Protein 1QH5 (pdb70)

CATH classification: 3.60.15.10

Secondary structure (DSSP, 8-state):
-EEEEEEETTTEEEEEEEETTTTEEEEES-SSHHHHHHHHHHHT-EEEEEE---SSHHHHTTHHHHHHHSTT-EEEES-TTSTT-SEE--TT-EEEETTEEEEEEE--SSSTT-EEEEEE-SSSSS--EEEEETTEETTEE---TT--HHHHHIIIIIIITTS-TTPEEEESB--HHHHHHHHHHH-TT-HHHHHHHHHHHHHHHHT-----EEHHHHHHH-TTTTTTSHHHHHHHT-SSHHHHHHHHHHHHHH------/-EEEEEEETTTEEEEEEE-TTT-EEEEES-SSHHHHHHHHHHTT-EEEEEE---SSHHHHTTHHHHHHHSTT-EEEES-TTSTT--EE--TT-EEEETTEEEEEEE--SSSTT-EEEEEE-TT--SPPEEEEETTEETTEE---TT--HHHHHIIIIIIITTS-TTPEEEESB--HHHHHHHHHHH-TT-HHHHHHHHHHHHHHHHT-----EEHHHHHHH-TTTTTTSHHHHHHHT-SSHHHHHHHHHHHHHHPPPP--

InterPro domains:
  IPR001279 Metallo-beta-lactamase [PF00753] (62-221)
  IPR001279 Metallo-beta-lactamase [SM00849] (59-221)
  IPR017782 Hydroxyacylglutathione hydrolase [MF_01374] (49-303)
  IPR017782 Hydroxyacylglutathione hydrolase [PIRSF005457] (48-303)
  IPR017782 Hydroxyacylglutathione hydrolase [TIGR03413] (52-303)
  IPR032282 Hydroxyacylglutathione hydrolase, C-terminal domain [PF16123] (222-303)
  IPR035680 Hydroxyacylglutathione hydrolase, MBL domain [cd07723] (52-221)
  IPR036866 Ribonuclease Z/Hydroxyacylglutathione hydrolase-like [G3DSA:3.60.15.10] (49-308)
  IPR036866 Ribonuclease Z/Hydroxyacylglutathione hydrolase-like [SSF56281] (49-305)

Sequence (520 aa):
MKVEVLPALTDNYMYLVIDDETKEAAIVDPVQPQKVVDAARKHGVKLTTVLTTHHHWDHAGGNEKLVKLESGLKVYGGDDRIGALTHKITHLSTLQVGSLNVKCLATPCHTSGHICYFVSKPGGSEPPAVFTGDTLFVAGCGKFYEGTADEMCKALLEVLGRLPPDTRVYCGHEYTINNLKFARHVEPGNAAIREKLAWAKEKYSIGEPTVPSTLAEEFTYNPFMRVREKTVQQHAGETDPVTTMRAVRREKDQFKMPRDMKVEVLPALTDNYMYLVIDDETKEAAIVDPVQPQKVVDAARKHGVKLTTVLTTHHHWDHAGGNEKLVKLESGLKVYGGDDRIGALTHKITHLSTLQVGSLNVKCLATPCHTSGHICYFVSKPGGSEPPAVFTGDTLFVAGCGKFYEGTADEMCKALLEVLGRLPPDTRVYCGHEYTINNLKFARHVEPGNAAIREKLAWAKEKYSIGEPTVPSTLAEEFTYNPFMRVREKTVQQHAGETDPVTTMRAVRREKDQFKMPRD

Nearest PDB structures (foldseek):
  1qh5-assembly1_B  TM=1.001E+00  e=7.770E-56  Homo sapiens
  8ewo-assembly2_B  TM=9.361E-01  e=5.505E-29  Pseudomonas aeruginosa PAO1
  1xm8-assembly2_B  TM=9.284E-01  e=2.403E-28  Arabidopsis thaliana
  2gcu-assembly2_D  TM=8.395E-01  e=3.444E-15  Arabidopsis thaliana
  4chl-assembly1_A  TM=8.627E-01  e=8.772E-13  Homo sapiens

Organism: Homo sapiens (NCBI:txid9606)

Radius of gyration: 30.97 Å; Cα contacts (8 Å, |Δi|>4): 1159; chains: 2; bounding box: 60×89×63 Å

GO terms:
  GO:0005759 mitochondrial matrix (C, IDA)
  GO:0005829 cytosol (C, IDA)
  GO:0005515 protein binding (F, IPI)
  GO:0005737 cytoplasm (C, EXP)
  GO:0005759 mitochondrial matrix (C, EXP)
  GO:0005739 mitochondrion (C, HTP)
  GO:0005829 cytosol (C, TAS)
  GO:0004416 hydroxyacylglutathione hydrolase activity (F, IDA)
  GO:0006750 glutathione biosynthetic process (P, IDA)

Solvent-accessible surface area: 22493 Å² total; per-residue (Å²): 28,93,28,43,36,26,76,3,77,133,48,8,15,0,3,0,2,7,0,55,115,69,115,60,0,0,0,2,4,0,15,62,10,92,101,0,6,80,10,7,170,169,52,58,19,128,6,36,4,1,0,0,0,0,40,42,168,23,0,8,51,2,0,109,114,0,53,180,79,38,104,77,17,104,0,16,0,15,12,114,120,7,21,33,48,79,67,118,20,89,81,102,26,98,19,112,2,22,30,0,62,3,89,0,10,28,0,47,1,9,0,73,10,1,4,0,0,28,0,32,35,85,88,68,102,67,51,17,3,0,0,0,2,7,0,0,9,0,1,0,5,1,102,44,138,72,23,76,4,57,60,0,9,96,3,0,19,73,36,0,18,190,28,57,93,69,0,79,0,22,0,2,11,43,83,2,31,67,4,0,18,1,0,74,90,4,10,102,68,24,42,32,1,122,117,23,8,64,100,0,72,99,40,163,89,99,67,83,42,4,11,56,1,23,2,48,62,0,63,62,5,0,0,0,2,36,0,131,78,163,74,0,18,148,63,24,33,44,123,51,44,41,41,0,0,128,31,0,10,121,37,44,82,70,49,136,66,52,232,111,33,73,30,45,38,24,80,3,74,134,48,9,14,0,3,0,2,4,1,74,112,68,114,51,0,0,0,3,4,0,11,51,11,88,98,0,5,84,8,7,170,165,52,52,19,132,13,25,4,0,1,0,1,0,39,43,168,34,0,7,32,2,0,105,104,0,50,173,71,42,116,74,16,95,0,17,0,15,12,115,119,7,24,28,47,81,69,109,17,89,87,103,29,82,16,102,3,22,35,0,34,1,80,0,10,30,0,47,0,9,0,70,10,1,5,0,0,29,1,29,58,90,92,38,116,71,57,18,3,0,0,0,2,6,0,0,8,0,1,0,5,1,100,42,138,67,23,74,4,61,46,0,8,86,2,0,17,81,35,0,18,181,30,57,90,62,0,86,0,21,0,1,11,45,84,1,29,64,4,0,17,0,0,53,80,4,11,81,84,22,70,41,1,116,122,23,7,58,93,0,77,102,44,162,89,97,69,79,44,3,13,55,1,24,2,49,61,0,57,62,5,0,1,0,1,34,0,134,79,162,79,0,24,142,67,24,62,29,130,54,42,42,29,0,0,90,30,0,10,95,56,36,62,67,45,122,66,54,224,119

B-factor: mean 22.44, std 8.56, range [9.57, 76.3]

Structure (mmCIF, N/CA/C/O backbone):
data_1QH5
#
_entry.id   1QH5
#
_cell.length_a   39.550
_cell.length_b   73.800
_cell.length_c   164.700
_cell.angle_alpha   90.00
_cell.angle_beta   90.00
_cell.angle_gamma   90.00
#
_symmetry.space_group_name_H-M   'P 21 21 21'
#
loop_
_entity.id
_entity.type
_entity.pdbx_description
1 polymer 'PROTEIN (HYDROXYACYLGLUTATHIONE HYDROLASE)'
2 non-polymer 'ZINC ION'
3 non-polymer GLUTATHIONE
4 non-polymer S-(N-HYDROXY-N-BROMOPHENYLCARBAMOYL)GLUTATHIONE
5 water water
#
loop_
_atom_site.group_PDB
_atom_site.id
_atom_site.type_symbol
_atom_site.label_atom_id
_atom_site.label_alt_id
_atom_site.label_comp_id
_atom_site.label_asym_id
_atom_site.label_entity_id
_atom_site.label_seq_id
_atom_site.pdbx_PDB_ins_code
_atom_site.Cartn_x
_atom_site.Cartn_y
_atom_site.Cartn_z
_atom_site.occupancy
_atom_site.B_iso_or_equiv
_atom_site.auth_seq_id
_atom_site.auth_comp_id
_atom_site.auth_asym_id
_atom_site.auth_atom_id
_atom_site.pdbx_PDB_model_num
ATOM 1 N N . MET A 1 1 ? -2.475 92.188 45.538 1.00 30.38 1 MET A N 1
ATOM 2 C CA . MET A 1 1 ? -2.705 90.726 45.402 1.00 27.76 1 MET A CA 1
ATOM 3 C C . MET A 1 1 ? -3.698 90.189 46.420 1.00 27.25 1 MET A C 1
ATOM 4 O O . MET A 1 1 ? -3.757 90.593 47.590 1.00 27.64 1 MET A O 1
ATOM 9 N N . LYS A 1 2 ? -4.479 89.211 45.950 1.00 24.71 2 LYS A N 1
ATOM 10 C CA . LYS A 1 2 ? -5.427 88.508 46.791 1.00 24.35 2 LYS A CA 1
ATOM 11 C C . LYS A 1 2 ? -5.256 86.998 46.573 1.00 22.11 2 LYS A C 1
ATOM 12 O O . LYS A 1 2 ? -5.138 86.563 45.418 1.00 22.02 2 LYS A O 1
ATOM 18 N N . VAL A 1 3 ? -5.118 86.245 47.651 1.00 21.10 3 VAL A N 1
ATOM 19 C CA . VAL A 1 3 ? -4.933 84.786 47.532 1.00 19.96 3 VAL A CA 1
ATOM 20 C C . VAL A 1 3 ? -6.174 84.091 48.074 1.00 20.09 3 VAL A C 1
ATOM 21 O O . VAL A 1 3 ? -6.535 84.257 49.255 1.00 23.21 3 VAL A O 1
ATOM 25 N N . GLU A 1 4 ? -6.843 83.309 47.220 1.00 19.32 4 GLU A N 1
ATOM 26 C CA . GLU A 1 4 ? -8.030 82.574 47.681 1.00 20.30 4 GLU A CA 1
ATOM 27 C C . GLU A 1 4 ? -7.661 81.104 47.903 1.00 19.50 4 GLU A C 1
ATOM 28 O O . GLU A 1 4 ? -7.166 80.466 46.984 1.00 21.23 4 GLU A O 1
ATOM 34 N N . VAL A 1 5 ? -7.800 80.680 49.156 1.00 20.19 5 VAL A N 1
ATOM 35 C CA . VAL A 1 5 ? -7.458 79.300 49.524 1.00 19.60 5 VAL A CA 1
ATOM 36 C C . VAL A 1 5 ? -8.610 78.381 49.104 1.00 21.82 5 VAL A C 1
ATOM 37 O O . VAL A 1 5 ? -9.745 78.600 49.545 1.00 22.46 5 VAL A O 1
ATOM 41 N N . LEU A 1 6 ? -8.324 77.378 48.293 1.00 20.57 6 LEU A N 1
ATOM 42 C CA . LEU A 1 6 ? -9.358 76.460 47.810 1.00 20.99 6 LEU A CA 1
ATOM 43 C C . LEU A 1 6 ? -9.079 75.014 48.202 1.00 21.17 6 LEU A C 1
ATOM 44 O O . LEU A 1 6 ? -8.222 74.378 47.587 1.00 20.92 6 LEU A O 1
ATOM 49 N N . PRO A 1 7 ? -9.735 74.489 49.224 1.00 22.04 7 PRO A N 1
ATOM 50 C CA . PRO A 1 7 ? -9.562 73.105 49.615 1.00 22.62 7 PRO A CA 1
ATOM 51 C C . PRO A 1 7 ? -9.922 72.146 48.497 1.00 22.56 7 PRO A C 1
ATOM 52 O O . PRO A 1 7 ? -10.854 72.394 47.698 1.00 24.08 7 PRO A O 1
ATOM 56 N N . ALA A 1 8 ? -9.194 71.036 48.392 1.00 21.59 8 ALA A N 1
ATOM 57 C CA . ALA A 1 8 ? -9.413 70.010 47.387 1.00 21.18 8 ALA A CA 1
ATOM 58 C C . ALA A 1 8 ? -9.150 68.626 47.971 1.00 20.77 8 ALA A C 1
ATOM 59 O O . ALA A 1 8 ? -8.378 68.465 48.930 1.00 20.46 8 ALA A O 1
ATOM 61 N N . LEU A 1 9 ? -9.770 67.594 47.399 1.00 20.73 9 LEU A N 1
ATOM 62 C CA . LEU A 1 9 ? -9.597 66.211 47.863 1.00 21.01 9 LEU A CA 1
ATOM 63 C C . LEU A 1 9 ? -9.890 66.116 49.351 1.00 22.30 9 LEU A C 1
ATOM 64 O O . LEU A 1 9 ? -10.840 66.737 49.856 1.00 24.53 9 LEU A O 1
ATOM 69 N N . THR A 1 10 ? -9.066 65.419 50.122 1.00 23.93 10 THR A N 1
ATOM 70 C CA . THR A 1 10 ? -9.219 65.259 51.560 1.00 25.15 10 THR A CA 1
ATOM 71 C C . THR A 1 10 ? -8.505 66.314 52.392 1.00 23.46 10 THR A C 1
ATOM 72 O O . THR A 1 10 ? -9.040 66.811 53.39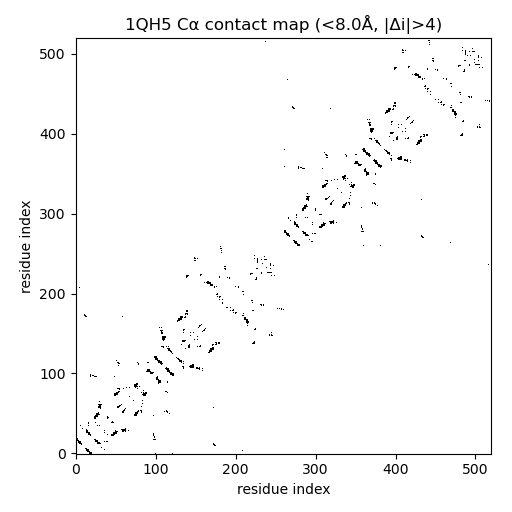6 1.00 24.83 10 THR A O 1
ATOM 76 N N . ASP A 1 11 ? -7.291 66.678 51.948 1.00 21.84 11 ASP A N 1
ATOM 77 C CA . ASP A 1 11 ? -6.502 67.629 52.760 1.00 21.19 11 ASP A CA 1
ATOM 78 C C . ASP A 1 11 ? -5.554 68.442 51.907 1.00 19.43 11 ASP A C 1
ATOM 79 O O . ASP A 1 11 ? -4.559 68.969 52.422 1.00 19.74 11 ASP A O 1
ATOM 84 N N . ASN A 1 12 ? -5.767 68.560 50.612 1.00 17.77 12 ASN A N 1
ATOM 85 C CA . ASN A 1 12 ? -4.940 69.413 49.747 1.00 17.16 12 ASN A CA 1
ATOM 86 C C . ASN A 1 12 ? -5.480 70.833 49.676 1.00 17.45 12 ASN A C 1
ATOM 87 O O . ASN A 1 12 ? -6.666 71.134 49.879 1.00 17.95 12 ASN A O 1
ATOM 92 N N . TYR A 1 13 ? -4.582 71.767 49.345 1.00 16.30 13 TYR A N 1
ATOM 93 C CA . TYR A 1 13 ? -4.923 73.145 49.064 1.00 16.75 13 TYR A CA 1
ATOM 94 C C . TYR A 1 13 ? -4.485 73.535 47.651 1.00 16.12 13 TYR A C 1
ATOM 95 O O . TYR A 1 13 ? -3.317 73.348 47.250 1.00 15.88 13 TYR A O 1
ATOM 104 N N . MET A 1 14 ? -5.428 74.148 46.905 1.00 15.93 14 MET A N 1
ATOM 105 C CA . MET A 1 14 ? -5.130 74.820 45.648 1.00 15.51 14 MET A CA 1
ATOM 106 C C . MET A 1 14 ? -5.230 76.334 45.959 1.00 14.40 14 MET A C 1
ATOM 107 O O . MET A 1 14 ? -5.870 76.693 46.943 1.00 16.49 14 MET A O 1
ATOM 112 N N . TYR A 1 15 ? -4.495 77.159 45.159 1.00 14.00 15 TYR A N 1
ATOM 113 C CA . TYR A 1 15 ? -4.502 78.605 45.451 1.00 15.06 15 TYR A CA 1
ATOM 114 C C . TYR A 1 15 ? -4.760 79.498 44.228 1.00 13.80 15 TYR A C 1
ATOM 115 O O . TYR A 1 15 ? -4.038 79.428 43.252 1.00 14.40 15 TYR A O 1
ATOM 124 N N . LEU A 1 16 ? -5.843 80.303 44.359 1.00 16.02 16 LEU A N 1
ATOM 125 C CA . LEU A 1 16 ? -6.138 81.248 43.278 1.00 15.99 16 LEU A CA 1
ATOM 126 C C . LEU A 1 16 ? -5.471 82.606 43.559 1.00 16.32 16 LEU A C 1
ATOM 127 O O . LEU A 1 16 ? -5.839 83.225 44.556 1.00 18.99 16 LEU A O 1
ATOM 132 N N . VAL A 1 17 ? -4.504 82.950 42.743 1.00 16.14 17 VAL A N 1
ATOM 133 C CA . VAL A 1 17 ? -3.700 84.180 43.015 1.00 16.22 17 VAL A CA 1
ATOM 134 C C . VAL A 1 17 ? -4.206 85.264 42.070 1.00 16.95 17 VAL A C 1
ATOM 135 O O . VAL A 1 17 ? -4.006 85.125 40.872 1.00 17.84 17 VAL A O 1
ATOM 139 N N . ILE A 1 18 ? -4.853 86.260 42.656 1.00 18.51 18 ILE A N 1
ATOM 140 C CA . ILE A 1 18 ? -5.513 87.298 41.864 1.00 18.97 18 ILE A CA 1
ATOM 141 C C . ILE A 1 18 ? -4.744 88.612 41.814 1.00 19.64 18 ILE A C 1
ATOM 142 O O . ILE A 1 18 ? -4.272 89.139 42.839 1.00 19.30 18 ILE A O 1
ATOM 147 N N . ASP A 1 19 ? -4.614 89.110 40.589 1.00 19.38 19 ASP A N 1
ATOM 148 C CA . ASP A 1 19 ? -4.061 90.471 40.402 1.00 21.16 19 ASP A CA 1
ATOM 149 C C . ASP A 1 19 ? -5.293 91.371 40.330 1.00 23.23 19 ASP A C 1
ATOM 150 O O . ASP A 1 19 ? -6.003 91.463 39.334 1.00 23.08 19 ASP A O 1
ATOM 155 N N . ASP A 1 20 ? -5.505 92.085 41.425 1.00 25.93 20 ASP A N 1
ATOM 156 C CA . ASP A 1 20 ? -6.608 93.021 41.569 1.00 28.88 20 ASP A CA 1
ATOM 157 C C . ASP A 1 20 ? -6.628 94.150 40.548 1.00 28.52 20 ASP A C 1
ATOM 158 O O . ASP A 1 20 ? -7.685 94.751 40.328 1.00 32.29 20 ASP A O 1
ATOM 163 N N . GLU A 1 21 ? -5.483 94.517 39.991 1.00 27.09 21 GLU A N 1
ATOM 164 C CA . GLU A 1 21 ? -5.404 95.611 39.030 1.00 26.37 21 GLU A CA 1
ATOM 165 C C . GLU A 1 21 ? -5.980 95.231 37.681 1.00 26.34 21 GLU A C 1
ATOM 166 O O . GLU A 1 21 ? -6.928 95.870 37.203 1.00 28.35 21 GLU A O 1
ATOM 172 N N . THR A 1 22 ? -5.478 94.173 37.047 1.00 24.46 22 THR A N 1
ATOM 173 C CA . THR A 1 22 ? -5.901 93.761 35.719 1.00 24.44 22 THR A CA 1
ATOM 174 C C . THR A 1 22 ? -7.013 92.734 35.671 1.00 23.94 22 THR A C 1
ATOM 175 O O . THR A 1 22 ? -7.571 92.406 34.614 1.00 24.49 22 THR A O 1
ATOM 179 N N . LYS A 1 23 ? -7.335 92.185 36.823 1.00 23.57 23 LYS A N 1
ATOM 180 C CA . LYS A 1 23 ? -8.333 91.154 37.028 1.00 24.95 23 LYS A CA 1
ATOM 181 C C . LYS A 1 23 ? -7.875 89.815 36.425 1.00 24.08 23 LYS A C 1
ATOM 182 O O . LYS A 1 23 ? -8.739 89.002 36.076 1.00 27.28 23 LYS A O 1
ATOM 188 N N . GLU A 1 24 ? -6.599 89.584 36.229 1.00 21.82 24 GLU A N 1
ATOM 189 C CA . GLU A 1 24 ? -6.001 88.345 35.735 1.00 20.80 24 GLU A CA 1
ATOM 190 C C . GLU A 1 24 ? -5.628 87.479 36.944 1.00 21.05 24 GLU A C 1
ATOM 191 O O . GLU A 1 24 ? -5.382 88.019 38.036 1.00 21.47 24 GLU A O 1
ATOM 197 N N . ALA A 1 25 ? -5.590 86.152 36.765 1.00 19.56 25 ALA A N 1
ATOM 198 C CA . ALA A 1 25 ? -5.260 85.293 37.907 1.00 19.16 25 ALA A CA 1
ATOM 199 C C . ALA A 1 25 ? -4.482 84.051 37.486 1.00 1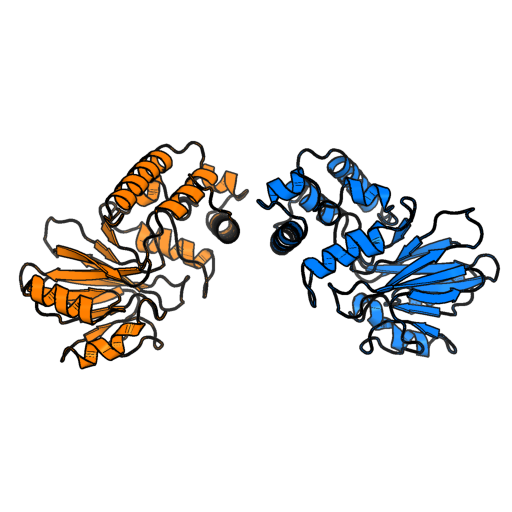7.89 25 ALA A C 1
ATOM 200 O O . ALA A 1 25 ? -4.557 83.583 36.361 1.00 18.61 25 ALA A O 1
ATOM 202 N N . ALA A 1 26 ? -3.706 83.519 38.431 1.00 17.36 26 ALA A N 1
ATOM 203 C CA . ALA A 1 26 ? -2.989 82.257 38.294 1.00 15.70 26 ALA A CA 1
ATOM 204 C C . ALA A 1 26 ? -3.627 81.258 39.272 1.00 15.24 26 ALA A C 1
ATOM 205 O O . ALA A 1 26 ? -4.264 81.615 40.264 1.00 16.90 26 ALA A O 1
ATOM 207 N N . ILE A 1 27 ? -3.464 79.956 39.024 1.00 15.30 27 ILE A N 1
ATOM 208 C CA . ILE A 1 27 ? -3.927 78.869 39.881 1.00 14.68 27 ILE A CA 1
ATOM 209 C C . ILE A 1 27 ? -2.752 77.930 40.217 1.00 14.30 27 ILE A C 1
ATOM 210 O O . ILE A 1 27 ? -1.999 77.574 39.318 1.00 14.95 27 ILE A O 1
ATOM 215 N N . VAL A 1 28 ? -2.563 77.726 41.518 1.00 14.16 28 VAL A N 1
ATOM 216 C CA . VAL A 1 28 ? -1.490 76.830 41.982 1.00 14.83 28 VAL A CA 1
ATOM 217 C C . VAL A 1 28 ? -2.131 75.443 42.212 1.00 14.15 28 VAL A C 1
ATOM 218 O O . VAL A 1 28 ? -3.078 75.326 42.935 1.00 15.50 28 VAL A O 1
ATOM 222 N N . ASP A 1 29 ? -1.523 74.449 41.568 1.00 14.74 29 ASP A N 1
ATOM 223 C CA . ASP A 1 29 ? -1.859 73.006 41.723 1.00 15.76 29 ASP A CA 1
ATOM 224 C C . ASP A 1 29 ? -3.337 72.704 41.567 1.00 16.44 29 ASP A C 1
ATOM 225 O O . ASP A 1 29 ? -4.036 72.274 42.473 1.00 17.75 29 ASP A O 1
ATOM 230 N N . PRO A 1 30 ? -3.926 72.871 40.373 1.00 17.40 30 PRO A N 1
ATOM 231 C CA . PRO A 1 30 ? -5.357 72.776 40.141 1.00 17.75 30 PRO A CA 1
ATOM 232 C C . PRO A 1 30 ? -5.937 71.397 39.971 1.00 19.98 30 PRO A C 1
ATOM 233 O O . PRO A 1 30 ? -6.495 71.070 38.917 1.00 20.28 30 PRO A O 1
ATOM 237 N N . VAL A 1 31 ? -5.860 70.562 41.002 1.00 19.50 31 VAL A N 1
ATOM 238 C CA . VAL A 1 31 ? -6.262 69.150 40.920 1.00 20.37 31 VAL A CA 1
ATOM 239 C C . VAL A 1 31 ? -7.735 68.977 40.697 1.00 19.82 31 VAL A C 1
ATOM 240 O O . VAL A 1 31 ? -8.100 67.922 40.102 1.00 22.75 31 VAL A O 1
ATOM 244 N N . GLN A 1 32 ? -8.637 69.826 41.137 1.00 20.62 32 GLN A N 1
ATOM 245 C CA . GLN A 1 32 ? -10.075 69.737 40.840 1.00 21.32 32 GLN A CA 1
ATOM 246 C C . GLN A 1 32 ? -10.402 71.000 40.010 1.00 20.29 32 GLN A C 1
ATOM 247 O O . GLN A 1 32 ? -10.792 72.062 40.502 1.00 23.26 32 GLN A O 1
ATOM 253 N N . PRO A 1 33 ? -10.274 70.810 38.685 1.00 23.76 33 PRO A N 1
ATOM 254 C CA . PRO A 1 33 ? -10.419 71.973 37.790 1.00 25.58 33 PRO A CA 1
ATOM 255 C C . PRO A 1 33 ? -11.732 72.715 37.764 1.00 28.04 33 PRO A C 1
ATOM 256 O O . PRO A 1 33 ? -11.738 73.941 37.550 1.00 27.65 33 PRO A O 1
ATOM 260 N N . GLN A 1 34 ? -12.883 72.092 38.005 1.00 30.17 34 GLN A N 1
ATOM 261 C CA . GLN A 1 34 ? -14.170 72.790 38.019 1.00 30.57 34 GLN A CA 1
ATOM 262 C C . GLN A 1 34 ? -14.338 73.739 39.186 1.00 31.48 34 GLN A C 1
ATOM 263 O O . GLN A 1 34 ? -14.925 74.823 39.055 1.00 31.75 34 GLN A O 1
ATOM 269 N N . LYS A 1 35 ? -13.764 73.406 40.338 1.00 29.24 35 LYS A N 1
ATOM 270 C CA . LYS A 1 35 ? -13.786 74.247 41.517 1.00 29.04 35 LYS A CA 1
ATOM 271 C C . LYS A 1 35 ? -13.012 75.550 41.198 1.00 27.28 35 LYS A C 1
ATOM 272 O O . LYS A 1 35 ? -13.355 76.603 41.709 1.00 28.50 35 LYS A O 1
ATOM 278 N N . VAL A 1 36 ? -11.935 75.388 40.426 1.00 26.32 36 VAL A N 1
ATOM 279 C CA . VAL A 1 36 ? -11.082 76.483 40.006 1.00 27.72 36 VAL A CA 1
ATOM 280 C C . VAL A 1 36 ? -11.842 77.441 39.090 1.00 27.86 36 VAL A C 1
ATOM 281 O O . VAL A 1 36 ? -11.742 78.652 39.248 1.00 27.05 36 VAL A O 1
ATOM 285 N N . VAL A 1 37 ? -12.593 76.901 38.142 1.00 29.39 37 VAL A N 1
ATOM 286 C CA . VAL A 1 37 ? -13.405 77.711 37.227 1.00 30.50 37 VAL A CA 1
ATOM 287 C C . VAL A 1 37 ? -14.504 78.441 37.974 1.00 31.21 37 VAL A C 1
ATOM 288 O O . VAL A 1 37 ? -14.695 79.662 37.806 1.00 31.61 37 VAL A O 1
ATOM 292 N N . ASP A 1 38 ? -15.215 77.815 38.905 1.00 30.86 38 ASP A N 1
ATOM 293 C CA . ASP A 1 38 ? -16.270 78.477 39.663 1.00 31.70 38 ASP A CA 1
ATOM 294 C C . ASP A 1 38 ? -15.728 79.618 40.523 1.00 31.14 38 ASP A C 1
ATOM 295 O O . ASP A 1 38 ? -16.312 80.708 40.600 1.00 31.95 38 ASP A O 1
ATOM 300 N N . ALA A 1 39 ? -14.591 79.383 41.176 1.00 30.34 39 ALA A N 1
ATOM 301 C CA . ALA A 1 39 ? -13.946 80.398 41.996 1.00 29.28 39 ALA A CA 1
ATOM 302 C C . ALA A 1 39 ? -13.565 81.617 41.155 1.00 26.92 39 ALA A C 1
ATOM 303 O O . ALA A 1 39 ? -13.813 82.741 41.597 1.00 26.65 39 ALA A O 1
ATOM 305 N N . ALA A 1 40 ? -12.963 81.387 39.986 1.00 27.02 40 ALA A N 1
ATOM 306 C CA . ALA A 1 40 ? -12.584 82.509 39.122 1.00 28.14 40 ALA A CA 1
ATOM 307 C C . ALA A 1 40 ? -13.821 83.281 38.676 1.00 28.27 40 ALA A C 1
ATOM 308 O O . ALA A 1 40 ? -13.803 84.509 38.641 1.00 29.06 40 ALA A O 1
ATOM 310 N N . ARG A 1 41 ? -14.880 82.552 38.334 1.00 30.77 41 ARG A N 1
ATOM 311 C CA . ARG A 1 41 ? -16.133 83.205 37.933 1.00 31.73 41 ARG A CA 1
ATOM 312 C C . ARG A 1 41 ? -16.743 83.957 39.094 1.00 31.82 41 ARG A C 1
ATOM 313 O O . ARG A 1 41 ? -17.109 85.151 38.950 1.00 32.63 41 ARG A O 1
ATOM 321 N N . LYS A 1 42 ? -16.708 83.454 40.312 1.00 31.94 42 LYS A N 1
ATOM 322 C CA . LYS A 1 42 ? -17.192 84.066 41.532 1.00 33.37 42 LYS A CA 1
ATOM 323 C C . LYS A 1 42 ? -16.432 85.355 41.858 1.00 33.66 42 LYS A C 1
ATOM 324 O O . LYS A 1 42 ? -16.990 86.264 42.471 1.00 34.10 42 LYS A O 1
ATOM 330 N N . HIS A 1 43 ? -15.131 85.369 41.544 1.00 32.98 43 HIS A N 1
ATOM 331 C CA . HIS A 1 43 ? -14.317 86.552 41.811 1.00 32.50 43 HIS A CA 1
ATOM 332 C C . HIS A 1 43 ? -14.189 87.502 40.632 1.00 32.17 43 HIS A C 1
ATOM 333 O O . HIS A 1 43 ? -13.549 88.561 40.737 1.00 33.56 43 HIS A O 1
ATOM 340 N N . GLY A 1 44 ? -14.805 87.206 39.499 1.00 30.93 44 GLY A N 1
ATOM 341 C CA . GLY A 1 44 ? -14.811 88.008 38.298 1.00 29.80 44 GLY A CA 1
ATOM 342 C C . GLY A 1 44 ? -13.463 88.221 37.640 1.00 28.19 44 GLY A C 1
ATOM 343 O O . GLY A 1 44 ? -13.202 89.310 37.107 1.00 29.70 44 GLY A O 1
ATOM 344 N N . VAL A 1 45 ? -12.595 87.213 37.643 1.00 26.96 45 VAL A N 1
ATOM 345 C CA . VAL A 1 45 ? -11.265 87.326 37.053 1.00 24.69 45 VAL A CA 1
ATOM 346 C C . VAL A 1 45 ? -11.054 86.332 35.918 1.00 24.38 45 VAL A C 1
ATOM 347 O O . VAL A 1 45 ? -11.765 85.318 35.818 1.00 24.36 45 VAL A O 1
ATOM 351 N N . LYS A 1 46 ? -10.078 86.588 35.082 1.00 23.09 46 LYS A N 1
ATOM 352 C CA . LYS A 1 46 ? -9.698 85.761 33.955 1.00 22.62 46 LYS A CA 1
ATOM 353 C C . LYS A 1 46 ? -8.495 84.881 34.296 1.00 22.81 46 LYS A C 1
ATOM 354 O O . LYS A 1 46 ? -7.435 85.439 34.592 1.00 22.35 46 LYS A O 1
ATOM 360 N N . LEU A 1 47 ? -8.660 83.557 34.279 1.00 21.14 47 LEU A N 1
ATOM 361 C CA . LEU A 1 47 ? -7.523 82.664 34.542 1.00 21.37 47 LEU A CA 1
ATOM 362 C C . LEU A 1 47 ? -6.557 82.684 33.383 1.00 18.98 47 LEU A C 1
ATOM 363 O O . LEU A 1 47 ? -6.960 82.518 32.198 1.00 22.21 47 LEU A O 1
ATOM 368 N N . THR A 1 48 ? -5.266 82.971 33.564 1.00 18.26 48 THR A N 1
ATOM 369 C CA . THR A 1 48 ? -4.283 83.020 32.517 1.00 17.26 48 THR A CA 1
ATOM 370 C C . THR A 1 48 ? -3.134 82.033 32.627 1.00 16.91 48 THR A C 1
ATOM 371 O O . THR A 1 48 ? -2.466 81.718 31.663 1.00 17.93 48 THR A O 1
ATOM 375 N N . THR A 1 49 ? -2.886 81.557 33.872 1.00 17.10 49 THR A N 1
ATOM 376 C CA . THR A 1 49 ? -1.649 80.860 34.197 1.00 17.07 49 THR A CA 1
ATOM 377 C C . THR A 1 49 ? -1.856 79.750 35.244 1.00 14.96 49 THR A C 1
ATOM 378 O O . THR A 1 49 ? -2.652 79.897 36.167 1.00 16.08 49 THR A O 1
ATOM 382 N N . VAL A 1 50 ? -1.100 78.646 35.023 1.00 15.91 50 VAL A N 1
ATOM 383 C CA . VAL A 1 50 ? -1.051 77.543 36.013 1.00 16.02 50 VAL A CA 1
ATOM 384 C C . VAL A 1 50 ? 0.401 77.441 36.500 1.00 13.29 50 VAL A C 1
ATOM 385 O O . VAL A 1 50 ? 1.338 77.464 35.707 1.00 15.20 50 VAL A O 1
ATOM 389 N N . LEU A 1 51 ? 0.524 77.423 37.846 1.00 13.57 51 LEU A N 1
ATOM 390 C CA . LEU A 1 51 ? 1.827 77.238 38.482 1.00 14.70 51 LEU A CA 1
ATOM 391 C C . LEU A 1 51 ? 1.808 75.822 39.142 1.00 12.33 51 LEU A C 1
ATOM 392 O O . LEU A 1 51 ? 1.026 75.695 40.083 1.00 14.61 51 LEU A O 1
ATOM 397 N N . THR A 1 52 ? 2.687 74.955 38.701 1.00 12.69 52 THR A N 1
ATOM 398 C CA . THR A 1 52 ? 2.671 73.582 39.215 1.00 14.54 52 THR A CA 1
ATOM 399 C C . THR A 1 52 ? 3.862 73.331 40.125 1.00 11.42 52 THR A C 1
ATOM 400 O O . THR A 1 52 ? 4.999 73.388 39.646 1.00 12.87 52 THR A O 1
ATOM 404 N N . THR A 1 53 ? 3.620 73.007 41.399 1.00 13.79 53 THR A N 1
ATOM 405 C CA . THR A 1 53 ? 4.770 72.779 42.293 1.00 13.04 53 THR A CA 1
ATOM 406 C C . THR A 1 53 ? 5.585 71.516 42.015 1.00 12.70 53 THR A C 1
ATOM 407 O O . THR A 1 53 ? 6.811 71.471 42.075 1.00 13.41 53 THR A O 1
ATOM 411 N N . HIS A 1 54 ? 4.861 70.418 41.651 1.00 13.72 54 HIS A N 1
ATOM 412 C CA . HIS A 1 54 ? 5.523 69.158 41.354 1.00 13.95 54 HIS A CA 1
ATOM 413 C C . HIS A 1 54 ? 4.522 68.273 40.623 1.00 13.46 54 HIS A C 1
ATOM 414 O O . HIS A 1 54 ? 3.310 68.535 40.563 1.00 14.41 54 HIS A O 1
ATOM 421 N N . HIS A 1 55 ? 5.026 67.124 40.145 1.00 14.43 55 HIS A N 1
ATOM 422 C CA . HIS A 1 55 ? 4.269 66.191 39.339 1.00 14.88 55 HIS A CA 1
ATOM 423 C C . HIS A 1 55 ? 3.324 65.256 40.054 1.00 15.60 55 HIS A C 1
ATOM 424 O O . HIS A 1 55 ? 2.562 64.581 39.337 1.00 17.62 55 HIS A O 1
ATOM 431 N N . HIS A 1 56 ? 3.384 65.104 41.368 1.00 14.83 56 HIS A N 1
ATOM 432 C CA . HIS A 1 56 ? 2.489 64.149 42.042 1.00 16.47 56 HIS A CA 1
ATOM 433 C C . HIS A 1 56 ? 1.060 64.430 41.648 1.00 16.75 56 HIS A C 1
ATOM 434 O O . HIS A 1 56 ? 0.623 65.574 41.504 1.00 16.07 56 HIS A O 1
ATOM 441 N N . TRP A 1 57 ? 0.229 63.376 41.532 1.00 17.05 57 TRP A N 1
ATOM 442 C CA . TRP A 1 57 ? -1.125 63.519 41.020 1.00 16.83 57 TRP A CA 1
ATOM 443 C C . TRP A 1 57 ? -2.015 64.453 41.778 1.00 17.17 57 TRP A C 1
ATOM 444 O O . TRP A 1 57 ? -2.920 65.099 41.221 1.00 17.05 57 TRP A O 1
ATOM 455 N N . ASP A 1 58 ? -1.847 64.573 43.108 1.00 15.59 58 ASP A N 1
ATOM 456 C CA . ASP A 1 58 ? -2.667 65.395 43.960 1.00 15.51 58 ASP A CA 1
ATOM 457 C C . ASP A 1 58 ? -2.374 66.895 43.730 1.00 13.86 58 ASP A C 1
ATOM 458 O O . ASP A 1 58 ? -3.164 67.692 44.218 1.00 16.06 58 ASP A O 1
ATOM 463 N N . HIS A 1 59 ? -1.309 67.169 42.992 1.00 15.08 59 HIS A N 1
ATOM 464 C CA . HIS A 1 59 ? -0.939 68.549 42.623 1.00 15.97 59 HIS A CA 1
ATOM 465 C C . HIS A 1 59 ? -1.179 68.856 41.139 1.00 16.78 59 HIS A C 1
ATOM 466 O O . HIS A 1 59 ? -1.771 69.916 40.798 1.00 17.90 59 HIS A O 1
ATOM 473 N N . ALA A 1 60 ? -0.691 67.945 40.277 1.00 15.43 60 ALA A N 1
ATOM 474 C CA . ALA A 1 60 ? -0.713 68.142 38.841 1.00 16.39 60 ALA A CA 1
ATOM 475 C C . ALA A 1 60 ? -1.729 67.312 38.066 1.00 17.21 60 ALA A C 1
ATOM 476 O O . ALA A 1 60 ? -1.863 67.510 36.845 1.00 17.85 60 ALA A O 1
ATOM 478 N N . GLY A 1 61 ? -2.526 66.545 38.765 1.00 17.75 61 GLY A N 1
ATOM 479 C CA . GLY A 1 61 ? -3.477 65.603 38.167 1.00 20.61 61 GLY A CA 1
ATOM 480 C C . GLY A 1 61 ? -4.613 66.282 37.448 1.00 21.36 61 GLY A C 1
ATOM 481 O O . GLY A 1 61 ? -5.331 65.595 36.685 1.00 22.67 61 GLY A O 1
ATOM 482 N N . GLY A 1 62 ? -4.859 67.563 37.656 1.00 21.03 62 GLY A N 1
ATOM 483 C CA . GLY A 1 62 ? -5.934 68.288 37.000 1.00 21.07 62 GLY A CA 1
ATOM 484 C C . GLY A 1 62 ? -5.453 69.116 35.806 1.00 18.98 62 GLY A C 1
ATOM 485 O O . GLY A 1 62 ? -6.359 69.689 35.151 1.00 20.47 62 GLY A O 1
ATOM 486 N N . ASN A 1 63 ? -4.183 69.181 35.507 1.00 19.64 63 ASN A N 1
ATOM 487 C CA . ASN A 1 63 ? -3.607 70.042 34.481 1.00 19.51 63 ASN A CA 1
ATOM 488 C C . ASN A 1 63 ? -4.169 69.730 33.083 1.00 20.60 63 ASN A C 1
ATOM 489 O O . ASN A 1 63 ? -4.653 70.671 32.409 1.00 20.95 63 ASN A O 1
ATOM 494 N N . GLU A 1 64 ? -4.089 68.466 32.673 1.00 20.84 64 GLU A N 1
ATOM 495 C CA . GLU A 1 64 ? -4.584 68.145 31.311 1.00 21.78 64 GLU A CA 1
ATOM 496 C C . GLU A 1 64 ? -6.058 68.426 31.177 1.00 23.05 64 GLU A C 1
ATOM 497 O O . GLU A 1 64 ? -6.486 68.841 30.074 1.00 24.33 64 GLU A O 1
ATOM 503 N N . LYS A 1 65 ? -6.878 68.203 32.176 1.00 21.91 65 LYS A N 1
ATOM 504 C CA . LYS A 1 65 ? -8.295 68.480 32.141 1.00 22.62 65 LYS A CA 1
ATOM 505 C C . LYS A 1 65 ? -8.575 69.978 32.101 1.00 22.04 65 LYS A C 1
ATOM 506 O O . LYS A 1 65 ? -9.419 70.490 31.340 1.00 22.05 65 LYS A O 1
ATOM 512 N N . LEU A 1 66 ? -7.798 70.749 32.884 1.00 20.43 66 LEU A N 1
ATOM 513 C CA . LEU A 1 66 ? -7.998 72.194 32.933 1.00 19.89 66 LEU A CA 1
ATOM 514 C C . LEU A 1 66 ? -7.742 72.822 31.568 1.00 18.45 66 LEU A C 1
ATOM 515 O O . LEU A 1 66 ? -8.546 73.737 31.204 1.00 20.58 66 LEU A O 1
ATOM 520 N N . VAL A 1 67 ? -6.724 72.420 30.847 1.00 19.66 67 VAL A N 1
ATOM 521 C CA . VAL A 1 67 ? -6.415 72.972 29.529 1.00 19.61 67 VAL A CA 1
ATOM 522 C C . VAL A 1 67 ? -7.482 72.575 28.493 1.00 21.70 67 VAL A C 1
ATOM 523 O O . VAL A 1 67 ? -7.489 73.212 27.424 1.00 25.79 67 VAL A O 1
ATOM 527 N N . LYS A 1 68 ? -8.330 71.607 28.780 1.00 20.95 68 LYS A N 1
ATOM 528 C CA . LYS A 1 68 ? -9.459 71.280 27.890 1.00 20.36 68 LYS A CA 1
ATOM 529 C C . LYS A 1 68 ? -10.696 72.054 28.284 1.00 21.27 68 LYS A C 1
ATOM 530 O O . LYS A 1 68 ? -11.684 72.168 27.513 1.00 23.70 68 LYS A O 1
ATOM 536 N N . LEU A 1 69 ? -10.806 72.709 29.432 1.00 20.38 69 LEU A N 1
ATOM 537 C CA . LEU A 1 69 ? -11.893 73.559 29.839 1.00 19.77 69 LEU A CA 1
ATOM 538 C C . LEU A 1 69 ? -11.616 75.024 29.472 1.00 21.22 69 LEU A C 1
ATOM 539 O O . LEU A 1 69 ? -12.561 75.777 29.251 1.00 24.47 69 LEU A O 1
ATOM 544 N N . GLU A 1 70 ? -10.348 75.446 29.508 1.00 22.38 70 GLU A N 1
ATOM 545 C CA . GLU A 1 70 ? -9.984 76.847 29.268 1.00 23.36 70 GLU A CA 1
ATOM 546 C C . GLU A 1 70 ? -8.797 76.905 28.309 1.00 24.27 70 GLU A C 1
ATOM 547 O O . GLU A 1 70 ? -7.734 76.344 28.606 1.00 24.37 70 GLU A O 1
ATOM 553 N N . SER A 1 71 ? -8.946 77.568 27.159 1.00 22.32 71 SER A N 1
ATOM 554 C CA . SER A 1 71 ? -7.893 77.635 26.165 1.00 23.68 71 SER A CA 1
ATOM 555 C C . SER A 1 71 ? -6.939 78.816 26.398 1.00 22.97 71 SER A C 1
ATOM 556 O O . SER A 1 71 ? -7.321 79.735 27.117 1.00 24.09 71 SER A O 1
ATOM 559 N N . GLY A 1 72 ? -5.754 78.701 25.827 1.00 22.43 72 GLY A N 1
ATOM 560 C CA . GLY A 1 72 ? -4.754 79.752 25.901 1.00 22.45 72 GLY A CA 1
ATOM 561 C C . GLY A 1 72 ? -4.015 79.885 27.222 1.00 21.41 72 GLY A C 1
ATOM 562 O O . GLY A 1 72 ? -3.348 80.911 27.404 1.00 23.88 72 GLY A O 1
ATOM 563 N N . LEU A 1 73 ? -4.076 78.886 28.097 1.00 21.58 73 LEU A N 1
ATOM 564 C CA . LEU A 1 73 ? -3.368 78.984 29.377 1.00 20.67 73 LEU A CA 1
ATOM 565 C C . LEU A 1 73 ? -1.879 78.739 29.197 1.00 20.08 73 LEU A C 1
ATOM 566 O O . LEU A 1 73 ? -1.411 77.959 28.367 1.00 20.89 73 LEU A O 1
ATOM 571 N N . LYS A 1 74 ? -1.093 79.419 30.053 1.00 20.47 74 LYS A N 1
ATOM 572 C CA . LYS A 1 74 ? 0.344 79.175 30.134 1.00 19.24 74 LYS A CA 1
ATOM 573 C C . LYS A 1 74 ? 0.544 78.276 31.380 1.00 18.69 74 LYS A C 1
ATOM 574 O O . LYS A 1 74 ? 0.100 78.693 32.462 1.00 19.72 74 LYS A O 1
ATOM 580 N N . VAL A 1 75 ? 1.073 77.081 31.173 1.00 17.67 75 VAL A N 1
ATOM 581 C CA . VAL A 1 75 ? 1.233 76.121 32.279 1.00 16.96 75 VAL A CA 1
ATOM 582 C C . VAL A 1 75 ? 2.726 75.931 32.556 1.00 16.25 75 VAL A C 1
ATOM 583 O O . VAL A 1 75 ? 3.516 75.415 31.793 1.00 17.27 75 VAL A O 1
ATOM 587 N N . TYR A 1 76 ? 3.077 76.396 33.783 1.00 15.63 76 TYR A N 1
ATOM 588 C CA . TYR A 1 76 ? 4.457 76.377 34.243 1.00 16.23 76 TYR A CA 1
ATOM 589 C C . TYR A 1 76 ? 4.778 75.197 35.173 1.00 14.56 76 TYR A C 1
ATOM 590 O O . TYR A 1 76 ? 3.915 74.789 35.964 1.00 15.36 76 TYR A O 1
ATOM 599 N N . GLY A 1 77 ? 6.004 74.725 35.070 1.00 16.18 77 GLY A N 1
ATOM 600 C CA . GLY A 1 77 ? 6.461 73.666 35.991 1.00 16.12 77 GLY A CA 1
ATOM 601 C C . GLY A 1 77 ? 7.938 73.391 35.758 1.00 15.74 77 GLY A C 1
ATOM 602 O O . GLY A 1 77 ? 8.498 73.755 34.716 1.00 15.36 77 GLY A O 1
ATOM 603 N N . GLY A 1 78 ? 8.621 72.693 36.657 1.00 15.49 78 GLY A N 1
ATOM 604 C CA . GLY A 1 78 ? 10.040 72.411 36.566 1.00 15.42 78 GLY A CA 1
ATOM 605 C C . GLY A 1 78 ? 10.372 70.944 36.316 1.00 16.48 78 GLY A C 1
ATOM 606 O O . GLY A 1 78 ? 11.506 70.529 36.578 1.00 17.57 78 GLY A O 1
ATOM 607 N N . ASP A 1 79 ? 9.370 70.192 35.871 1.00 15.96 79 ASP A N 1
ATOM 608 C CA . ASP A 1 79 ? 9.510 68.737 35.687 1.00 16.46 79 ASP A CA 1
ATOM 609 C C . ASP A 1 79 ? 8.701 68.291 34.454 1.00 15.77 79 ASP A C 1
ATOM 610 O O . ASP A 1 79 ? 7.509 68.527 34.419 1.00 16.59 79 ASP A O 1
ATOM 615 N N . ASP A 1 80 ? 9.382 67.548 33.573 1.00 19.05 80 ASP A N 1
ATOM 616 C CA . ASP A 1 80 ? 8.686 67.025 32.385 1.00 19.47 80 ASP A CA 1
ATOM 617 C C . ASP A 1 80 ? 7.581 66.034 32.672 1.00 19.49 80 ASP A C 1
ATOM 618 O O . ASP A 1 80 ? 6.738 65.781 31.782 1.00 20.78 80 ASP A O 1
ATOM 623 N N . ARG A 1 81 ? 7.486 65.430 33.866 1.00 18.49 81 ARG A N 1
ATOM 624 C CA . ARG A 1 81 ? 6.428 64.536 34.234 1.00 19.06 81 ARG A CA 1
ATOM 625 C C . ARG A 1 81 ? 5.120 65.266 34.525 1.00 18.12 81 ARG A C 1
ATOM 626 O O . ARG A 1 81 ? 4.104 64.617 34.757 1.00 21.95 81 ARG A O 1
ATOM 634 N N . ILE A 1 82 ? 5.127 66.613 34.569 1.00 17.20 82 ILE A N 1
ATOM 635 C CA . ILE A 1 82 ? 3.913 67.374 34.794 1.00 18.32 82 ILE A CA 1
ATOM 636 C C . ILE A 1 82 ? 3.147 67.442 33.467 1.00 20.75 82 ILE A C 1
ATOM 637 O O . ILE A 1 82 ? 3.762 67.767 32.455 1.00 21.66 82 ILE A O 1
ATOM 642 N N . GLY A 1 83 ? 1.874 67.121 33.556 1.00 21.09 83 GLY A N 1
ATOM 643 C CA . GLY A 1 83 ? 1.031 67.155 32.369 1.00 22.19 83 GLY A CA 1
ATOM 644 C C . GLY A 1 83 ? 0.825 68.592 31.890 1.00 21.62 83 GLY A C 1
ATOM 645 O O . GLY A 1 83 ? 0.748 69.572 32.629 1.00 22.02 83 GLY A O 1
ATOM 646 N N . ALA A 1 84 ? 0.656 68.668 30.579 1.00 22.18 84 ALA A N 1
ATOM 647 C CA . ALA A 1 84 ? 0.300 69.858 29.839 1.00 21.22 84 ALA A CA 1
ATOM 648 C C . ALA A 1 84 ? 1.167 71.097 29.961 1.00 20.57 84 ALA A C 1
ATOM 649 O O . ALA A 1 84 ? 0.675 72.202 29.693 1.00 19.13 84 ALA A O 1
ATOM 651 N N . LEU A 1 85 ? 2.446 70.913 30.293 1.00 21.35 85 LEU A N 1
ATOM 652 C CA . LEU A 1 85 ? 3.333 72.067 30.314 1.00 21.44 85 LEU A CA 1
ATOM 653 C C . LEU A 1 85 ? 3.380 72.832 29.012 1.00 21.32 85 LEU A C 1
ATOM 654 O O . LEU A 1 85 ? 3.458 72.245 27.918 1.00 22.46 85 LEU A O 1
ATOM 659 N N . THR A 1 86 ? 3.476 74.147 29.104 1.00 21.00 86 THR A N 1
ATOM 660 C CA . THR A 1 86 ? 3.778 75.015 27.979 1.00 20.71 86 THR A CA 1
ATOM 661 C C . THR A 1 86 ? 5.132 75.673 28.241 1.00 21.63 86 THR A C 1
ATOM 662 O O . THR A 1 86 ? 5.820 75.989 27.281 1.00 21.99 86 THR A O 1
ATOM 666 N N . HIS A 1 87 ? 5.441 75.910 29.539 1.00 21.01 87 HIS A N 1
ATOM 667 C CA . HIS A 1 87 ? 6.689 76.609 29.860 1.00 22.31 87 HIS A CA 1
ATOM 668 C C . HIS A 1 87 ? 7.459 75.862 30.959 1.00 21.60 87 HIS A C 1
ATOM 669 O O . HIS A 1 87 ? 7.055 75.932 32.135 1.00 22.71 87 HIS A O 1
ATOM 676 N N . LYS A 1 88 ? 8.563 75.264 30.578 1.00 21.33 88 LYS A N 1
ATOM 677 C CA . LYS A 1 88 ? 9.459 74.566 31.491 1.00 20.28 88 LYS A CA 1
ATOM 678 C C . LYS A 1 88 ? 10.404 75.594 32.113 1.00 21.09 88 LYS A C 1
ATOM 679 O O . LYS A 1 88 ? 11.199 76.241 31.432 1.00 23.47 88 LYS A O 1
ATOM 685 N N . ILE A 1 89 ? 10.352 75.716 33.444 1.00 17.79 89 ILE A N 1
ATOM 686 C CA . ILE A 1 89 ? 11.146 76.728 34.151 1.00 17.70 89 ILE A CA 1
ATOM 687 C C . ILE A 1 89 ? 12.116 76.064 35.107 1.00 18.25 89 ILE A C 1
ATOM 688 O O . ILE A 1 89 ? 12.178 74.832 35.269 1.00 18.79 89 ILE A O 1
ATOM 693 N N . THR A 1 90 ? 13.006 76.869 35.693 1.00 17.95 90 THR A N 1
ATOM 694 C CA . THR A 1 90 ? 14.081 76.406 36.557 1.00 18.80 90 THR A CA 1
ATOM 695 C C . THR A 1 90 ? 14.377 77.474 37.609 1.00 18.36 90 THR A C 1
ATOM 696 O O . THR A 1 90 ? 13.614 78.421 37.777 1.00 18.07 90 THR A O 1
ATOM 700 N N . HIS A 1 91 ? 15.455 77.213 38.356 1.00 18.45 91 HIS A N 1
ATOM 701 C CA . HIS A 1 91 ? 15.807 78.154 39.430 1.00 19.06 91 HIS A CA 1
ATOM 702 C C . HIS A 1 91 ? 16.050 79.550 38.913 1.00 18.70 91 HIS A C 1
ATOM 703 O O . HIS A 1 91 ? 16.843 79.834 38.025 1.00 20.36 91 HIS A O 1
ATOM 710 N N . LEU A 1 92 ? 15.351 80.503 39.510 1.00 18.37 92 LEU A N 1
ATOM 711 C CA . LEU A 1 92 ? 15.372 81.927 39.268 1.00 18.67 92 LEU A CA 1
ATOM 712 C C . LEU A 1 92 ? 14.669 82.387 38.005 1.00 18.97 92 LEU A C 1
ATOM 713 O O . LEU A 1 92 ? 14.607 83.583 37.680 1.00 21.04 92 LEU A O 1
ATOM 718 N N . SER A 1 93 ? 13.920 81.504 37.325 1.00 17.79 93 SER A N 1
ATOM 719 C CA . SER A 1 93 ? 13.093 81.899 36.193 1.00 17.86 93 SER A CA 1
ATOM 720 C C . SER A 1 93 ? 12.066 82.917 36.679 1.00 18.19 93 SER A C 1
ATOM 721 O O . SER A 1 93 ? 11.507 82.781 37.797 1.00 17.83 93 SER A O 1
ATOM 724 N N . THR A 1 94 ? 11.712 83.915 35.864 1.00 18.98 94 THR A N 1
ATOM 725 C CA . THR A 1 94 ? 10.745 84.914 36.228 1.00 20.51 94 THR A CA 1
ATOM 726 C C . THR A 1 94 ? 9.596 85.009 35.214 1.00 20.27 94 THR A C 1
ATOM 727 O O . THR A 1 94 ? 9.787 84.710 34.025 1.00 22.85 94 THR A O 1
ATOM 731 N N . LEU A 1 95 ? 8.440 85.407 35.695 1.00 20.12 95 LEU A N 1
ATOM 732 C CA . LEU A 1 95 ? 7.265 85.614 34.848 1.00 18.53 95 LEU A CA 1
ATOM 733 C C . LEU A 1 95 ? 6.334 86.596 35.547 1.00 19.33 95 LEU A C 1
ATOM 734 O O . LEU A 1 95 ? 6.524 86.937 36.727 1.00 19.34 95 LEU A O 1
ATOM 739 N N . GLN A 1 96 ? 5.306 87.059 34.844 1.00 19.79 96 GLN A N 1
ATOM 740 C CA . GLN A 1 96 ? 4.323 87.960 35.392 1.00 21.10 96 GLN A CA 1
ATOM 741 C C . GLN A 1 96 ? 2.898 87.411 35.280 1.00 21.38 96 GLN A C 1
ATOM 742 O O . GLN A 1 96 ? 2.559 86.680 34.339 1.00 23.19 96 GLN A O 1
ATOM 748 N N . VAL A 1 97 ? 2.087 87.749 36.257 1.00 20.95 97 VAL A N 1
ATOM 749 C CA . VAL A 1 97 ? 0.651 87.438 36.271 1.00 22.13 97 VAL A CA 1
ATOM 750 C C . VAL A 1 97 ? -0.013 88.803 36.401 1.00 22.34 97 VAL A C 1
ATOM 751 O O . VAL A 1 97 ? -0.108 89.369 37.492 1.00 21.95 97 VAL A O 1
ATOM 755 N N . GLY A 1 98 ? -0.405 89.369 35.254 1.00 23.32 98 GLY A N 1
ATOM 756 C CA . GLY A 1 98 ? -0.972 90.737 35.333 1.00 24.96 98 GLY A CA 1
ATOM 757 C C . GLY A 1 98 ? 0.189 91.638 35.769 1.00 24.54 98 GLY A C 1
ATOM 758 O O . GLY A 1 98 ? 1.298 91.488 35.238 1.00 26.85 98 GLY A O 1
ATOM 759 N N . SER A 1 99 ? -0.017 92.420 36.819 1.00 23.47 99 SER A N 1
ATOM 760 C CA . SER A 1 99 ? 1.021 93.301 37.346 1.00 24.37 99 SER A CA 1
ATOM 761 C C . SER A 1 99 ? 1.859 92.633 38.420 1.00 23.95 99 SER A C 1
ATOM 762 O O . SER A 1 99 ? 2.787 93.259 38.946 1.00 25.56 99 SER A O 1
ATOM 765 N N . LEU A 1 100 ? 1.572 91.374 38.780 1.00 21.67 100 LEU A N 1
ATOM 766 C CA . LEU A 1 100 ? 2.336 90.694 39.810 1.00 20.57 100 LEU A CA 1
ATOM 767 C C . LEU A 1 100 ? 3.614 90.073 39.251 1.00 19.41 100 LEU A C 1
ATOM 768 O O . LEU A 1 100 ? 3.654 89.521 38.139 1.00 20.78 100 LEU A O 1
ATOM 773 N N . ASN A 1 101 ? 4.656 90.026 40.077 1.00 19.00 101 ASN A N 1
ATOM 774 C CA . ASN A 1 101 ? 5.935 89.431 39.751 1.00 18.24 101 ASN A CA 1
ATOM 775 C C . ASN A 1 101 ? 6.046 88.015 40.359 1.00 17.25 101 ASN A C 1
ATOM 776 O O . ASN A 1 101 ? 5.742 87.884 41.543 1.00 19.91 101 ASN A O 1
ATOM 781 N N . VAL A 1 102 ? 6.491 87.045 39.592 1.00 17.19 102 VAL A N 1
ATOM 782 C CA . VAL A 1 102 ? 6.647 85.657 40.076 1.00 17.53 102 VAL A CA 1
ATOM 783 C C . VAL A 1 102 ? 8.092 85.210 39.831 1.00 16.66 102 VAL A C 1
ATOM 784 O O . VAL A 1 102 ? 8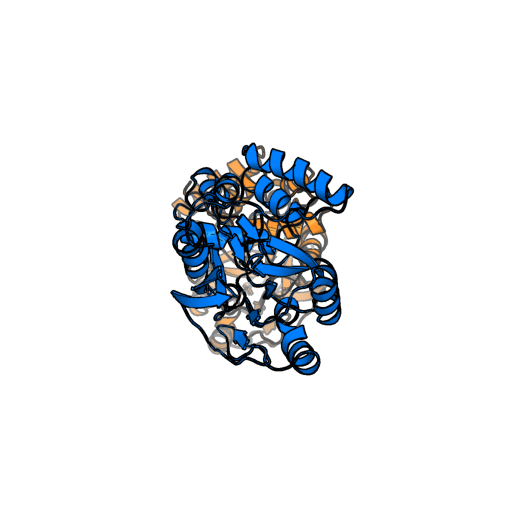.646 85.347 38.730 1.00 17.58 102 VAL A O 1
ATOM 788 N N . LYS A 1 103 ? 8.678 84.698 40.920 1.00 16.19 103 LYS A N 1
ATOM 789 C CA . LYS A 1 103 ? 10.029 84.150 40.829 1.00 15.82 103 LYS A CA 1
ATOM 790 C C . LYS A 1 103 ? 10.022 82.646 41.188 1.00 15.06 103 LYS A C 1
ATOM 791 O O . LYS A 1 103 ? 9.529 82.333 42.285 1.00 16.47 103 LYS A O 1
ATOM 797 N N . CYS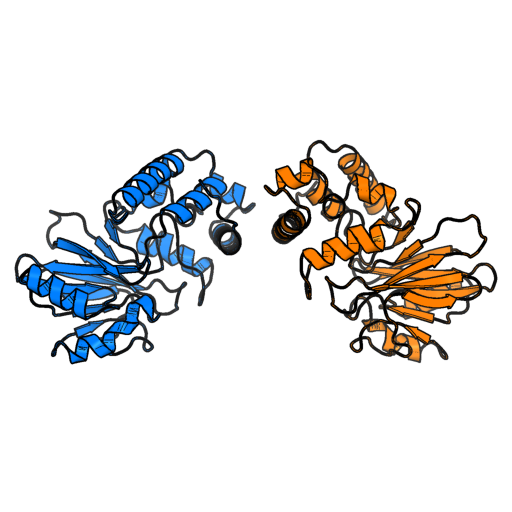 A 1 104 ? 10.555 81.810 40.319 1.00 14.67 104 CYS A N 1
ATOM 798 C CA . CYS A 1 104 ? 10.585 80.346 40.568 1.00 15.63 104 CYS A CA 1
ATOM 799 C C . CYS A 1 104 ? 11.815 79.985 41.389 1.00 15.64 104 CYS A C 1
ATOM 800 O O . CYS A 1 104 ? 12.908 80.441 41.057 1.00 15.78 104 CYS A O 1
ATOM 803 N N . LEU A 1 105 ? 11.627 79.147 42.402 1.00 14.28 105 LEU A N 1
ATOM 804 C CA . LEU A 1 105 ? 12.724 78.704 43.280 1.00 14.44 105 LEU A CA 1
ATOM 805 C C . LEU A 1 105 ? 12.844 77.178 43.255 1.00 14.89 105 LEU A C 1
ATOM 806 O O . LEU A 1 105 ? 11.857 76.490 43.627 1.00 16.81 105 LEU A O 1
ATOM 811 N N . ALA A 1 106 ? 13.941 76.629 42.770 1.00 14.85 106 ALA A N 1
ATOM 812 C CA . ALA A 1 106 ? 14.084 75.165 42.703 1.00 15.29 106 ALA A CA 1
ATOM 813 C C . ALA A 1 106 ? 14.381 74.633 44.086 1.00 14.90 106 ALA A C 1
ATOM 814 O O . ALA A 1 106 ? 15.335 75.031 44.768 1.00 17.26 106 ALA A O 1
ATOM 816 N N . THR A 1 107 ? 13.545 73.678 44.523 1.00 14.28 107 THR A N 1
ATOM 817 C CA . THR A 1 107 ? 13.741 73.054 45.833 1.00 15.27 107 THR A CA 1
ATOM 818 C C . THR A 1 107 ? 13.724 71.540 45.731 1.00 15.31 107 THR A C 1
ATOM 819 O O . THR A 1 107 ? 12.798 70.896 46.269 1.00 16.09 107 THR A O 1
ATOM 823 N N . PRO A 1 108 ? 14.645 70.900 45.026 1.00 16.19 108 PRO A N 1
ATOM 824 C CA . PRO A 1 108 ? 14.637 69.459 44.851 1.00 17.64 108 PRO A CA 1
ATOM 825 C C . PRO A 1 108 ? 14.813 68.727 46.169 1.00 16.41 108 PRO A C 1
ATOM 826 O O . PRO A 1 108 ? 15.663 69.084 46.989 1.00 18.90 108 PRO A O 1
ATOM 830 N N . CYS A 1 109 ? 14.011 67.702 46.414 1.00 16.75 109 CYS A N 1
ATOM 831 C CA . CYS A 1 109 ? 14.153 66.763 47.509 1.00 16.67 109 CYS A CA 1
ATOM 832 C C . CYS A 1 109 ? 12.943 65.831 47.515 1.00 16.57 109 CYS A C 1
ATOM 833 O O . CYS A 1 109 ? 13.011 64.630 47.177 1.00 17.94 109 CYS A O 1
ATOM 836 N N . HIS A 1 110 ? 11.759 66.353 47.815 1.00 15.43 110 HIS A N 1
ATOM 837 C CA . HIS A 1 110 ? 10.503 65.585 47.817 1.00 15.69 110 HIS A CA 1
ATOM 838 C C . HIS A 1 110 ? 10.328 64.973 46.429 1.00 15.52 110 HIS A C 1
ATOM 839 O O . HIS A 1 110 ? 10.005 63.767 46.303 1.00 16.96 110 HIS A O 1
ATOM 846 N N . THR A 1 111 ? 10.549 65.782 45.398 1.00 15.46 111 THR A N 1
ATOM 847 C CA . THR A 1 111 ? 10.713 65.326 44.028 1.00 14.71 111 THR A CA 1
ATOM 848 C C . THR A 1 111 ? 11.938 66.072 43.481 1.00 16.68 111 THR A C 1
ATOM 849 O O . THR A 1 111 ? 12.268 67.199 43.923 1.00 17.05 111 THR A O 1
ATOM 853 N N . SER A 1 112 ? 12.587 65.574 42.433 1.00 17.38 112 SER A N 1
ATOM 854 C CA . SER A 1 112 ? 13.728 66.260 41.836 1.00 16.60 112 SER A CA 1
ATOM 855 C C . SER A 1 112 ? 13.368 67.542 41.082 1.00 16.58 112 SER A C 1
ATOM 856 O O . SER A 1 112 ? 14.206 68.458 40.930 1.00 19.68 112 SER A O 1
ATOM 859 N N . GLY A 1 113 ? 12.142 67.648 40.602 1.00 16.65 113 GLY A N 1
ATOM 860 C CA . GLY A 1 113 ? 11.687 68.815 39.862 1.00 16.52 113 GLY A CA 1
ATOM 861 C C . GLY A 1 113 ? 10.751 69.746 40.600 1.00 15.54 113 GLY A C 1
ATOM 862 O O . GLY A 1 113 ? 10.087 70.589 39.972 1.00 16.93 113 GLY A O 1
ATOM 863 N N . HIS A 1 114 ? 10.735 69.714 41.932 1.00 15.72 114 HIS A N 1
ATOM 864 C CA . HIS A 1 114 ? 9.880 70.594 42.715 1.00 13.91 114 HIS A CA 1
ATOM 865 C C . HIS A 1 114 ? 10.283 72.072 42.604 1.00 12.98 114 HIS A C 1
ATOM 866 O O . HIS A 1 114 ? 11.494 72.369 42.677 1.00 13.97 114 HIS A O 1
ATOM 873 N N . ILE A 1 115 ? 9.268 72.901 42.429 1.00 12.23 115 ILE A N 1
ATOM 874 C CA . ILE A 1 115 ? 9.466 74.371 42.348 1.00 11.88 115 ILE A CA 1
ATOM 875 C C . ILE A 1 115 ? 8.508 75.033 43.326 1.00 13.03 115 ILE A C 1
ATOM 876 O O . ILE A 1 115 ? 7.340 74.652 43.448 1.00 13.98 115 ILE A O 1
ATOM 881 N N . CYS A 1 116 ? 9.037 76.009 44.090 1.00 13.24 116 CYS A N 1
ATOM 882 C CA . CYS A 1 116 ? 8.240 76.895 44.935 1.00 12.44 116 CYS A CA 1
ATOM 883 C C . CYS A 1 116 ? 8.126 78.261 44.218 1.00 12.71 116 CYS A C 1
ATOM 884 O O . CYS A 1 116 ? 9.080 78.659 43.526 1.00 14.73 116 CYS A O 1
ATOM 887 N N . TYR A 1 117 ? 6.972 78.894 44.293 1.00 12.59 117 TYR A N 1
ATOM 888 C CA . TYR A 1 117 ? 6.734 80.162 43.542 1.00 11.98 117 TYR A CA 1
ATOM 889 C C . TYR A 1 117 ? 6.615 81.346 44.516 1.00 13.15 117 TYR A C 1
ATOM 890 O O . TYR A 1 117 ? 5.728 81.367 45.371 1.00 12.72 117 TYR A O 1
ATOM 899 N N . PHE A 1 118 ? 7.524 82.327 44.323 1.00 13.46 118 PHE A N 1
ATOM 900 C CA . PHE A 1 118 ? 7.552 83.519 45.203 1.00 12.78 118 PHE A CA 1
ATOM 901 C C . PHE A 1 118 ? 6.893 84.699 44.463 1.00 14.13 118 PHE A C 1
ATOM 902 O O . PHE A 1 118 ? 7.330 85.023 43.362 1.00 15.47 118 PHE A O 1
ATOM 910 N N . VAL A 1 119 ? 5.804 85.188 45.005 1.00 15.00 119 VAL A N 1
ATOM 911 C CA . VAL A 1 119 ? 4.959 86.201 44.357 1.00 15.64 119 VAL A CA 1
ATOM 912 C C . VAL A 1 119 ? 4.994 87.504 45.137 1.00 16.85 119 VAL A C 1
ATOM 913 O O . VAL A 1 119 ? 4.804 87.538 46.352 1.00 16.51 119 VAL A O 1
ATOM 917 N N . SER A 1 120 ? 5.223 88.594 44.376 1.00 19.64 120 SER A N 1
ATOM 918 C CA . SER A 1 120 ? 5.347 89.904 45.011 1.00 20.65 120 SER A CA 1
ATOM 919 C C . SER A 1 120 ? 4.753 90.977 44.109 1.00 22.58 120 SER A C 1
ATOM 920 O O . SER A 1 120 ? 4.695 90.910 42.881 1.00 21.72 120 SER A O 1
ATOM 923 N N . LYS A 1 121 ? 4.282 92.031 44.796 1.00 26.74 121 LYS A N 1
ATOM 924 C CA . LYS A 1 121 ? 3.681 93.170 44.108 1.00 31.86 121 LYS A CA 1
ATOM 925 C C . LYS A 1 121 ? 4.716 94.288 44.121 1.00 33.24 121 LYS A C 1
ATOM 926 O O . LYS A 1 121 ? 5.221 94.651 45.185 1.00 33.62 121 LYS A O 1
ATOM 932 N N . PRO A 1 122 ? 5.000 94.845 42.958 1.00 36.09 122 PRO A N 1
ATOM 933 C CA . PRO A 1 122 ? 5.954 95.930 42.827 1.00 37.70 122 PRO A CA 1
ATOM 934 C C . PRO A 1 122 ? 5.670 97.027 43.844 1.00 39.92 122 PRO A C 1
ATOM 935 O O . PRO A 1 122 ? 4.513 97.445 43.978 1.00 40.84 122 PRO A O 1
ATOM 939 N N . GLY A 1 123 ? 6.685 97.458 44.579 1.00 41.79 123 GLY A N 1
ATOM 940 C CA . GLY A 1 123 ? 6.528 98.501 45.572 1.00 44.14 123 GLY A CA 1
ATOM 941 C C . GLY A 1 123 ? 6.979 98.122 46.973 1.00 45.31 123 GLY A C 1
ATOM 942 O O . GLY A 1 123 ? 8.061 98.540 47.408 1.00 46.51 123 GLY A O 1
ATOM 943 N N . GLY A 1 124 ? 6.151 97.373 47.692 1.00 45.04 124 GLY A N 1
ATOM 944 C CA . GLY A 1 124 ? 6.447 96.977 49.063 1.00 45.10 124 GLY A CA 1
ATOM 945 C C . GLY A 1 124 ? 5.318 97.375 50.012 1.00 44.64 124 GLY A C 1
ATOM 946 O O . GLY A 1 124 ? 5.517 97.548 51.212 1.00 44.92 124 GLY A O 1
ATOM 947 N N . SER A 1 125 ? 4.105 97.491 49.487 1.00 44.52 125 SER A N 1
ATOM 948 C CA . SER A 1 125 ? 2.936 97.875 50.265 1.00 43.37 125 SER A CA 1
ATOM 949 C C . SER A 1 125 ? 2.178 96.701 50.866 1.00 41.86 125 SER A C 1
ATOM 950 O O . SER A 1 125 ? 1.185 96.892 51.585 1.00 42.58 125 SER A O 1
ATOM 953 N N . GLU A 1 126 ? 2.559 95.474 50.538 1.00 39.05 126 GLU A N 1
ATOM 954 C CA . GLU A 1 126 ? 1.927 94.269 51.054 1.00 35.44 126 GLU A CA 1
ATOM 955 C C . GLU A 1 126 ? 3.034 93.202 51.184 1.00 32.39 126 GLU A C 1
ATOM 956 O O . GLU A 1 126 ? 4.010 93.244 50.442 1.00 31.72 126 GLU A O 1
ATOM 962 N N . PRO A 1 127 ? 2.882 92.290 52.130 1.00 29.65 127 PRO A N 1
ATOM 963 C CA . PRO A 1 127 ? 3.844 91.209 52.301 1.00 27.32 127 PRO A CA 1
ATOM 964 C C . PRO A 1 127 ? 3.774 90.269 51.108 1.00 22.74 127 PRO A C 1
ATOM 965 O O . PRO A 1 127 ? 2.728 90.056 50.492 1.00 23.50 127 PRO A O 1
ATOM 969 N N . PRO A 1 128 ? 4.895 89.681 50.710 1.00 19.67 128 PRO A N 1
ATOM 970 C CA . PRO A 1 128 ? 4.909 88.730 49.597 1.00 18.13 128 PRO A CA 1
ATOM 971 C C . PRO A 1 128 ? 4.409 87.363 50.061 1.00 16.38 128 PRO A C 1
ATOM 972 O O . PRO A 1 128 ? 4.074 87.144 51.233 1.00 17.66 128 PRO A O 1
ATOM 976 N N . ALA A 1 129 ? 4.276 86.492 49.046 1.00 16.27 129 ALA A N 1
ATOM 977 C CA . ALA A 1 129 ? 3.789 85.140 49.344 1.00 15.40 129 ALA A CA 1
ATOM 978 C C . ALA A 1 129 ? 4.657 84.089 48.673 1.00 15.38 129 ALA A C 1
ATOM 979 O O . ALA A 1 129 ? 5.235 84.356 47.626 1.00 16.73 129 ALA A O 1
ATOM 981 N N . VAL A 1 130 ? 4.754 82.904 49.302 1.00 14.33 130 VAL A N 1
ATOM 982 C CA . VAL A 1 130 ? 5.476 81.793 48.652 1.00 13.33 130 VAL A CA 1
ATOM 983 C C . VAL A 1 130 ? 4.590 80.532 48.727 1.00 12.24 130 VAL A C 1
ATOM 984 O O . VAL A 1 130 ? 4.087 80.187 49.789 1.00 13.51 130 VAL A O 1
ATOM 988 N N . PHE A 1 131 ? 4.479 79.918 47.543 1.00 13.07 131 PHE A N 1
ATOM 989 C CA . PHE A 1 131 ? 3.658 78.689 47.388 1.00 12.53 131 PHE A CA 1
ATOM 990 C C . PHE A 1 131 ? 4.660 77.513 47.400 1.00 12.00 131 PHE A C 1
ATOM 991 O O . PHE A 1 131 ? 5.437 77.369 46.460 1.00 13.28 131 PHE A O 1
ATOM 999 N N . THR A 1 132 ? 4.651 76.739 48.510 1.00 13.52 132 THR A N 1
ATOM 1000 C CA . THR A 1 132 ? 5.712 75.777 48.778 1.00 12.88 132 THR A CA 1
ATOM 1001 C C . THR A 1 132 ? 5.392 74.311 48.518 1.00 12.30 132 THR A C 1
ATOM 1002 O O . THR A 1 132 ? 6.252 73.445 48.816 1.00 13.15 132 THR A O 1
ATOM 1006 N N . GLY A 1 133 ? 4.225 74.031 47.971 1.00 12.06 133 GLY A N 1
ATOM 1007 C CA . GLY A 1 133 ? 3.879 72.626 47.663 1.00 13.14 133 GLY A CA 1
ATOM 1008 C C . GLY A 1 133 ? 4.179 71.646 48.793 1.00 13.17 133 GLY A C 1
ATOM 1009 O O . GLY A 1 133 ? 3.702 71.871 49.928 1.00 14.57 133 GLY A O 1
ATOM 1010 N N . ASP A 1 134 ? 4.903 70.585 48.504 1.00 13.63 134 ASP A N 1
ATOM 1011 C CA . ASP A 1 134 ? 5.213 69.567 49.516 1.00 13.55 134 ASP A CA 1
ATOM 1012 C C . ASP A 1 134 ? 6.647 69.676 49.987 1.00 14.99 134 ASP A C 1
ATOM 1013 O O . ASP A 1 134 ? 7.206 68.725 50.567 1.00 17.17 134 ASP A O 1
ATOM 1018 N N . THR A 1 135 ? 7.283 70.823 49.830 1.00 13.38 135 THR A N 1
ATOM 1019 C CA . THR A 1 135 ? 8.627 71.050 50.381 1.00 13.18 135 THR A CA 1
ATOM 1020 C C . THR A 1 135 ? 8.555 71.515 51.825 1.00 12.72 135 THR A C 1
ATOM 1021 O O . THR A 1 135 ? 9.063 70.859 52.731 1.00 14.38 135 THR A O 1
ATOM 1025 N N . LEU A 1 136 ? 7.832 72.598 52.098 1.00 13.49 136 LEU A N 1
ATOM 1026 C CA . LEU A 1 136 ? 7.641 73.178 53.434 1.00 12.29 136 LEU A CA 1
ATOM 1027 C C . LEU A 1 136 ? 6.148 73.191 53.728 1.00 13.57 136 LEU A C 1
ATOM 1028 O O . LEU A 1 136 ? 5.318 73.686 52.948 1.00 14.51 136 LEU A O 1
ATOM 1033 N N . PHE A 1 137 ? 5.782 72.594 54.866 1.00 12.65 137 PHE A N 1
ATOM 1034 C CA . PHE A 1 137 ? 4.420 72.624 55.394 1.00 12.90 137 PHE A CA 1
ATOM 1035 C C . PHE A 1 137 ? 4.396 73.528 56.619 1.00 14.16 137 PHE A C 1
ATOM 1036 O O . PHE A 1 137 ? 5.482 73.813 57.155 1.00 15.42 137 PHE A O 1
ATOM 1044 N N . VAL A 1 138 ? 3.212 73.894 57.132 1.00 15.28 138 VAL A N 1
ATOM 1045 C CA . VAL A 1 138 ? 3.181 74.613 58.432 1.00 14.23 138 VAL A CA 1
ATOM 1046 C C . VAL A 1 138 ? 3.621 73.633 59.504 1.00 15.36 138 VAL A C 1
ATOM 1047 O O . VAL A 1 138 ? 3.011 72.585 59.771 1.00 15.18 138 VAL A O 1
ATOM 1051 N N . ALA A 1 139 ? 4.806 73.883 60.084 1.00 13.63 139 ALA A N 1
ATOM 1052 C CA . ALA A 1 139 ? 5.442 73.054 61.090 1.00 15.03 139 ALA A CA 1
ATOM 1053 C C . ALA A 1 139 ? 5.994 71.722 60.650 1.00 13.71 139 ALA A C 1
ATOM 1054 O O . ALA A 1 139 ? 6.312 70.846 61.437 1.00 14.22 139 ALA A O 1
ATOM 1056 N N . GLY A 1 140 ? 6.120 71.496 59.310 1.00 13.62 140 GLY A N 1
ATOM 1057 C CA . GLY A 1 140 ? 6.671 70.250 58.813 1.00 13.73 140 GLY A CA 1
ATOM 1058 C C . GLY A 1 140 ? 7.337 70.363 57.455 1.00 13.28 140 GLY A C 1
ATOM 1059 O O . GLY A 1 140 ? 7.684 71.464 57.029 1.00 12.81 140 GLY A O 1
ATOM 1060 N N . CYS A 1 141 ? 7.557 69.213 56.802 1.00 13.15 141 CYS A N 1
ATOM 1061 C CA . CYS A 1 141 ? 8.182 69.176 55.489 1.00 13.73 141 CYS A CA 1
ATOM 1062 C C . CYS A 1 141 ? 7.783 67.878 54.774 1.00 14.55 141 CYS A C 1
ATOM 1063 O O . CYS A 1 141 ? 7.253 66.965 55.403 1.00 15.09 141 CYS A O 1
ATOM 1066 N N . GLY A 1 142 ? 8.034 67.853 53.459 1.00 14.59 142 GLY A N 1
ATOM 1067 C CA . GLY A 1 142 ? 7.676 66.639 52.700 1.00 15.11 142 GLY A CA 1
ATOM 1068 C C . GLY A 1 142 ? 8.618 65.471 52.970 1.00 14.55 142 GLY A C 1
ATOM 1069 O O . GLY A 1 142 ? 9.780 65.630 53.345 1.00 15.04 142 GLY A O 1
ATOM 1070 N N . LYS A 1 143 ? 8.058 64.275 52.678 1.00 15.76 143 LYS A N 1
ATOM 1071 C CA . LYS A 1 143 ? 8.877 63.057 52.739 1.00 15.93 143 LYS A CA 1
ATOM 1072 C C . LYS A 1 143 ? 9.932 63.146 51.650 1.00 16.19 143 LYS A C 1
ATOM 1073 O O . LYS A 1 143 ? 9.686 63.729 50.568 1.00 15.90 143 LYS A O 1
ATOM 1079 N N . PHE A 1 144 ? 11.101 62.550 51.825 1.00 16.38 144 PHE A N 1
ATOM 1080 C CA . PHE A 1 144 ? 12.239 62.629 50.938 1.00 17.20 144 PHE A CA 1
ATOM 1081 C C . PHE A 1 144 ? 12.185 61.556 49.834 1.00 18.57 144 PHE A C 1
ATOM 1082 O O . PHE A 1 144 ? 13.133 60.789 49.714 1.00 20.76 144 PHE A O 1
ATOM 1090 N N . TYR A 1 145 ? 11.133 61.545 49.013 1.00 17.73 145 TYR A N 1
ATOM 1091 C CA . TYR A 1 145 ? 11.001 60.459 48.038 1.00 17.64 145 TYR A CA 1
ATOM 1092 C C . TYR A 1 145 ? 12.117 60.386 47.025 1.00 20.40 145 TYR A C 1
ATOM 1093 O O . TYR A 1 145 ? 12.439 59.271 46.560 1.00 20.77 145 TYR A O 1
ATOM 1102 N N . GLU A 1 146 ? 12.616 61.492 46.512 1.00 19.27 146 GLU A N 1
ATOM 1103 C CA . GLU A 1 146 ? 13.635 61.570 45.474 1.00 19.56 146 GLU A CA 1
ATOM 1104 C C . GLU A 1 146 ? 14.886 62.360 45.846 1.00 20.62 146 GLU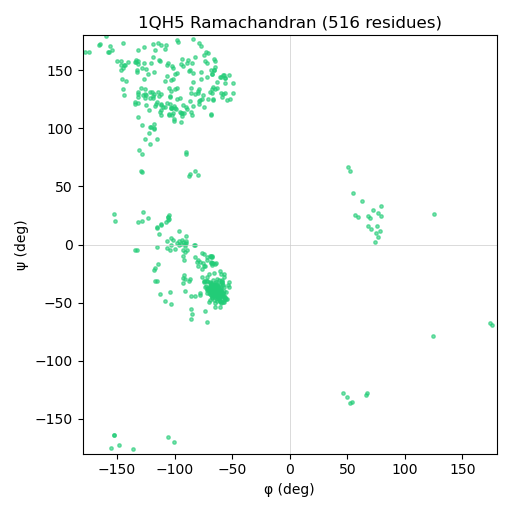 A C 1
ATOM 1105 O O . GLU A 1 146 ? 15.640 62.900 45.023 1.00 22.32 146 GLU A O 1
ATOM 1111 N N . GLY A 1 147 ? 15.148 62.484 47.171 1.00 20.52 147 GLY A N 1
ATOM 1112 C CA . GLY A 1 147 ? 16.289 63.291 47.598 1.00 20.78 147 GLY A CA 1
ATOM 1113 C C . GLY A 1 147 ? 16.870 62.946 48.964 1.00 20.33 147 GLY A C 1
ATOM 1114 O O . GLY A 1 147 ? 16.491 61.968 49.586 1.00 21.87 147 GLY A O 1
ATOM 1115 N N . THR A 1 148 ? 17.846 63.768 49.352 1.00 20.06 148 THR A N 1
ATOM 1116 C CA . THR A 1 148 ? 18.623 63.561 50.579 1.00 19.69 148 THR A CA 1
ATOM 1117 C C . THR A 1 148 ? 18.414 64.637 51.637 1.00 19.34 148 THR A C 1
ATOM 1118 O O . THR A 1 148 ? 17.842 65.711 51.409 1.00 19.93 148 THR A O 1
ATOM 1122 N N . ALA A 1 149 ? 19.008 64.383 52.801 1.00 20.25 149 ALA A N 1
ATOM 1123 C CA . ALA A 1 149 ? 18.911 65.326 53.922 1.00 17.70 149 ALA A CA 1
ATOM 1124 C C . ALA A 1 149 ? 19.600 66.630 53.586 1.00 19.17 149 ALA A C 1
ATOM 1125 O O . ALA A 1 149 ? 19.180 67.745 53.917 1.00 18.18 149 ALA A O 1
ATOM 1127 N N . ASP A 1 150 ? 20.754 66.552 52.889 1.00 18.35 150 ASP A N 1
ATOM 1128 C CA . ASP A 1 150 ? 21.453 67.747 52.476 1.00 18.77 150 ASP A CA 1
ATOM 1129 C C . ASP A 1 150 ? 20.580 68.584 51.543 1.00 17.48 150 ASP A C 1
ATOM 1130 O O . ASP A 1 150 ? 20.584 69.819 51.691 1.00 18.39 150 ASP A O 1
ATOM 1135 N N . GLU A 1 151 ? 19.847 67.952 50.606 1.00 17.17 151 GLU A N 1
ATOM 1136 C CA . GLU A 1 151 ? 18.990 68.750 49.728 1.00 16.75 151 GLU A CA 1
ATOM 1137 C C . GLU A 1 151 ? 17.852 69.426 50.489 1.00 16.87 151 GLU A C 1
ATOM 1138 O O . GLU A 1 151 ? 17.562 70.606 50.190 1.00 16.83 151 GLU A O 1
ATOM 1144 N N . MET A 1 152 ? 17.262 68.755 51.482 1.00 15.67 152 MET A N 1
ATOM 1145 C CA . MET A 1 152 ? 16.204 69.424 52.254 1.00 14.73 152 MET A CA 1
ATOM 1146 C C . MET A 1 152 ? 16.782 70.563 53.085 1.00 16.52 152 MET A C 1
ATOM 1147 O O . MET A 1 152 ? 16.171 71.637 53.209 1.00 14.04 152 MET A O 1
ATOM 1152 N N . CYS A 1 153 ? 18.005 70.428 53.628 1.00 14.33 153 CYS A N 1
ATOM 1153 C CA . CYS A 1 153 ? 18.602 71.556 54.347 1.00 16.12 153 CYS A CA 1
ATOM 1154 C C . CYS A 1 153 ? 18.784 72.749 53.431 1.00 16.11 153 CYS A C 1
ATOM 1155 O O . CYS A 1 153 ? 18.554 73.887 53.842 1.00 16.41 153 CYS A O 1
ATOM 1158 N N . LYS A 1 154 ? 19.280 72.502 52.202 1.00 17.11 154 LYS A N 1
ATOM 1159 C CA . LYS A 1 154 ? 19.425 73.632 51.283 1.00 16.75 154 LYS A CA 1
ATOM 1160 C C . LYS A 1 154 ? 18.090 74.281 50.917 1.00 16.81 154 LYS A C 1
ATOM 1161 O O . LYS A 1 154 ? 17.943 75.517 50.917 1.00 16.52 154 LYS A O 1
ATOM 1167 N N . ALA A 1 155 ? 17.077 73.450 50.660 1.00 15.26 155 ALA A N 1
ATOM 1168 C CA . ALA A 1 155 ? 15.766 74.004 50.303 1.00 15.60 155 ALA A CA 1
ATOM 1169 C C . ALA A 1 155 ? 15.159 74.860 51.408 1.00 15.47 155 ALA A C 1
ATOM 1170 O O . ALA A 1 155 ? 14.655 75.978 51.164 1.00 16.13 155 ALA A O 1
ATOM 1172 N N . LEU A 1 156 ? 15.219 74.386 52.664 1.00 14.86 156 LEU A N 1
ATOM 1173 C CA . LEU A 1 156 ? 14.574 75.089 53.768 1.00 15.82 156 LEU A CA 1
ATOM 1174 C C . LEU A 1 156 ? 15.401 76.232 54.331 1.00 16.39 156 LEU A C 1
ATOM 1175 O O . LEU A 1 156 ? 14.831 77.296 54.574 1.00 15.93 156 LEU A O 1
ATOM 1180 N N . LEU A 1 157 ? 16.702 75.989 54.536 1.00 16.22 157 LEU A N 1
ATOM 1181 C CA . LEU A 1 157 ? 17.504 77.008 55.216 1.00 17.73 157 LEU A CA 1
ATOM 1182 C C . LEU A 1 157 ? 18.096 78.049 54.288 1.00 19.36 157 LEU A C 1
ATOM 1183 O O . LEU A 1 157 ? 18.248 79.210 54.705 1.00 22.08 157 LEU A O 1
ATOM 1188 N N . GLU A 1 158 ? 18.416 77.718 53.048 1.00 19.72 158 GLU A N 1
ATOM 1189 C CA . GLU A 1 158 ? 19.045 78.706 52.149 1.00 20.99 158 GLU A CA 1
ATOM 1190 C C . GLU A 1 158 ? 18.075 79.283 51.138 1.00 21.06 158 GLU A C 1
ATOM 1191 O O . GLU A 1 158 ? 17.806 80.501 51.082 1.00 24.60 158 GLU A O 1
ATOM 1197 N N . VAL A 1 159 ? 17.362 78.430 50.423 1.00 17.56 159 VAL A N 1
ATOM 1198 C CA . VAL A 1 159 ? 16.429 78.919 49.393 1.00 17.50 159 VAL A CA 1
ATOM 1199 C C . VAL A 1 159 ? 15.235 79.568 50.053 1.00 17.24 159 VAL A C 1
ATOM 1200 O O . VAL A 1 159 ? 15.049 80.796 49.943 1.00 21.43 159 VAL A O 1
ATOM 1204 N N . LEU A 1 160 ? 14.398 78.827 50.759 1.00 15.70 160 LEU A N 1
ATOM 1205 C CA . LEU A 1 160 ? 13.245 79.466 51.408 1.00 16.27 160 LEU A CA 1
ATOM 1206 C C . LEU A 1 160 ? 13.606 80.294 52.629 1.00 17.27 160 LEU A C 1
ATOM 1207 O O . LEU A 1 160 ? 13.049 81.378 52.781 1.00 17.45 160 LEU A O 1
ATOM 1212 N N . GLY A 1 161 ? 14.590 79.841 53.405 1.00 16.46 161 GLY A N 1
ATOM 1213 C CA . GLY A 1 161 ? 14.947 80.496 54.657 1.00 18.20 161 GLY A CA 1
ATOM 1214 C C . GLY A 1 161 ? 15.551 81.880 54.533 1.00 18.88 161 GLY A C 1
ATOM 1215 O O . GLY A 1 161 ? 15.487 82.647 55.510 1.00 19.94 161 GLY A O 1
ATOM 1216 N N . ARG A 1 162 ? 16.003 82.281 53.363 1.00 18.64 162 ARG A N 1
ATOM 1217 C CA . ARG A 1 162 ? 16.557 83.584 53.082 1.00 19.20 162 ARG A CA 1
ATOM 1218 C C . ARG A 1 162 ? 15.582 84.579 52.496 1.00 19.86 162 ARG A C 1
ATOM 1219 O O . ARG A 1 162 ? 15.912 85.739 52.237 1.00 21.91 162 ARG A O 1
ATOM 1227 N N . LEU A 1 163 ? 14.328 84.211 52.281 1.00 16.89 163 LEU A N 1
ATOM 1228 C CA . LEU A 1 163 ? 13.260 85.114 51.850 1.00 18.21 163 LEU A CA 1
ATOM 1229 C C . LEU A 1 163 ? 12.894 86.058 52.991 1.00 17.73 163 LEU A C 1
ATOM 1230 O O . LEU A 1 163 ? 13.262 85.810 54.165 1.00 18.91 163 LEU A O 1
ATOM 1235 N N . PRO A 1 164 ? 12.178 87.146 52.733 1.00 18.29 164 PRO A N 1
ATOM 1236 C CA . PRO A 1 164 ? 11.817 88.079 53.812 1.00 17.81 164 PRO A CA 1
ATOM 1237 C C . PRO A 1 164 ? 11.082 87.379 54.917 1.00 19.27 164 PRO A C 1
ATOM 1238 O O . PRO A 1 164 ? 10.184 86.560 54.634 1.00 18.97 164 PRO A O 1
ATOM 1242 N N . PRO A 1 165 ? 11.318 87.649 56.210 1.00 19.44 165 PRO A N 1
ATOM 1243 C CA . PRO A 1 165 ? 10.603 87.008 57.294 1.00 19.48 165 PRO A CA 1
ATOM 1244 C C . PRO A 1 165 ? 9.097 87.144 57.303 1.00 19.76 165 PRO A C 1
ATOM 1245 O O . PRO A 1 165 ? 8.391 86.232 57.773 1.00 20.15 165 PRO A O 1
ATOM 1249 N N . ASP A 1 166 ? 8.524 88.209 56.754 1.00 18.66 166 ASP A N 1
ATOM 1250 C CA . ASP A 1 166 ? 7.095 88.399 56.678 1.00 19.53 166 ASP A CA 1
ATOM 1251 C C . ASP A 1 166 ? 6.435 87.674 55.499 1.00 18.84 166 ASP A C 1
ATOM 1252 O O . ASP A 1 166 ? 5.212 87.780 55.366 1.00 19.82 166 ASP A O 1
ATOM 1257 N N . THR A 1 167 ? 7.199 86.966 54.667 1.00 17.77 167 THR A N 1
ATOM 1258 C CA . THR A 1 167 ? 6.608 86.217 53.555 1.00 16.46 167 THR A CA 1
ATOM 1259 C C . THR A 1 167 ? 5.559 85.240 54.085 1.00 14.96 167 THR A C 1
ATOM 1260 O O . THR A 1 167 ? 5.839 84.450 55.000 1.00 15.12 167 THR A O 1
ATOM 1264 N N . ARG A 1 168 ? 4.364 85.232 53.491 1.00 15.13 168 ARG A N 1
ATOM 1265 C CA . ARG A 1 168 ? 3.301 84.292 53.826 1.00 15.84 168 ARG A CA 1
ATOM 1266 C C . ARG A 1 168 ? 3.549 82.921 53.177 1.00 15.44 168 ARG A C 1
ATOM 1267 O O . ARG A 1 168 ? 3.881 82.892 51.997 1.00 16.20 168 ARG A O 1
ATOM 1275 N N . VAL A 1 169 ? 3.401 81.853 53.924 1.00 14.75 169 VAL A N 1
ATOM 1276 C CA . VAL A 1 169 ? 3.634 80.483 53.448 1.00 15.35 169 VAL A CA 1
ATOM 1277 C C . VAL A 1 169 ? 2.315 79.747 53.174 1.00 13.94 169 VAL A C 1
ATOM 1278 O O . VAL A 1 169 ? 1.514 79.558 54.082 1.00 14.36 169 VAL A O 1
ATOM 1282 N N . TYR A 1 170 ? 2.140 79.377 51.905 1.00 13.24 170 TYR A N 1
ATOM 1283 C CA . TYR A 1 170 ? 0.907 78.702 51.452 1.00 13.85 170 TYR A CA 1
ATOM 1284 C C . TYR A 1 170 ? 1.339 77.320 50.941 1.00 12.15 170 TYR A C 1
ATOM 1285 O O . TYR A 1 170 ? 1.870 77.196 49.806 1.00 13.44 170 TYR A O 1
ATOM 1294 N N . CYS A 1 171 ? 1.144 76.302 51.783 1.00 14.18 171 CYS A N 1
ATOM 1295 C CA . CYS A 1 171 ? 1.647 74.968 51.459 1.00 13.87 171 CYS A CA 1
ATOM 1296 C C . CYS A 1 171 ? 0.623 74.015 50.856 1.00 13.91 171 CYS A C 1
ATOM 1297 O O . CYS A 1 171 ? -0.561 74.328 50.766 1.00 14.75 171 CYS A O 1
ATOM 1300 N N . GLY A 1 172 ? 1.083 72.813 50.468 1.00 14.33 172 GLY A N 1
ATOM 1301 C CA . GLY A 1 172 ? 0.196 71.927 49.704 1.00 15.64 172 GLY A CA 1
ATOM 1302 C C . GLY A 1 172 ? -0.875 71.209 50.455 1.00 15.41 172 GLY A C 1
ATOM 1303 O O . GLY A 1 172 ? -1.916 70.821 49.878 1.00 16.03 172 GLY A O 1
ATOM 1304 N N . HIS A 1 173 ? -0.694 70.921 51.746 1.00 15.21 173 HIS A N 1
ATOM 1305 C CA . HIS A 1 173 ? -1.623 70.145 52.552 1.00 16.21 173 HIS A CA 1
ATOM 1306 C C . HIS A 1 173 ? -1.937 70.721 53.928 1.00 17.42 173 HIS A C 1
ATOM 1307 O O . HIS A 1 173 ? -1.135 71.426 54.529 1.00 17.69 173 HIS A O 1
ATOM 1314 N N . GLU A 1 174 ? -3.099 70.306 54.451 1.00 16.29 174 GLU A N 1
ATOM 1315 C CA . GLU A 1 174 ? -3.501 70.619 55.819 1.00 16.30 174 GLU A CA 1
ATOM 1316 C C . GLU A 1 174 ? -3.010 69.528 56.766 1.00 16.44 174 GLU A C 1
ATOM 1317 O O . GLU A 1 174 ? -3.710 68.577 57.108 1.00 19.29 174 GLU A O 1
ATOM 1323 N N . TYR A 1 175 ? -1.711 69.585 57.141 1.00 16.42 175 TYR A N 1
ATOM 1324 C CA . TYR A 1 175 ? -1.101 68.608 58.025 1.00 16.60 175 TYR A CA 1
ATOM 1325 C C . TYR A 1 175 ? -0.687 69.243 59.369 1.00 15.62 175 TYR A C 1
ATOM 1326 O O . TYR A 1 175 ? 0.083 68.621 60.111 1.00 16.72 175 TYR A O 1
ATOM 1335 N N . THR A 1 176 ? -1.097 70.472 59.596 1.00 15.40 176 THR A N 1
ATOM 1336 C CA . THR A 1 176 ? -0.577 71.265 60.712 1.00 16.42 176 THR A CA 1
ATOM 1337 C C . THR A 1 176 ? -0.674 70.659 62.090 1.00 16.51 176 THR A C 1
ATOM 1338 O O . THR A 1 176 ? 0.322 70.641 62.840 1.00 15.92 176 THR A O 1
ATOM 1342 N N . ILE A 1 177 ? -1.844 70.109 62.459 1.00 16.84 177 ILE A N 1
ATOM 1343 C CA . ILE A 1 177 ? -1.989 69.503 63.796 1.00 17.12 177 ILE A CA 1
ATOM 1344 C C . ILE A 1 177 ? -1.035 68.356 64.017 1.00 16.19 177 ILE A C 1
ATOM 1345 O O . ILE A 1 177 ? -0.314 68.306 65.037 1.00 16.85 177 ILE A O 1
ATOM 1350 N N . ASN A 1 178 ? -0.937 67.408 63.101 1.00 16.76 178 ASN A N 1
ATOM 1351 C CA . ASN A 1 178 ? -0.045 66.250 63.223 1.00 17.00 178 ASN A CA 1
ATOM 1352 C C . ASN A 1 178 ? 1.425 66.674 63.200 1.00 16.05 178 ASN A C 1
ATOM 1353 O O . ASN A 1 178 ? 2.268 66.139 63.933 1.00 16.74 178 ASN A O 1
ATOM 1358 N N . ASN A 1 179 ? 1.708 67.686 62.355 1.00 15.39 179 ASN A N 1
ATOM 1359 C CA . ASN A 1 179 ? 3.078 68.226 62.313 1.00 15.02 179 ASN A CA 1
ATOM 1360 C C . ASN A 1 179 ? 3.474 68.782 63.690 1.00 14.41 179 ASN A C 1
ATOM 1361 O O . ASN A 1 179 ? 4.595 68.524 64.149 1.00 14.05 179 ASN A O 1
ATOM 1366 N N . LEU A 1 180 ? 2.585 69.509 64.337 1.00 15.91 180 LEU A N 1
ATOM 1367 C CA . LEU A 1 180 ? 2.881 70.086 65.655 1.00 16.21 180 LEU A CA 1
ATOM 1368 C C . LEU A 1 180 ? 2.933 69.042 66.743 1.00 16.77 180 LEU A C 1
ATOM 1369 O O . LEU A 1 180 ? 3.700 69.210 67.710 1.00 15.55 180 LEU A O 1
ATOM 1374 N N . LYS A 1 181 ? 2.174 67.944 66.677 1.00 16.43 181 LYS A N 1
ATOM 1375 C CA . LYS A 1 181 ? 2.285 66.883 67.689 1.00 16.95 181 LYS A CA 1
ATOM 1376 C C . LYS A 1 181 ? 3.664 66.251 67.623 1.00 17.61 181 LYS A C 1
ATOM 1377 O O . LYS A 1 181 ? 4.328 65.945 68.630 1.00 18.84 181 LYS A O 1
ATOM 1383 N N . PHE A 1 182 ? 4.225 66.048 66.420 1.00 16.12 182 PHE A N 1
ATOM 1384 C CA . PHE A 1 182 ? 5.580 65.527 66.264 1.00 16.43 182 PHE A CA 1
ATOM 1385 C C . PHE A 1 182 ? 6.603 66.550 66.769 1.00 16.83 182 PHE A C 1
ATOM 1386 O O . PHE A 1 182 ? 7.558 66.224 67.481 1.00 16.17 182 PHE A O 1
ATOM 1394 N N . ALA A 1 183 ? 6.427 67.816 66.399 1.00 16.37 183 ALA A N 1
ATOM 1395 C CA . ALA A 1 183 ? 7.315 68.897 66.854 1.00 15.31 183 ALA A CA 1
ATOM 1396 C C . ALA A 1 183 ? 7.382 68.945 68.384 1.00 15.35 183 ALA A C 1
ATOM 1397 O O . ALA A 1 183 ? 8.483 69.142 68.928 1.00 16.72 183 ALA A O 1
ATOM 1399 N N . ARG A 1 184 ? 6.249 68.763 69.056 1.00 14.89 184 ARG A N 1
ATOM 1400 C CA . ARG A 1 184 ? 6.229 68.721 70.538 1.00 16.51 184 ARG A CA 1
ATOM 1401 C C . ARG A 1 184 ? 7.021 67.570 71.084 1.00 17.07 184 ARG A C 1
ATOM 1402 O O . ARG A 1 184 ? 7.699 67.751 72.125 1.00 18.89 184 ARG A O 1
ATOM 1410 N N . HIS A 1 185 ? 7.105 66.409 70.473 1.00 16.90 185 HIS A N 1
ATOM 1411 C CA . HIS A 1 185 ? 7.936 65.298 70.876 1.00 16.75 185 HIS A CA 1
ATOM 1412 C C . HIS A 1 185 ? 9.410 65.666 70.732 1.00 18.94 185 HIS A C 1
ATOM 1413 O O . HIS A 1 185 ? 10.278 65.290 71.556 1.00 19.66 185 HIS A O 1
ATOM 1420 N N . VAL A 1 186 ? 9.786 66.382 69.653 1.00 16.76 186 VAL A N 1
ATOM 1421 C CA . VAL A 1 186 ? 11.187 66.785 69.437 1.00 16.81 186 VAL A CA 1
ATOM 1422 C C . VAL A 1 186 ? 11.603 67.850 70.438 1.00 17.05 186 VAL A C 1
ATOM 1423 O O . VAL A 1 186 ? 12.767 67.785 70.920 1.00 17.81 186 VAL A O 1
ATOM 1427 N N . GLU A 1 187 ? 10.748 68.816 70.702 1.00 16.65 187 GLU A N 1
ATOM 1428 C CA . GLU A 1 187 ? 11.033 69.900 71.639 1.00 17.12 187 GLU A CA 1
ATOM 1429 C C . GLU A 1 187 ? 9.897 70.114 72.642 1.00 16.24 187 GLU A C 1
ATOM 1430 O O . GLU A 1 187 ? 9.124 71.066 72.543 1.00 15.89 187 GLU A O 1
ATOM 1436 N N . PRO A 1 188 ? 9.840 69.298 73.714 1.00 16.29 188 PRO A N 1
ATOM 1437 C CA . PRO A 1 188 ? 8.765 69.438 74.688 1.00 17.48 188 PRO A CA 1
ATOM 1438 C C . PRO A 1 188 ? 8.798 70.688 75.522 1.00 18.78 188 PRO A C 1
ATOM 1439 O O . PRO A 1 188 ? 7.793 71.015 76.167 1.00 21.07 188 PRO A O 1
ATOM 1443 N N . GLY A 1 189 ? 9.872 71.477 75.505 1.00 18.12 189 GLY A N 1
ATOM 1444 C CA . GLY A 1 189 ? 9.938 72.730 76.241 1.00 17.67 189 GLY A CA 1
ATOM 1445 C C . GLY A 1 189 ? 9.646 73.964 75.407 1.00 18.87 189 GLY A C 1
ATOM 1446 O O . GLY A 1 189 ? 9.649 75.108 75.881 1.00 21.02 189 GLY A O 1
ATOM 1447 N N . ASN A 1 190 ? 9.341 73.772 74.095 1.00 16.75 190 ASN A N 1
ATOM 1448 C CA . ASN A 1 190 ? 9.130 74.933 73.212 1.00 17.27 190 ASN A CA 1
ATOM 1449 C C . ASN A 1 190 ? 7.696 75.438 73.280 1.00 17.38 190 AS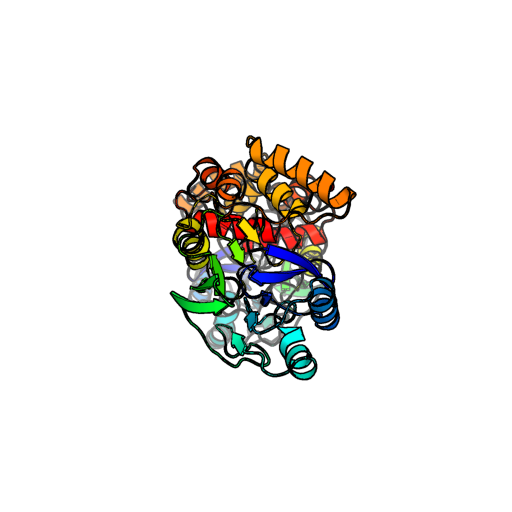N A C 1
ATOM 1450 O O . ASN A 1 190 ? 6.694 74.820 72.870 1.00 17.37 190 ASN A O 1
ATOM 1455 N N . ALA A 1 191 ? 7.540 76.653 73.796 1.00 17.83 191 ALA A N 1
ATOM 1456 C CA . ALA A 1 191 ? 6.252 77.316 73.999 1.00 17.55 191 ALA A CA 1
ATOM 1457 C C . ALA A 1 191 ? 5.529 77.667 72.692 1.00 17.12 191 ALA A C 1
ATOM 1458 O O . ALA A 1 191 ? 4.289 77.572 72.619 1.00 18.39 191 ALA A O 1
ATOM 1460 N N . ALA A 1 192 ? 6.256 78.081 71.657 1.00 15.97 192 ALA A N 1
ATOM 1461 C CA . ALA A 1 192 ? 5.638 78.390 70.355 1.00 15.63 192 ALA A CA 1
ATOM 1462 C C . ALA A 1 192 ? 4.917 77.180 69.760 1.00 14.93 192 ALA A C 1
ATOM 1463 O O . ALA A 1 192 ? 3.844 77.358 69.148 1.00 17.30 192 ALA A O 1
ATOM 1465 N N . ILE A 1 193 ? 5.482 75.995 69.936 1.00 15.75 193 ILE A N 1
ATOM 1466 C CA . ILE A 1 193 ? 4.879 74.771 69.442 1.00 15.36 193 ILE A CA 1
ATOM 1467 C C . ILE A 1 193 ? 3.554 74.509 70.158 1.00 17.79 193 ILE A C 1
ATOM 1468 O O . ILE A 1 193 ? 2.553 74.227 69.502 1.00 17.53 193 ILE A O 1
ATOM 1473 N N . ARG A 1 194 ? 3.571 74.494 71.515 1.00 18.73 194 ARG A N 1
ATOM 1474 C CA . ARG A 1 194 ? 2.292 74.164 72.178 1.00 20.47 194 ARG A CA 1
ATOM 1475 C C . ARG A 1 194 ? 1.246 75.217 71.911 1.00 18.92 194 ARG A C 1
ATOM 1476 O O . ARG A 1 194 ? 0.044 74.876 71.840 1.00 20.28 194 ARG A O 1
ATOM 1484 N N . GLU A 1 195 ? 1.575 76.492 71.800 1.00 18.78 195 GLU A N 1
ATOM 1485 C CA . GLU A 1 195 ? 0.654 77.567 71.519 1.00 18.52 195 GLU A CA 1
ATOM 1486 C C . GLU A 1 195 ? 0.072 77.453 70.113 1.00 19.16 195 GLU A C 1
ATOM 1487 O O . GLU A 1 195 ? -1.138 77.553 69.921 1.00 19.01 195 GLU A O 1
ATOM 1493 N N . LYS A 1 196 ? 0.893 77.136 69.123 1.00 18.23 196 LYS A N 1
ATOM 1494 C CA . LYS A 1 196 ? 0.443 76.922 67.747 1.00 17.74 196 LYS A CA 1
ATOM 1495 C C . LYS A 1 196 ? -0.449 75.681 67.693 1.00 17.50 196 LYS A C 1
ATOM 1496 O O . LYS A 1 196 ? -1.385 75.684 66.877 1.00 19.09 196 LYS A O 1
ATOM 1502 N N . LEU A 1 197 ? -0.113 74.640 68.447 1.00 17.80 197 LEU A N 1
ATOM 1503 C CA . LEU A 1 197 ? -0.903 73.406 68.444 1.00 17.51 197 LEU A CA 1
ATOM 1504 C C . LEU A 1 197 ? -2.329 73.681 68.909 1.00 18.75 197 LEU A C 1
ATOM 1505 O O . LEU A 1 197 ? -3.319 73.289 68.261 1.00 18.42 197 LEU A O 1
ATOM 1510 N N . ALA A 1 198 ? -2.441 74.396 70.030 1.00 19.08 198 ALA A N 1
ATOM 1511 C CA . ALA A 1 198 ? -3.768 74.733 70.579 1.00 20.79 198 ALA A CA 1
ATOM 1512 C C . ALA A 1 198 ? -4.542 75.580 69.610 1.00 19.41 198 ALA A C 1
ATOM 1513 O O . ALA A 1 198 ? -5.747 75.299 69.345 1.00 22.45 198 ALA A O 1
ATOM 1515 N N . TRP A 1 199 ? -3.947 76.561 68.930 1.00 20.95 199 TRP A N 1
ATOM 1516 C CA . TRP A 1 199 ? -4.549 77.391 67.917 1.00 21.01 199 TRP A CA 1
ATOM 1517 C C . TRP A 1 199 ? -5.031 76.595 66.707 1.00 20.69 199 TRP A C 1
ATOM 1518 O O . TRP A 1 199 ? -6.148 76.754 66.164 1.00 21.96 199 TRP A O 1
ATOM 1529 N N . ALA A 1 200 ? -4.206 75.652 66.234 1.00 19.98 200 ALA A N 1
ATOM 1530 C CA . ALA A 1 200 ? -4.529 74.798 65.083 1.00 19.68 200 ALA A CA 1
ATOM 1531 C C . ALA A 1 200 ? -5.709 73.888 65.393 1.00 19.84 200 ALA A C 1
ATOM 1532 O O . ALA A 1 200 ? -6.537 73.747 64.478 1.00 19.84 200 ALA A O 1
ATOM 1534 N N . LYS A 1 201 ? -5.806 73.334 66.593 1.00 18.99 201 LYS A N 1
ATOM 1535 C CA . LYS A 1 201 ? -6.989 72.529 66.964 1.00 20.02 201 LYS A CA 1
ATOM 1536 C C . LYS A 1 201 ? -8.241 73.390 66.872 1.00 20.67 201 LYS A C 1
ATOM 1537 O O . LYS A 1 201 ? -9.292 72.937 66.332 1.00 21.77 201 LYS A O 1
ATOM 1543 N N . GLU A 1 202 ? -8.216 74.666 67.274 1.00 21.71 202 GLU A N 1
ATOM 1544 C CA . GLU A 1 202 ? -9.377 75.541 67.173 1.00 22.33 202 GLU A CA 1
ATOM 1545 C C . GLU A 1 202 ? -9.772 75.861 65.751 1.00 22.52 202 GLU A C 1
ATOM 1546 O O . GLU A 1 202 ? -10.950 75.772 65.355 1.00 21.80 202 GLU A O 1
ATOM 1552 N N . LYS A 1 203 ? -8.809 76.113 64.861 1.00 22.18 203 LYS A N 1
ATOM 1553 C CA . LYS A 1 203 ? -9.047 76.354 63.460 1.00 20.95 203 LYS A CA 1
ATOM 1554 C C . LYS A 1 203 ? -9.705 75.141 62.793 1.00 19.85 203 LYS A C 1
ATOM 1555 O O . LYS A 1 203 ? -10.653 75.290 62.017 1.00 20.41 203 LYS A O 1
ATOM 1561 N N . TYR A 1 204 ? -9.246 73.924 63.102 1.00 20.76 204 TYR A N 1
ATOM 1562 C CA . TYR A 1 204 ? -9.823 72.691 62.586 1.00 21.13 204 TYR A CA 1
ATOM 1563 C C . TYR A 1 204 ? -11.285 72.551 63.032 1.00 21.64 204 TYR A C 1
ATOM 1564 O O . TYR A 1 204 ? -12.149 72.112 62.264 1.00 21.44 204 TYR A O 1
ATOM 1573 N N . SER A 1 205 ? -11.583 72.910 64.271 1.00 20.98 205 SER A N 1
ATOM 1574 C CA . SER A 1 205 ? -12.965 72.829 64.779 1.00 21.79 205 SER A CA 1
ATOM 1575 C C . SER A 1 205 ? -13.885 73.772 64.030 1.00 21.81 205 SER A C 1
ATOM 1576 O O . SER A 1 205 ? -15.073 73.443 63.769 1.00 21.72 205 SER A O 1
ATOM 1579 N N . ILE A 1 206 ? -13.494 74.989 63.686 1.00 22.07 206 ILE A N 1
ATOM 1580 C CA . ILE A 1 206 ? -14.354 75.937 63.001 1.00 23.38 206 ILE A CA 1
ATOM 1581 C C . ILE A 1 206 ? -14.273 75.859 61.476 1.00 24.49 206 ILE A C 1
ATOM 1582 O O . ILE A 1 206 ? -14.931 76.652 60.795 1.00 25.81 206 ILE A O 1
ATOM 1587 N N . GLY A 1 207 ? -13.484 74.955 60.916 1.00 23.83 207 GLY A N 1
ATOM 1588 C CA . GLY A 1 207 ? -13.399 74.748 59.485 1.00 24.93 207 GLY A CA 1
ATOM 1589 C C . GLY A 1 207 ? -12.582 75.788 58.724 1.00 25.61 207 GLY A C 1
ATOM 1590 O O . GLY A 1 207 ? -12.830 75.938 57.523 1.00 28.14 207 GLY A O 1
ATOM 1591 N N . GLU A 1 208 ? -11.616 76.427 59.363 1.00 24.58 208 GLU A N 1
ATOM 1592 C CA . GLU A 1 208 ? -10.783 77.428 58.683 1.00 24.59 208 GLU A CA 1
ATOM 1593 C C . GLU A 1 208 ? -9.381 76.851 58.478 1.00 23.23 208 GLU A C 1
ATOM 1594 O O . GLU A 1 208 ? -8.852 76.178 59.357 1.00 23.36 208 GLU A O 1
ATOM 1600 N N . PRO A 1 209 ? -8.762 77.111 57.326 1.00 22.41 209 PRO A N 1
ATOM 1601 C CA . PRO A 1 209 ? -7.428 76.619 57.034 1.00 21.88 209 PRO A CA 1
ATOM 1602 C C . PRO A 1 209 ? -6.405 77.235 57.978 1.00 19.66 209 PRO A C 1
ATOM 1603 O O . PRO A 1 209 ? -6.547 78.362 58.462 1.00 21.35 209 PRO A O 1
ATOM 1607 N N . THR A 1 210 ? -5.310 76.498 58.203 1.00 19.67 210 THR A N 1
ATOM 1608 C CA . THR A 1 210 ? -4.203 76.972 59.022 1.00 19.05 210 THR A CA 1
ATOM 1609 C C . THR A 1 210 ? -3.164 77.723 58.177 1.00 19.64 210 THR A C 1
ATOM 1610 O O . THR A 1 210 ? -2.121 78.089 58.719 1.00 21.13 210 THR A O 1
ATOM 1614 N N . VAL A 1 211 ? -3.408 77.904 56.884 1.00 17.87 211 VAL A N 1
ATOM 1615 C CA . VAL A 1 211 ? -2.512 78.673 56.011 1.00 17.33 211 VAL A CA 1
ATOM 1616 C C . VAL A 1 211 ? -3.132 80.056 55.826 1.00 18.18 211 VAL A C 1
ATOM 1617 O O . VAL A 1 211 ? -4.380 80.173 55.838 1.00 20.99 211 VAL A O 1
ATOM 1621 N N . PRO A 1 212 ? -2.354 81.087 55.586 1.00 17.90 212 PRO A N 1
ATOM 1622 C CA . PRO A 1 212 ? -0.915 81.020 55.527 1.00 17.31 212 PRO A CA 1
ATOM 1623 C C . PRO A 1 212 ? -0.246 81.146 56.883 1.00 18.69 212 PRO A C 1
ATOM 1624 O O . PRO A 1 212 ? -0.802 81.779 57.797 1.00 20.03 212 PRO A O 1
ATOM 1628 N N . SER A 1 213 ? 0.967 80.631 57.022 1.00 16.50 213 SER A N 1
ATOM 1629 C CA . SER A 1 213 ? 1.823 80.946 58.166 1.00 17.38 213 SER A CA 1
ATOM 1630 C C . SER A 1 213 ? 2.813 81.995 57.654 1.00 17.05 213 SER A C 1
ATOM 1631 O O . SER A 1 213 ? 2.596 82.569 56.582 1.00 17.43 213 SER A O 1
ATOM 1634 N N . THR A 1 214 ? 3.853 82.347 58.387 1.00 18.45 214 THR A N 1
ATOM 1635 C CA . THR A 1 214 ? 4.904 83.234 57.907 1.00 18.03 214 THR A CA 1
ATOM 1636 C C . THR A 1 214 ? 6.265 82.556 58.102 1.00 16.53 214 THR A C 1
ATOM 1637 O O . THR A 1 214 ? 6.388 81.668 58.944 1.00 16.96 214 THR A O 1
ATOM 1641 N N . LEU A 1 215 ? 7.287 82.959 57.320 1.00 15.87 215 LEU A N 1
ATOM 1642 C CA . LEU A 1 215 ? 8.599 82.363 57.492 1.00 16.27 215 LEU A CA 1
ATOM 1643 C C . LEU A 1 215 ? 9.138 82.604 58.906 1.00 16.12 215 LEU A C 1
ATOM 1644 O O . LEU A 1 215 ? 9.626 81.679 59.547 1.00 15.16 215 LEU A O 1
ATOM 1649 N N . ALA A 1 216 ? 8.881 83.819 59.432 1.00 17.94 216 ALA A N 1
ATOM 1650 C CA . ALA A 1 216 ? 9.272 84.069 60.823 1.00 17.72 216 ALA A CA 1
ATOM 1651 C C . ALA A 1 216 ? 8.667 83.078 61.815 1.00 15.99 216 ALA A C 1
ATOM 1652 O O . ALA A 1 216 ? 9.354 82.556 62.708 1.00 17.09 216 ALA A O 1
ATOM 1654 N N . GLU A 1 217 ? 7.370 82.799 61.699 1.00 17.09 217 GLU A N 1
ATOM 1655 C CA . GLU A 1 217 ? 6.738 81.817 62.572 1.00 16.55 217 GLU A CA 1
ATOM 1656 C C . GLU A 1 217 ? 7.322 80.416 62.396 1.00 15.54 217 GLU A C 1
ATOM 1657 O O . GLU A 1 217 ? 7.562 79.698 63.376 1.00 16.75 217 GLU A O 1
ATOM 1663 N N . GLU A 1 218 ? 7.607 80.015 61.128 1.00 14.60 218 GLU A N 1
ATOM 1664 C CA . GLU A 1 218 ? 8.162 78.659 60.943 1.00 14.28 218 GLU A CA 1
ATOM 1665 C C . GLU A 1 218 ? 9.495 78.452 61.650 1.00 14.11 218 GLU A C 1
ATOM 1666 O O . GLU A 1 218 ? 9.845 77.379 62.162 1.00 13.98 218 GLU A O 1
ATOM 1672 N N . PHE A 1 219 ? 10.334 79.518 61.723 1.00 15.06 219 PHE A N 1
ATOM 1673 C CA . PHE A 1 219 ? 11.611 79.400 62.445 1.00 14.74 219 PHE A CA 1
ATOM 1674 C C . PHE A 1 219 ? 11.418 79.212 63.942 1.00 14.90 219 PHE A C 1
ATOM 1675 O O . PHE A 1 219 ? 12.366 78.727 64.560 1.00 16.10 219 PHE A O 1
ATOM 1683 N N . THR A 1 220 ? 10.245 79.475 64.515 1.00 15.07 220 THR A N 1
ATOM 1684 C CA . THR A 1 220 ? 10.001 79.293 65.936 1.00 15.29 220 THR A CA 1
ATOM 1685 C C . THR A 1 220 ? 9.456 77.913 66.269 1.00 15.53 220 THR A C 1
ATOM 1686 O O . THR A 1 220 ? 9.662 77.483 67.415 1.00 16.29 220 THR A O 1
ATOM 1690 N N . TYR A 1 221 ? 8.770 77.204 65.361 1.00 15.12 221 TYR A N 1
ATOM 1691 C CA . TYR A 1 221 ? 8.129 75.940 65.734 1.00 14.82 221 TYR A CA 1
ATOM 1692 C C . TYR A 1 221 ? 8.318 74.772 64.795 1.00 14.68 221 TYR A C 1
ATOM 1693 O O . TYR A 1 221 ? 7.896 73.647 65.146 1.00 17.05 221 TYR A O 1
ATOM 1702 N N . ASN A 1 222 ? 8.958 74.928 63.624 1.00 14.22 222 ASN A N 1
ATOM 1703 C CA . ASN A 1 222 ? 9.103 73.797 62.667 1.00 13.00 222 ASN A CA 1
ATOM 1704 C C . ASN A 1 222 ? 10.376 73.041 62.964 1.00 12.96 222 ASN A C 1
ATOM 1705 O O . ASN A 1 222 ? 11.440 73.662 62.744 1.00 13.01 222 ASN A O 1
ATOM 1710 N N . PRO A 1 223 ? 10.374 71.761 63.332 1.00 13.17 223 PRO A N 1
ATOM 1711 C CA . PRO A 1 223 ? 11.646 71.093 63.664 1.00 13.54 223 PRO A CA 1
ATOM 1712 C C . PRO A 1 223 ? 12.594 71.014 62.486 1.00 14.60 223 PRO A C 1
ATOM 1713 O O . PRO A 1 223 ? 13.828 71.065 62.710 1.00 15.33 223 PRO A O 1
ATOM 1717 N N . PHE A 1 224 ? 12.127 70.942 61.244 1.00 13.90 224 PHE A N 1
ATOM 1718 C CA . PHE A 1 224 ? 12.975 70.840 60.059 1.00 14.40 224 PHE A CA 1
ATOM 1719 C C . PHE A 1 224 ? 13.612 72.179 59.780 1.00 14.41 224 PHE A C 1
ATOM 1720 O O . PHE A 1 224 ? 14.773 72.195 59.280 1.00 14.93 224 PHE A O 1
ATOM 1728 N N . MET A 1 225 ? 12.965 73.312 60.086 1.00 13.83 225 MET A N 1
ATOM 1729 C CA . MET A 1 225 ? 13.609 74.598 59.946 1.00 14.93 225 MET A CA 1
ATOM 1730 C C . MET A 1 225 ? 14.570 74.849 61.133 1.00 15.29 225 MET A C 1
ATOM 1731 O O . MET A 1 225 ? 15.433 75.736 60.965 1.00 17.27 225 MET A O 1
ATOM 1736 N N . ARG A 1 226 ? 14.447 74.077 62.191 1.00 13.74 226 ARG A N 1
ATOM 1737 C CA . ARG A 1 226 ? 15.226 74.298 63.426 1.00 13.28 226 ARG A CA 1
ATOM 1738 C C . ARG A 1 226 ? 16.347 73.295 63.634 1.00 14.47 226 ARG A C 1
ATOM 1739 O O . ARG A 1 226 ? 16.838 73.097 64.765 1.00 15.29 226 ARG A O 1
ATOM 1747 N N . VAL A 1 227 ? 16.850 72.663 62.542 1.00 14.71 227 VAL A N 1
ATOM 1748 C CA . VAL A 1 227 ? 17.939 71.693 62.648 1.00 15.23 227 VAL A CA 1
ATOM 1749 C C . VAL A 1 227 ? 19.288 72.312 63.082 1.00 15.39 227 VAL A C 1
ATOM 1750 O O . VAL A 1 227 ? 20.156 71.492 63.363 1.00 15.94 227 VAL A O 1
ATOM 1754 N N . ARG A 1 228 ? 19.428 73.621 63.106 1.00 15.17 228 ARG A N 1
ATOM 1755 C CA . ARG A 1 228 ? 20.633 74.284 63.657 1.00 16.51 228 ARG A CA 1
ATOM 1756 C C . ARG A 1 228 ? 20.496 74.568 65.140 1.00 17.45 228 ARG A C 1
ATOM 1757 O O . ARG A 1 228 ? 21.460 75.071 65.758 1.00 21.08 228 ARG A O 1
ATOM 1765 N N . GLU A 1 229 ? 19.365 74.327 65.807 1.00 16.52 229 GLU A N 1
ATOM 1766 C CA . GLU A 1 229 ? 19.153 74.604 67.221 1.00 17.22 229 GLU A CA 1
ATOM 1767 C C . GLU A 1 229 ? 19.671 73.461 68.058 1.00 17.34 229 GLU A C 1
ATOM 1768 O O . GLU A 1 229 ? 19.460 72.269 67.815 1.00 18.49 229 GLU A O 1
ATOM 1774 N N . LYS A 1 230 ? 20.318 73.821 69.195 1.00 18.37 230 LYS A N 1
ATOM 1775 C CA . LYS A 1 230 ? 20.848 72.821 70.111 1.00 18.91 230 LYS A CA 1
ATOM 1776 C C . LYS A 1 230 ? 19.820 71.862 70.666 1.00 16.78 230 LYS A C 1
ATOM 1777 O O . LYS A 1 230 ? 20.074 70.669 70.836 1.00 18.98 230 LYS A O 1
ATOM 1783 N N . THR A 1 231 ? 18.568 72.315 70.899 1.00 18.51 231 THR A N 1
ATOM 1784 C CA . THR A 1 231 ? 17.529 71.433 71.424 1.00 18.61 231 THR A CA 1
ATOM 1785 C C . THR A 1 231 ? 17.151 70.321 70.439 1.00 17.69 231 THR A C 1
ATOM 1786 O O . THR A 1 231 ? 16.970 69.158 70.786 1.00 18.55 231 THR A O 1
ATOM 1790 N N . VAL A 1 232 ? 17.112 70.693 69.147 1.00 16.62 232 VAL A N 1
ATOM 1791 C CA . VAL A 1 232 ? 16.764 69.684 68.118 1.00 17.72 232 VAL A CA 1
ATOM 1792 C C . VAL A 1 232 ? 17.897 68.693 67.911 1.00 18.12 232 VAL A C 1
ATOM 1793 O O . VAL A 1 232 ? 17.698 67.471 67.761 1.00 17.92 232 VAL A O 1
ATOM 1797 N N . GLN A 1 233 ? 19.138 69.224 67.890 1.00 17.65 233 GLN A N 1
ATOM 1798 C CA . GLN A 1 233 ? 20.311 68.343 67.773 1.00 18.37 233 GLN A CA 1
ATOM 1799 C C . GLN A 1 233 ? 20.401 67.370 68.956 1.00 18.08 233 GLN A C 1
ATOM 1800 O O . GLN A 1 233 ? 20.696 66.192 68.737 1.00 19.22 233 GLN A O 1
ATOM 1806 N N . GLN A 1 234 ? 20.143 67.848 70.171 1.00 19.59 234 GLN A N 1
ATOM 1807 C CA . GLN A 1 234 ? 20.163 66.965 71.336 1.00 21.87 234 GLN A CA 1
ATOM 1808 C C . GLN A 1 234 ? 19.126 65.862 71.203 1.00 21.30 234 GLN A C 1
ATOM 1809 O O . GLN A 1 234 ? 19.410 64.666 71.432 1.00 22.81 234 GLN A O 1
ATOM 1815 N N . HIS A 1 235 ? 17.910 66.183 70.748 1.00 21.27 235 HIS A N 1
ATOM 1816 C CA . HIS A 1 235 ? 16.904 65.130 70.546 1.00 21.89 235 HIS A CA 1
ATOM 1817 C C . HIS A 1 235 ? 17.370 64.048 69.578 1.00 23.16 235 HIS A C 1
ATOM 1818 O O . HIS A 1 235 ? 17.169 62.856 69.826 1.00 23.25 235 HIS A O 1
ATOM 1825 N N . ALA A 1 236 ? 17.983 64.435 68.459 1.00 23.07 236 ALA A N 1
ATOM 1826 C CA . ALA A 1 236 ? 18.484 63.535 67.445 1.00 22.77 236 ALA A CA 1
ATOM 1827 C C . ALA A 1 236 ? 19.780 62.821 67.811 1.00 23.83 236 ALA A C 1
ATOM 1828 O O . ALA A 1 236 ? 20.163 61.864 67.127 1.00 26.05 236 ALA A O 1
ATOM 1830 N N . GLY A 1 237 ? 20.472 63.309 68.831 1.00 24.40 237 GLY A N 1
ATOM 1831 C CA . GLY A 1 237 ? 21.766 62.741 69.224 1.00 25.81 237 GLY A CA 1
ATOM 1832 C C . GLY A 1 237 ? 22.852 63.099 68.224 1.00 26.89 237 GLY A C 1
ATOM 1833 O O . GLY A 1 237 ? 23.810 62.330 68.069 1.00 28.48 237 GLY A O 1
ATOM 1834 N N . GLU A 1 238 ? 22.756 64.246 67.559 1.00 25.50 238 GLU A N 1
ATOM 1835 C CA . GLU A 1 238 ? 23.694 64.673 66.523 1.00 24.23 238 GLU A CA 1
ATOM 1836 C C . GLU A 1 238 ? 24.262 66.046 66.804 1.00 23.90 238 GLU A C 1
ATOM 1837 O O . GLU A 1 238 ? 23.844 66.721 67.760 1.00 24.09 238 GLU A O 1
ATOM 1843 N N . THR A 1 239 ? 25.285 66.482 66.061 1.00 23.08 239 THR A N 1
ATOM 1844 C CA . THR A 1 239 ? 25.898 67.782 66.329 1.00 24.28 239 THR A CA 1
ATOM 1845 C C . THR A 1 239 ? 26.080 68.653 65.106 1.00 22.21 239 THR A C 1
ATOM 1846 O O . THR A 1 239 ? 26.860 69.623 65.103 1.00 23.16 239 THR A O 1
ATOM 1850 N N . ASP A 1 240 ? 25.344 68.380 64.016 1.00 21.96 240 ASP A N 1
ATOM 1851 C CA . ASP A 1 240 ? 25.362 69.197 62.804 1.00 19.91 240 ASP A CA 1
ATOM 1852 C C . ASP A 1 240 ? 23.957 69.171 62.164 1.00 19.44 240 ASP A C 1
ATOM 1853 O O . ASP A 1 240 ? 23.270 68.180 62.372 1.00 18.90 240 ASP A O 1
ATOM 1858 N N . PRO A 1 241 ? 23.637 70.161 61.341 1.00 18.11 241 PRO A N 1
ATOM 1859 C CA . PRO A 1 241 ? 22.286 70.202 60.758 1.00 18.55 241 PRO A CA 1
ATOM 1860 C C . PRO A 1 241 ? 21.939 69.139 59.739 1.00 18.53 241 PRO A C 1
ATOM 1861 O O . PRO A 1 241 ? 20.748 68.732 59.729 1.00 18.03 241 PRO A O 1
ATOM 1865 N N . VAL A 1 242 ? 22.872 68.655 58.933 1.00 19.04 242 VAL A N 1
ATOM 1866 C CA . VAL A 1 242 ? 22.544 67.627 57.937 1.00 18.33 242 VAL A CA 1
ATOM 1867 C C . VAL A 1 242 ? 22.216 66.295 58.575 1.00 18.75 242 VAL A C 1
ATOM 1868 O O . VAL A 1 242 ? 21.228 65.633 58.264 1.00 19.29 242 VAL A O 1
ATOM 1872 N N . THR A 1 243 ? 23.066 65.848 59.528 1.00 18.75 243 THR A N 1
ATOM 1873 C CA . THR A 1 243 ? 22.779 64.578 60.188 1.00 19.94 243 THR A CA 1
ATOM 1874 C C . THR A 1 243 ? 21.518 64.668 61.053 1.00 18.99 243 THR A C 1
ATOM 1875 O O . THR A 1 243 ? 20.742 63.702 61.191 1.00 19.49 243 THR A O 1
ATOM 1879 N N . THR A 1 244 ? 21.281 65.835 61.651 1.00 18.08 244 THR A N 1
ATOM 1880 C CA . THR A 1 244 ? 20.060 66.084 62.432 1.00 17.50 244 THR A CA 1
ATOM 1881 C C . THR A 1 244 ? 18.835 65.995 61.512 1.00 17.34 244 THR A C 1
ATOM 1882 O O . THR A 1 244 ? 17.855 65.331 61.862 1.00 17.18 244 THR A O 1
ATOM 1886 N N . MET A 1 245 ? 18.898 66.651 60.338 1.00 16.46 245 MET A N 1
ATOM 1887 C CA . MET A 1 245 ? 17.755 66.556 59.402 1.00 16.91 245 MET A CA 1
ATOM 1888 C C . MET A 1 245 ? 17.445 65.116 59.027 1.00 16.34 245 MET A C 1
ATOM 1889 O O . MET A 1 245 ? 16.276 64.720 59.018 1.00 16.68 245 MET A O 1
ATOM 1894 N N . ARG A 1 246 ? 18.517 64.345 58.736 1.00 18.99 246 ARG A N 1
ATOM 1895 C CA . ARG A 1 246 ? 18.287 62.947 58.351 1.00 19.05 246 ARG A CA 1
ATOM 1896 C C . ARG A 1 246 ? 17.621 62.132 59.454 1.00 18.61 246 ARG A C 1
ATOM 1897 O O . ARG A 1 246 ? 16.633 61.424 59.237 1.00 19.49 246 ARG A O 1
ATOM 1905 N N . ALA A 1 247 ? 18.094 62.346 60.696 1.00 18.96 247 ALA A N 1
ATOM 1906 C CA . ALA A 1 247 ? 17.547 61.608 61.832 1.00 19.29 247 ALA A CA 1
ATOM 1907 C C . ALA A 1 247 ? 16.118 61.987 62.160 1.00 18.33 247 ALA A C 1
ATOM 1908 O O . ALA A 1 247 ? 15.258 61.148 62.395 1.00 20.61 247 ALA A O 1
ATOM 1910 N N . VAL A 1 248 ? 15.785 63.282 62.161 1.00 16.90 248 VAL A N 1
ATOM 1911 C CA . VAL A 1 248 ? 14.443 63.766 62.464 1.00 17.49 248 VAL A CA 1
ATOM 1912 C C . VAL A 1 248 ? 13.438 63.337 61.388 1.00 17.02 248 VAL A C 1
ATOM 1913 O O . VAL A 1 248 ? 12.299 62.970 61.712 1.00 17.38 248 VAL A O 1
ATOM 1917 N N . ARG A 1 249 ? 13.894 63.346 60.106 1.00 17.91 249 ARG A N 1
ATOM 1918 C CA . ARG A 1 249 ? 12.931 62.907 59.071 1.00 16.68 249 ARG A CA 1
ATOM 1919 C C . ARG A 1 249 ? 12.665 61.405 59.143 1.00 18.24 249 ARG A C 1
ATOM 1920 O O . ARG A 1 249 ? 11.517 60.992 59.002 1.00 18.05 249 ARG A O 1
ATOM 1928 N N . ARG A 1 250 ? 13.711 60.635 59.452 1.00 19.01 250 ARG A N 1
ATOM 1929 C CA . ARG A 1 250 ? 13.508 59.178 59.631 1.00 21.77 250 ARG A CA 1
ATOM 1930 C C . ARG A 1 250 ? 12.600 58.901 60.818 1.00 20.50 250 ARG A C 1
ATOM 1931 O O . ARG A 1 250 ? 11.699 58.058 60.761 1.00 22.51 250 ARG A O 1
ATOM 1939 N N . GLU A 1 251 ? 12.767 59.630 61.926 1.00 20.57 251 GLU A N 1
ATOM 1940 C CA . GLU A 1 251 ? 11.926 59.475 63.088 1.00 20.16 251 GLU A CA 1
ATOM 1941 C C . GLU A 1 251 ? 10.474 59.822 62.800 1.00 20.97 251 GLU A C 1
ATOM 1942 O O . GLU A 1 251 ? 9.550 59.080 63.129 1.00 21.87 251 GLU A O 1
ATOM 1948 N N . LYS A 1 252 ? 10.243 60.939 62.088 1.00 19.73 252 LYS A N 1
ATOM 1949 C CA . LYS A 1 252 ? 8.859 61.306 61.787 1.00 19.69 252 LYS A CA 1
ATOM 1950 C C . LYS A 1 252 ? 8.185 60.266 60.886 1.00 20.12 252 LYS A C 1
ATOM 1951 O O . LYS A 1 252 ? 7.016 59.969 61.063 1.00 21.28 252 LYS A O 1
ATOM 1957 N N . ASP A 1 253 ? 8.938 59.674 59.961 1.00 21.55 253 ASP A N 1
ATOM 1958 C CA . ASP A 1 253 ? 8.427 58.648 59.061 1.00 23.97 253 ASP A CA 1
ATOM 1959 C C . ASP A 1 253 ? 7.751 57.485 59.779 1.00 26.01 253 ASP A C 1
ATOM 1960 O O . ASP A 1 253 ? 6.802 56.907 59.253 1.00 27.25 253 ASP A O 1
ATOM 1965 N N . GLN A 1 254 ? 8.228 57.095 60.959 1.00 27.57 254 GLN A N 1
ATOM 1966 C CA . GLN A 1 254 ? 7.619 55.985 61.688 1.00 29.41 254 GLN A CA 1
ATOM 1967 C C . GLN A 1 254 ? 6.995 56.398 63.005 1.00 29.41 254 GLN A C 1
ATOM 1968 O O . GLN A 1 254 ? 6.672 55.533 63.834 1.00 30.47 254 GLN A O 1
ATOM 1974 N N . PHE A 1 255 ? 6.798 57.690 63.233 1.00 28.14 255 PHE A N 1
ATOM 1975 C CA . PHE A 1 255 ? 6.234 58.204 64.476 1.00 27.64 255 PHE A CA 1
ATOM 1976 C C . PHE A 1 255 ? 4.778 57.827 64.660 1.00 29.34 255 PHE A C 1
ATOM 1977 O O . PHE A 1 255 ? 3.970 58.041 63.760 1.00 29.86 255 PHE A O 1
ATOM 1985 N N . LYS A 1 256 ? 4.433 57.292 65.831 1.00 28.46 256 LYS A N 1
ATOM 1986 C CA . LYS A 1 256 ? 3.038 56.983 66.126 1.00 29.32 256 LYS A CA 1
ATOM 1987 C C . LYS A 1 256 ? 2.354 58.225 66.668 1.00 27.92 256 LYS A C 1
ATOM 1988 O O . LYS A 1 256 ? 2.667 58.735 67.751 1.00 27.79 256 LYS A O 1
ATOM 1994 N N . MET A 1 257 ? 1.433 58.804 65.908 1.00 27.02 257 MET A N 1
ATOM 1995 C CA . MET A 1 257 ? 0.722 60.017 66.297 1.00 27.08 257 MET A CA 1
ATOM 1996 C C . MET A 1 257 ? -0.206 59.865 67.480 1.00 28.97 257 MET A C 1
ATOM 1997 O O . MET A 1 257 ? -1.137 59.036 67.467 1.00 29.04 257 MET A O 1
ATOM 2002 N N . PRO A 1 258 ? -0.032 60.666 68.529 1.00 28.98 258 PRO A N 1
ATOM 2003 C CA . PRO A 1 258 ? -0.883 60.622 69.703 1.00 30.10 258 PRO A CA 1
ATOM 2004 C C . PRO A 1 258 ? -2.238 61.248 69.416 1.00 31.98 258 PRO A C 1
ATOM 2005 O O . PRO A 1 258 ? -2.377 62.003 68.454 1.00 31.91 258 PRO A O 1
ATOM 2009 N N . ARG A 1 259 ? -3.212 60.980 70.265 1.00 34.35 259 ARG A N 1
ATOM 2010 C CA . ARG A 1 259 ? -4.578 61.454 70.086 1.00 37.79 259 ARG A CA 1
ATOM 2011 C C . ARG A 1 259 ? -4.824 62.889 70.497 1.00 38.57 259 ARG A C 1
ATOM 2012 O O . ARG A 1 259 ? -5.806 63.498 70.057 1.00 39.67 259 ARG A O 1
ATOM 2020 N N . ASP A 1 260 ? -3.957 63.489 71.301 1.00 38.79 260 ASP A N 1
ATOM 2021 C CA . ASP A 1 260 ? -4.103 64.884 71.706 1.00 39.05 260 ASP A CA 1
ATOM 2022 C C . ASP A 1 260 ? -2.683 65.476 71.807 1.00 37.73 260 ASP A C 1
ATOM 2023 O O . ASP A 1 260 ? -2.544 66.674 71.481 1.00 37.55 260 ASP A O 1
ATOM 2029 N N . MET B 1 1 ? 28.492 17.338 79.957 1.00 31.74 1 MET B N 1
ATOM 2030 C CA . MET B 1 1 ? 28.445 18.255 78.775 1.00 30.01 1 MET B CA 1
ATOM 2031 C C . MET B 1 1 ? 29.431 19.394 79.008 1.00 28.11 1 MET B C 1
ATOM 2032 O O . MET B 1 1 ? 29.441 19.934 80.117 1.00 30.12 1 MET B O 1
ATOM 2037 N N . LYS B 1 2 ? 30.249 19.715 78.021 1.00 25.71 2 LYS B N 1
ATOM 2038 C CA . LYS B 1 2 ? 31.185 20.814 78.103 1.00 24.60 2 LYS B CA 1
ATOM 2039 C C . LYS B 1 2 ? 30.926 21.708 76.880 1.00 23.34 2 LYS B C 1
ATOM 2040 O O . LYS B 1 2 ? 30.744 21.136 75.808 1.00 23.07 2 LYS B O 1
ATOM 2046 N N . VAL B 1 3 ? 31.028 23.014 77.055 1.00 20.35 3 VAL B N 1
ATOM 2047 C CA . VAL B 1 3 ? 30.849 23.930 75.915 1.00 18.78 3 VAL B CA 1
ATOM 2048 C C . VAL B 1 3 ? 32.080 24.802 75.810 1.00 19.81 3 VAL B C 1
ATOM 2049 O O . VAL B 1 3 ? 32.406 25.499 76.787 1.00 22.42 3 VAL B O 1
ATOM 2053 N N . GLU B 1 4 ? 32.804 24.779 74.689 1.00 18.22 4 GLU B N 1
ATOM 2054 C CA . GLU B 1 4 ? 33.934 25.657 74.514 1.00 19.45 4 GLU B CA 1
ATOM 2055 C C . GLU B 1 4 ? 33.559 26.817 73.577 1.00 18.26 4 GLU B C 1
ATOM 2056 O O . GLU B 1 4 ? 33.077 26.571 72.466 1.00 17.66 4 GLU B O 1
ATOM 2062 N N . VAL B 1 5 ? 33.813 28.021 74.064 1.00 16.88 5 VAL B N 1
ATOM 2063 C CA . VAL B 1 5 ? 33.498 29.232 73.292 1.00 17.38 5 VAL B CA 1
ATOM 2064 C C . VAL B 1 5 ? 34.661 29.569 72.360 1.00 17.44 5 VAL B C 1
ATOM 2065 O O . VAL B 1 5 ? 35.793 29.754 72.850 1.00 18.49 5 VAL B O 1
ATOM 2069 N N . LEU B 1 6 ? 34.351 29.657 71.077 1.00 16.58 6 LEU B N 1
ATOM 2070 C CA . LEU B 1 6 ? 35.378 29.941 70.079 1.00 18.09 6 LEU B CA 1
ATOM 2071 C C . LEU B 1 6 ? 35.136 31.242 69.340 1.00 18.21 6 LEU B C 1
ATOM 2072 O O . LEU B 1 6 ? 34.285 31.298 68.440 1.00 18.35 6 LEU B O 1
ATOM 2077 N N . PRO B 1 7 ? 35.783 32.331 69.691 1.00 18.75 7 PRO B N 1
ATOM 2078 C CA . PRO B 1 7 ? 35.650 33.593 68.980 1.00 19.56 7 PRO B CA 1
ATOM 2079 C C . PRO B 1 7 ? 35.975 33.426 67.509 1.00 20.77 7 PRO B C 1
ATOM 2080 O O . PRO B 1 7 ? 36.904 32.676 67.099 1.00 20.72 7 PRO B O 1
ATOM 2084 N N . ALA B 1 8 ? 35.258 34.126 66.641 1.00 19.44 8 ALA B N 1
ATOM 2085 C CA . ALA B 1 8 ? 35.464 34.122 65.198 1.00 19.80 8 ALA B CA 1
ATOM 2086 C C . ALA B 1 8 ? 35.214 35.517 64.643 1.00 21.34 8 ALA B C 1
ATOM 2087 O O . ALA B 1 8 ? 34.467 36.334 65.198 1.00 20.01 8 ALA B O 1
ATOM 2089 N N . LEU B 1 9 ? 35.838 35.815 63.492 1.00 21.11 9 LEU B N 1
ATOM 2090 C CA . LEU B 1 9 ? 35.694 37.107 62.822 1.00 22.03 9 LEU B CA 1
ATOM 2091 C C . LEU B 1 9 ? 35.982 38.251 63.778 1.00 22.51 9 LEU B C 1
ATOM 2092 O O . LEU B 1 9 ? 36.949 38.190 64.533 1.00 23.16 9 LEU B O 1
ATOM 2097 N N . THR B 1 10 ? 35.172 39.300 63.755 1.00 23.27 10 THR B N 1
ATOM 2098 C CA . THR B 1 10 ? 35.317 40.462 64.609 1.00 24.25 10 THR B CA 1
ATOM 2099 C C . THR B 1 10 ? 34.649 40.300 65.972 1.00 21.44 10 THR B C 1
ATOM 2100 O O . THR B 1 10 ? 35.176 40.683 67.008 1.00 22.85 10 THR B O 1
ATOM 2104 N N . ASP B 1 11 ? 33.418 39.758 65.952 1.00 20.14 11 ASP B N 1
ATOM 2105 C CA . ASP B 1 11 ? 32.607 39.659 67.174 1.00 18.63 11 ASP B CA 1
ATOM 2106 C C . ASP B 1 11 ? 31.627 38.501 67.125 1.00 17.61 11 ASP B C 1
ATOM 2107 O O . ASP B 1 11 ? 30.601 38.542 67.841 1.00 17.25 11 ASP B O 1
ATOM 2112 N N . ASN B 1 12 ? 31.883 37.442 66.380 1.00 15.60 12 ASN B N 1
ATOM 2113 C CA . ASN B 1 12 ? 31.033 36.250 66.340 1.00 14.58 12 ASN B CA 1
ATOM 2114 C C . ASN B 1 12 ? 31.512 35.203 67.336 1.00 13.69 12 ASN B C 1
ATOM 2115 O O . ASN B 1 12 ? 32.688 35.155 67.721 1.00 16.15 12 ASN B O 1
ATOM 2120 N N . TYR B 1 13 ? 30.630 34.271 67.720 1.00 14.49 13 TYR B N 1
ATOM 2121 C CA . TYR B 1 13 ? 30.965 33.140 68.540 1.00 13.88 13 TYR B CA 1
ATOM 2122 C C . TYR B 1 13 ? 30.498 31.842 67.903 1.00 14.18 13 TYR B C 1
ATOM 2123 O O . TYR B 1 13 ? 29.342 31.724 67.481 1.00 13.69 13 TYR B O 1
ATOM 2132 N N . MET B 1 14 ? 31.414 30.879 67.803 1.00 13.91 14 MET B N 1
ATOM 2133 C CA . MET B 1 14 ? 31.100 29.517 67.443 1.00 14.18 14 MET B CA 1
ATOM 2134 C C . MET B 1 14 ? 31.205 28.700 68.767 1.00 13.22 14 MET B C 1
ATOM 2135 O O . MET B 1 14 ? 31.886 29.144 69.704 1.00 14.36 14 MET B O 1
ATOM 2140 N N . TYR B 1 15 ? 30.505 27.555 68.798 1.00 13.51 15 TYR B N 1
ATOM 2141 C CA . TYR B 1 15 ? 30.486 26.758 70.048 1.00 14.71 15 TYR B CA 1
ATOM 2142 C C . TYR B 1 15 ? 30.715 25.267 69.778 1.00 15.01 15 TYR B C 1
ATOM 2143 O O . TYR B 1 15 ? 29.964 24.598 69.089 1.00 15.58 15 TYR B O 1
ATOM 2152 N N . LEU B 1 16 ? 31.769 24.756 70.444 1.00 15.68 16 LEU B N 1
ATOM 2153 C CA . LEU B 1 16 ? 32.094 23.316 70.377 1.00 18.21 16 LEU B CA 1
ATOM 2154 C C . LEU B 1 16 ? 31.421 22.641 71.575 1.00 15.76 16 LEU B C 1
ATOM 2155 O O . LEU B 1 16 ? 31.731 22.995 72.727 1.00 17.51 16 LEU B O 1
ATOM 2160 N N . VAL B 1 17 ? 30.454 21.804 71.294 1.00 16.52 17 VAL B N 1
ATOM 2161 C CA . VAL B 1 17 ? 29.616 21.167 72.300 1.00 16.44 17 VAL B CA 1
ATOM 2162 C C . VAL B 1 17 ? 30.062 19.707 72.443 1.00 19.35 17 VAL B C 1
ATOM 2163 O O . VAL B 1 17 ? 29.867 18.914 71.530 1.00 19.57 17 VAL B O 1
ATOM 2167 N N . ILE B 1 18 ? 30.650 19.416 73.601 1.00 19.57 18 ILE B N 1
ATOM 2168 C CA . ILE B 1 18 ? 31.209 18.067 73.790 1.00 22.16 18 ILE B CA 1
ATOM 2169 C C . ILE B 1 18 ? 30.402 17.152 74.677 1.00 21.01 18 ILE B C 1
ATOM 2170 O O . ILE B 1 18 ? 30.008 17.533 75.771 1.00 20.98 18 ILE B O 1
ATOM 2175 N N . ASP B 1 19 ? 30.210 15.899 74.257 1.00 23.32 19 ASP B N 1
ATOM 2176 C CA . ASP B 1 19 ? 29.572 14.903 75.124 1.00 24.81 19 ASP B CA 1
ATOM 2177 C C . ASP B 1 19 ? 30.687 14.225 75.937 1.00 26.72 19 ASP B C 1
ATOM 2178 O O . ASP B 1 19 ? 31.556 13.579 75.354 1.00 26.81 19 ASP B O 1
ATOM 2183 N N . ASP B 1 20 ? 30.635 14.391 77.261 1.00 27.29 20 ASP B N 1
ATOM 2184 C CA . ASP B 1 20 ? 31.650 13.803 78.126 1.00 30.69 20 ASP B CA 1
ATOM 2185 C C . ASP B 1 20 ? 31.646 12.280 78.080 1.00 31.55 20 ASP B C 1
ATOM 2186 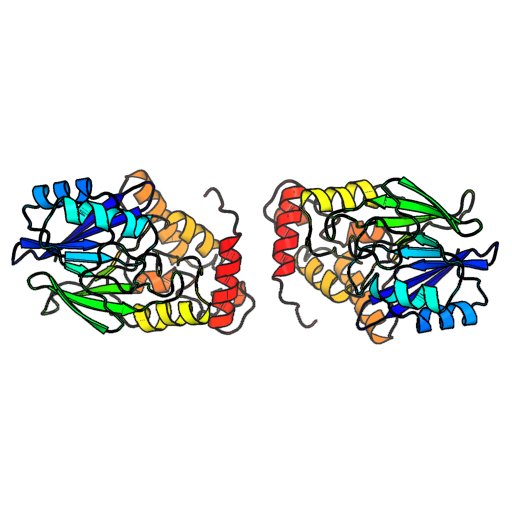O O . ASP B 1 20 ? 32.723 11.674 78.212 1.00 33.21 20 ASP B O 1
ATOM 2191 N N . GLU B 1 21 ? 30.495 11.668 77.886 1.00 31.72 21 GLU B N 1
ATOM 2192 C CA . GLU B 1 21 ? 30.347 10.224 77.895 1.00 32.71 21 GLU B CA 1
ATOM 2193 C C . GLU B 1 21 ? 30.943 9.515 76.701 1.00 33.18 21 GLU B C 1
ATOM 2194 O O . GLU B 1 21 ? 31.508 8.422 76.880 1.00 34.12 21 GLU B O 1
ATOM 2200 N N . THR B 1 22 ? 30.858 10.057 75.492 1.00 31.89 22 THR B N 1
ATOM 2201 C CA . THR B 1 22 ? 31.369 9.402 74.302 1.00 31.71 22 THR B CA 1
ATOM 2202 C C . THR B 1 22 ? 32.523 10.132 73.645 1.00 32.04 22 THR B C 1
ATOM 2203 O O . THR B 1 22 ? 33.216 9.651 72.757 1.00 32.21 22 THR B O 1
ATOM 2207 N N . LYS B 1 23 ? 32.687 11.403 74.005 1.00 30.82 23 LYS B N 1
ATOM 2208 C CA . LYS B 1 23 ? 33.646 12.305 73.404 1.00 30.99 23 LYS B CA 1
ATOM 2209 C C . LYS B 1 23 ? 33.277 12.642 71.955 1.00 29.21 23 LYS B C 1
ATOM 2210 O O . LYS B 1 23 ? 34.144 13.032 71.173 1.00 30.69 23 LYS B O 1
ATOM 2216 N N . GLU B 1 24 ? 32.012 12.533 71.593 1.00 27.80 24 GLU B N 1
ATOM 2217 C CA . GLU B 1 24 ? 31.500 12.959 70.292 1.00 25.52 24 GLU B CA 1
ATOM 2218 C C . GLU B 1 24 ? 31.161 14.453 70.515 1.00 23.52 24 GLU B C 1
ATOM 2219 O O . GLU B 1 24 ? 30.874 14.863 71.646 1.00 24.75 24 GLU B O 1
ATOM 2225 N N . ALA B 1 25 ? 31.279 15.238 69.443 1.00 21.99 25 ALA B N 1
ATOM 2226 C CA . ALA B 1 25 ? 31.049 16.681 69.579 1.00 20.42 25 ALA B CA 1
ATOM 2227 C C . ALA B 1 25 ? 30.287 17.241 68.383 1.00 20.07 25 ALA B C 1
ATOM 2228 O O . ALA B 1 25 ? 30.237 16.722 67.258 1.00 21.12 25 ALA B O 1
ATOM 2230 N N . ALA B 1 26 ? 29.650 18.383 68.673 1.00 18.80 26 ALA B N 1
ATOM 2231 C CA . ALA B 1 26 ? 28.921 19.167 67.662 1.00 18.02 26 ALA B CA 1
ATOM 2232 C C . ALA B 1 26 ? 29.572 20.553 67.612 1.00 17.06 26 ALA B C 1
ATOM 2233 O O . ALA B 1 26 ? 30.207 21.006 68.565 1.00 17.90 26 ALA B O 1
ATOM 2235 N N . ILE B 1 27 ? 29.387 21.219 66.450 1.00 15.63 27 ILE B N 1
ATOM 2236 C CA . ILE B 1 27 ? 29.879 22.608 66.323 1.00 15.00 27 ILE B CA 1
ATOM 2237 C C . ILE B 1 27 ? 28.691 23.480 65.869 1.00 15.25 27 ILE B C 1
ATOM 2238 O O . ILE B 1 27 ? 27.953 23.093 64.953 1.00 15.61 27 ILE B O 1
ATOM 2243 N N . VAL B 1 28 ? 28.525 24.589 66.631 1.00 14.40 28 VAL B N 1
ATOM 2244 C CA . VAL B 1 28 ? 27.467 25.551 66.274 1.00 15.03 28 VAL B CA 1
ATOM 2245 C C . VAL B 1 28 ? 28.103 26.701 65.486 1.00 13.61 28 VAL B C 1
ATOM 2246 O O . VAL B 1 28 ? 29.096 27.301 65.885 1.00 14.86 28 VAL B O 1
ATOM 2250 N N . ASP B 1 29 ? 27.516 26.910 64.277 1.00 13.29 29 ASP B N 1
ATOM 2251 C CA . ASP B 1 29 ? 27.937 28.043 63.397 1.00 15.57 29 ASP B CA 1
ATOM 2252 C C . ASP B 1 29 ? 29.431 28.182 63.068 1.00 12.67 29 ASP B C 1
ATOM 2253 O O . ASP B 1 29 ? 30.098 29.155 63.378 1.00 14.99 29 ASP B O 1
ATOM 2258 N N . PRO B 1 30 ? 29.986 27.164 62.359 1.00 15.81 30 PRO B N 1
ATOM 2259 C CA . PRO B 1 30 ? 31.418 27.057 62.117 1.00 17.22 30 PRO B CA 1
ATOM 2260 C C . PRO B 1 30 ? 32.006 27.904 61.004 1.00 18.44 30 PRO B C 1
ATOM 2261 O O . PRO B 1 30 ? 32.666 27.414 60.051 1.00 18.82 30 PRO B O 1
ATOM 2265 N N . VAL B 1 31 ? 31.896 29.226 61.081 1.00 18.03 31 VAL B N 1
ATOM 2266 C CA . VAL B 1 31 ? 32.333 30.146 60.001 1.00 18.73 31 VAL B CA 1
ATOM 2267 C C . VAL B 1 31 ? 33.835 30.137 59.789 1.00 19.78 31 VAL B C 1
ATOM 2268 O O . VAL B 1 31 ? 34.301 30.495 58.688 1.00 20.91 31 VAL B O 1
ATOM 2272 N N . GLN B 1 32 ? 34.653 29.780 60.771 1.00 19.85 32 GLN B N 1
ATOM 2273 C CA . GLN B 1 32 ? 36.119 29.700 60.566 1.00 22.26 32 GLN B CA 1
ATOM 2274 C C . GLN B 1 32 ? 36.486 28.251 60.899 1.00 22.56 32 GLN B C 1
ATOM 2275 O O . GLN B 1 32 ? 36.866 27.914 62.013 1.00 23.63 32 GLN B O 1
ATOM 2281 N N . PRO B 1 33 ? 36.392 27.365 59.905 1.00 24.74 33 PRO B N 1
ATOM 2282 C CA . PRO B 1 33 ? 36.633 25.946 60.064 1.00 26.57 33 PRO B CA 1
ATOM 2283 C C . PRO B 1 33 ? 37.987 25.496 60.559 1.00 28.00 33 PRO B C 1
ATOM 2284 O O . PRO B 1 33 ? 37.980 24.496 61.302 1.00 28.81 33 PRO B O 1
ATOM 2288 N N . GLN B 1 34 ? 39.101 26.168 60.270 1.00 29.16 34 GLN B N 1
ATOM 2289 C CA . GLN B 1 34 ? 40.373 25.669 60.815 1.00 29.99 34 GLN B CA 1
ATOM 2290 C C . GLN B 1 34 ? 40.425 25.828 62.330 1.00 29.80 34 GLN B C 1
ATOM 2291 O O . GLN B 1 34 ? 40.964 24.948 63.030 1.00 29.22 34 GLN B O 1
ATOM 2297 N N . LYS B 1 35 ? 39.792 26.881 62.868 1.00 27.62 35 LYS B N 1
ATOM 2298 C CA . LYS B 1 35 ? 39.735 27.050 64.311 1.00 26.07 35 LYS B CA 1
ATOM 2299 C C . LYS B 1 35 ? 38.901 25.925 64.921 1.00 23.77 35 LYS B C 1
ATOM 2300 O O . LYS B 1 35 ? 39.193 25.486 66.033 1.00 24.32 35 LYS B O 1
ATOM 2306 N N . VAL B 1 36 ? 37.866 25.465 64.227 1.00 23.49 36 VAL B N 1
ATOM 2307 C CA . VAL B 1 36 ? 37.024 24.376 64.704 1.00 23.69 36 VAL B CA 1
ATOM 2308 C C . VAL B 1 36 ? 37.822 23.075 64.787 1.00 25.43 36 VAL B C 1
ATOM 2309 O O . VAL B 1 36 ? 37.792 22.403 65.816 1.00 24.51 36 VAL B O 1
ATOM 2313 N N . VAL B 1 37 ? 38.513 22.761 63.680 1.00 25.31 37 VAL B N 1
ATOM 2314 C CA . VAL B 1 37 ? 39.358 21.552 63.700 1.00 27.71 37 VAL B CA 1
ATOM 2315 C C . VAL B 1 37 ? 40.469 21.670 64.722 1.00 27.21 37 VAL B C 1
ATOM 2316 O O . VAL B 1 37 ? 40.745 20.689 65.447 1.00 28.02 37 VAL B O 1
ATOM 2320 N N . ASP B 1 38 ? 41.165 22.790 64.885 1.00 27.34 38 ASP B N 1
ATOM 2321 C CA . ASP B 1 38 ? 42.184 22.966 65.906 1.00 28.74 38 ASP B CA 1
ATOM 2322 C C . ASP B 1 38 ? 41.589 22.701 67.285 1.00 28.59 38 ASP B C 1
ATOM 2323 O O . ASP B 1 38 ? 42.178 21.991 68.111 1.00 29.49 38 ASP B O 1
ATOM 2328 N N . ALA B 1 39 ? 40.423 23.278 67.615 1.00 27.99 39 ALA B N 1
ATOM 2329 C CA . ALA B 1 39 ? 39.811 23.067 68.927 1.00 26.48 39 ALA B CA 1
ATOM 2330 C C . ALA B 1 39 ? 39.390 21.631 69.192 1.00 26.05 39 ALA B C 1
ATOM 2331 O O . ALA B 1 39 ? 39.486 21.141 70.341 1.00 24.97 39 ALA B O 1
ATOM 2333 N N . ALA B 1 40 ? 38.896 20.927 68.183 1.00 26.41 40 ALA B N 1
ATOM 2334 C CA . ALA B 1 40 ? 38.510 19.530 68.343 1.00 26.52 40 ALA B CA 1
ATOM 2335 C C . ALA B 1 40 ? 39.775 18.682 68.597 1.00 28.33 40 ALA B C 1
ATOM 2336 O O . ALA B 1 40 ? 39.710 17.749 69.393 1.00 28.19 40 ALA B O 1
ATOM 2338 N N . ARG B 1 41 ? 40.880 18.997 67.941 1.00 28.88 41 ARG B N 1
ATOM 2339 C CA . ARG B 1 41 ? 42.134 18.265 68.186 1.00 30.13 41 ARG B CA 1
ATOM 2340 C C . ARG B 1 41 ? 42.711 18.564 69.553 1.00 31.40 41 ARG B C 1
ATOM 2341 O O . ARG B 1 41 ? 43.211 17.657 70.249 1.00 31.51 41 ARG B O 1
ATOM 2349 N N . LYS B 1 42 ? 42.601 19.799 70.040 1.00 30.87 42 LYS B N 1
ATOM 2350 C CA . LYS B 1 42 ? 43.050 20.166 71.368 1.00 32.02 42 LYS B CA 1
ATOM 2351 C C . LYS B 1 42 ? 42.334 19.364 72.451 1.00 31.72 42 LYS B C 1
ATOM 2352 O O . LYS B 1 42 ? 42.961 18.948 73.431 1.00 32.04 42 LYS B O 1
ATOM 2358 N N . HIS B 1 43 ? 41.026 19.165 72.310 1.00 31.35 43 HIS B N 1
ATOM 2359 C CA . HIS B 1 43 ? 40.214 18.454 73.272 1.00 30.48 43 HIS B CA 1
ATOM 2360 C C . HIS B 1 43 ? 40.093 16.964 72.997 1.00 31.15 43 HIS B C 1
ATOM 2361 O O . HIS B 1 43 ? 39.382 16.264 73.725 1.00 31.56 43 HIS B O 1
ATOM 2368 N N . GLY B 1 44 ? 40.732 16.462 71.947 1.00 30.35 44 GLY B N 1
ATOM 2369 C CA . GLY B 1 44 ? 40.688 15.061 71.564 1.00 30.65 44 GLY B CA 1
ATOM 2370 C C . GLY B 1 44 ? 39.291 14.506 71.369 1.00 30.67 44 GLY B C 1
ATOM 2371 O O . GLY B 1 44 ? 38.967 13.385 71.772 1.00 30.84 44 GLY B O 1
ATOM 2372 N N . VAL B 1 45 ? 38.429 15.267 70.675 1.00 29.40 45 VAL B N 1
ATOM 2373 C CA . VAL B 1 45 ? 37.041 14.872 70.472 1.00 27.36 45 VAL B CA 1
ATOM 2374 C C . VAL B 1 45 ? 36.772 14.585 68.995 1.00 26.73 45 VAL B C 1
ATOM 2375 O O . VAL B 1 45 ? 37.518 15.033 68.127 1.00 27.58 45 VAL B O 1
ATOM 2379 N N . LYS B 1 46 ? 35.723 13.814 68.729 1.00 25.36 46 LYS B N 1
ATOM 2380 C CA . LYS B 1 46 ? 35.362 13.481 67.351 1.00 25.65 46 LYS B CA 1
ATOM 2381 C C . LYS B 1 46 ? 34.175 14.343 66.874 1.00 23.18 46 LYS B C 1
ATOM 2382 O O . LYS B 1 46 ? 33.064 14.103 67.343 1.00 23.72 46 LYS B O 1
ATOM 2388 N N . LEU B 1 47 ? 34.431 15.221 65.914 1.00 24.07 47 LEU B N 1
ATOM 2389 C CA . LEU B 1 47 ? 33.353 16.092 65.397 1.00 24.60 47 LEU B CA 1
ATOM 2390 C C . LEU B 1 47 ? 32.400 15.313 64.511 1.00 24.56 47 LEU B C 1
ATOM 2391 O O . LEU B 1 47 ? 32.845 14.683 63.520 1.00 25.75 47 LEU B O 1
ATOM 2396 N N . THR B 1 48 ? 31.123 15.208 64.861 1.00 23.87 48 THR B N 1
ATOM 2397 C CA . THR B 1 48 ? 30.160 14.457 64.079 1.00 23.26 48 THR B CA 1
ATOM 2398 C C . THR B 1 48 ? 29.020 15.284 63.483 1.00 22.28 48 THR B C 1
ATOM 2399 O O . THR B 1 48 ? 28.377 14.878 62.515 1.00 23.48 48 THR B O 1
ATOM 2403 N N . THR B 1 49 ? 28.779 16.473 64.067 1.00 21.02 49 THR B N 1
ATOM 2404 C CA . THR B 1 49 ? 27.562 17.224 63.762 1.00 20.48 49 THR B CA 1
ATOM 2405 C C . THR B 1 49 ? 27.740 18.731 63.673 1.00 19.24 49 THR B C 1
ATOM 2406 O O . THR B 1 49 ? 28.481 19.277 64.475 1.00 20.08 49 THR B O 1
ATOM 2410 N N . VAL B 1 50 ? 27.059 19.370 62.719 1.00 18.56 50 VAL B N 1
ATOM 2411 C CA . VAL B 1 50 ? 27.042 20.826 62.592 1.00 16.88 50 VAL B CA 1
ATOM 2412 C C . VAL B 1 50 ? 25.616 21.279 62.882 1.00 16.32 50 VAL B C 1
ATOM 2413 O O . VAL B 1 50 ? 24.654 20.774 62.352 1.00 15.55 50 VAL B O 1
ATOM 2417 N N . LEU B 1 51 ? 25.490 22.252 63.816 1.00 15.16 51 LEU B N 1
ATOM 2418 C CA . LEU B 1 51 ? 24.190 22.843 64.158 1.00 15.45 51 LEU B CA 1
ATOM 2419 C C . LEU B 1 51 ? 24.192 24.311 63.667 1.00 13.81 51 LEU B C 1
ATOM 2420 O O . LEU B 1 51 ? 24.967 25.113 64.180 1.00 14.43 51 LEU B O 1
ATOM 2425 N N . THR B 1 52 ? 23.371 24.593 62.628 1.00 13.69 52 THR B N 1
ATOM 2426 C CA . THR B 1 52 ? 23.424 25.959 62.049 1.00 14.04 52 THR B CA 1
ATOM 2427 C C . THR B 1 52 ? 22.169 26.722 62.473 1.00 12.00 52 THR B C 1
ATOM 2428 O O . THR B 1 52 ? 21.031 26.333 62.212 1.00 12.88 52 THR B O 1
ATOM 2432 N N . THR B 1 53 ? 22.462 27.873 63.151 1.00 11.10 53 THR B N 1
ATOM 2433 C CA . THR B 1 53 ? 21.305 28.642 63.647 1.00 12.23 53 THR B CA 1
ATOM 2434 C C . THR B 1 53 ? 20.518 29.361 62.558 1.00 11.46 53 THR B C 1
ATOM 2435 O O . THR B 1 53 ? 19.292 29.437 62.609 1.00 11.99 53 THR B O 1
ATOM 2439 N N . HIS B 1 54 ? 21.202 29.861 61.519 1.00 11.41 54 HIS B N 1
ATOM 2440 C CA . HIS B 1 54 ? 20.527 30.582 60.420 1.00 11.85 54 HIS B CA 1
ATOM 2441 C C . HIS B 1 54 ? 21.522 30.684 59.261 1.00 12.50 54 HIS B C 1
ATOM 2442 O O . HIS B 1 54 ? 22.697 30.407 59.347 1.00 13.36 54 HIS B O 1
ATOM 2449 N N . HIS B 1 55 ? 20.929 31.170 58.129 1.00 13.45 55 HIS B N 1
ATOM 2450 C CA . HIS B 1 55 ? 21.693 31.189 56.873 1.00 14.46 55 HIS B CA 1
ATOM 2451 C C . HIS B 1 55 ? 22.685 32.313 56.649 1.00 14.96 55 HIS B C 1
ATOM 2452 O O . HIS B 1 55 ? 23.502 32.242 55.690 1.00 15.96 55 HIS B O 1
ATOM 2459 N N . HIS B 1 56 ? 22.615 33.383 57.434 1.00 14.01 56 HIS B N 1
ATOM 2460 C CA . HIS B 1 56 ? 23.567 34.494 57.261 1.00 15.09 56 HIS B CA 1
ATOM 2461 C C . HIS B 1 56 ? 24.995 33.995 57.205 1.00 15.34 56 HIS B C 1
ATOM 2462 O O . HIS B 1 56 ? 25.393 33.075 57.957 1.00 14.53 56 HIS B O 1
ATOM 2469 N N . TRP B 1 57 ? 25.798 34.563 56.306 1.00 14.83 57 TRP B N 1
ATOM 2470 C CA . TRP B 1 57 ? 27.177 34.115 56.063 1.00 13.74 57 TRP B CA 1
ATOM 2471 C C . TRP B 1 57 ? 28.053 34.019 57.280 1.00 14.80 57 TRP B C 1
ATOM 2472 O O . TRP B 1 57 ? 28.881 33.071 57.400 1.00 15.29 57 TRP B O 1
ATOM 2483 N N . ASP B 1 58 ? 27.888 34.949 58.245 1.00 14.33 58 ASP B N 1
ATOM 2484 C CA . ASP B 1 58 ? 28.729 34.963 59.446 1.00 14.23 58 ASP B CA 1
ATOM 2485 C C . ASP B 1 58 ? 28.423 33.746 60.352 1.00 14.58 58 ASP B C 1
ATOM 2486 O O . ASP B 1 58 ? 29.234 33.548 61.252 1.00 16.11 58 ASP B O 1
ATOM 2491 N N . HIS B 1 59 ? 27.373 33.000 60.069 1.00 14.23 59 HIS B N 1
ATOM 2492 C CA . HIS B 1 59 ? 27.017 31.795 60.812 1.00 14.00 59 HIS B CA 1
ATOM 2493 C C . HIS B 1 59 ? 27.163 30.526 59.994 1.00 14.89 59 HIS B C 1
ATOM 2494 O O . HIS B 1 59 ? 27.718 29.508 60.466 1.00 14.45 59 HIS B O 1
ATOM 2501 N N . ALA B 1 60 ? 26.750 30.519 58.730 1.00 14.27 60 ALA B N 1
ATOM 2502 C CA . ALA B 1 60 ? 26.764 29.334 57.881 1.00 14.73 60 ALA B CA 1
ATOM 2503 C C . ALA B 1 60 ? 27.834 29.315 56.798 1.00 16.69 60 ALA B C 1
ATOM 2504 O O . ALA B 1 60 ? 27.938 28.267 56.136 1.00 18.35 60 ALA B O 1
ATOM 2506 N N . GLY B 1 61 ? 28.611 30.361 56.676 1.00 15.89 61 GLY B N 1
ATOM 2507 C CA . GLY B 1 61 ? 29.571 30.529 55.592 1.00 17.46 61 GLY B CA 1
ATOM 2508 C C . GLY B 1 61 ? 30.752 29.602 55.599 1.00 19.16 61 GLY B C 1
ATOM 2509 O O . GLY B 1 61 ? 31.482 29.571 54.577 1.00 20.41 61 GLY B O 1
ATOM 2510 N N . GLY B 1 62 ? 30.990 28.843 56.638 1.00 18.85 62 GLY B N 1
ATOM 2511 C CA . GLY B 1 62 ? 32.141 27.932 56.714 1.00 18.13 62 GLY B CA 1
ATOM 2512 C C . GLY B 1 62 ? 31.704 26.505 56.488 1.00 19.02 62 GLY B C 1
ATOM 2513 O O . GLY B 1 62 ? 32.583 25.619 56.455 1.00 20.33 62 GLY B O 1
ATOM 2514 N N . ASN B 1 63 ? 30.417 26.211 56.349 1.00 18.83 63 ASN B N 1
ATOM 2515 C CA . ASN B 1 63 ? 29.881 24.879 56.231 1.00 19.01 63 ASN B CA 1
ATOM 2516 C C . ASN B 1 63 ? 30.486 24.113 55.040 1.00 21.59 63 ASN B C 1
ATOM 2517 O O . ASN B 1 63 ? 30.852 22.949 55.216 1.00 22.98 63 ASN B O 1
ATOM 2522 N N . GLU B 1 64 ? 30.508 24.741 53.866 1.00 24.48 64 GLU B N 1
ATOM 2523 C CA . GLU B 1 64 ? 31.062 24.075 52.676 1.00 24.80 64 GLU B CA 1
ATOM 2524 C C . GLU B 1 64 ? 32.497 23.651 52.920 1.00 25.17 64 GLU B C 1
ATOM 2525 O O . GLU B 1 64 ? 32.898 22.500 52.634 1.00 26.77 64 GLU B O 1
ATOM 2531 N N . LYS B 1 65 ? 33.318 24.559 53.419 1.00 23.74 65 LYS B N 1
ATOM 2532 C CA . LYS B 1 65 ? 34.712 24.260 53.731 1.00 24.44 65 LYS B CA 1
ATOM 2533 C C . LYS B 1 65 ? 34.857 23.193 54.788 1.00 25.12 65 LYS B C 1
ATOM 2534 O O . LYS B 1 65 ? 35.744 22.319 54.697 1.00 24.99 65 LYS B O 1
ATOM 2540 N N . LEU B 1 66 ? 34.064 23.205 55.868 1.00 23.79 66 LEU B N 1
ATOM 2541 C CA . LEU B 1 66 ? 34.207 22.228 56.939 1.00 24.31 66 LEU B CA 1
ATOM 2542 C C . LEU B 1 66 ? 33.940 20.808 56.477 1.00 25.40 66 LEU B C 1
ATOM 2543 O O . LEU B 1 66 ? 34.672 19.893 56.883 1.00 25.33 66 LEU B O 1
ATOM 2548 N N . VAL B 1 67 ? 32.973 20.611 55.600 1.00 25.02 67 VAL B N 1
ATOM 2549 C CA . VAL B 1 67 ? 32.634 19.287 55.066 1.00 27.32 67 VAL B CA 1
ATOM 2550 C C . VAL B 1 67 ? 33.723 18.800 54.109 1.00 27.74 67 VAL B C 1
ATOM 2551 O O . VAL B 1 67 ? 33.729 17.608 53.812 1.00 29.41 67 VAL B O 1
ATOM 2555 N N . LYS B 1 68 ? 34.633 19.649 53.674 1.00 29.17 68 LYS B N 1
ATOM 2556 C CA . LYS B 1 68 ? 35.752 19.191 52.846 1.00 31.25 68 LYS B CA 1
ATOM 2557 C C . LYS B 1 68 ? 36.925 18.872 53.769 1.00 31.53 68 LYS B C 1
ATOM 2558 O O . LYS B 1 68 ? 37.751 18.018 53.423 1.00 32.23 68 LYS B O 1
ATOM 2564 N N . LEU B 1 69 ? 37.029 19.531 54.922 1.00 31.39 69 LEU B N 1
ATOM 2565 C CA . LEU B 1 69 ? 38.105 19.256 55.864 1.00 32.23 69 LEU B CA 1
ATOM 2566 C C . LEU B 1 69 ? 37.813 17.978 56.642 1.00 33.56 69 LEU B C 1
ATOM 2567 O O . LEU B 1 69 ? 38.706 17.172 56.909 1.00 34.99 69 LEU B O 1
ATOM 2572 N N . GLU B 1 70 ? 36.569 17.790 57.061 1.00 33.81 70 GLU B N 1
ATOM 2573 C CA . GLU B 1 70 ? 36.161 16.645 57.855 1.00 34.39 70 GLU B CA 1
ATOM 2574 C C . GLU B 1 70 ? 35.094 15.805 57.177 1.00 33.93 70 GLU B C 1
ATOM 2575 O O . GLU B 1 70 ? 34.061 16.353 56.791 1.00 35.18 70 GLU B O 1
ATOM 2581 N N . SER B 1 71 ? 35.273 14.483 57.116 1.00 34.15 71 SER B N 1
ATOM 2582 C CA . SER B 1 71 ? 34.283 13.634 56.469 1.00 33.17 71 SER B CA 1
ATOM 2583 C C . SER B 1 71 ? 33.251 13.033 57.415 1.00 32.25 71 SER B C 1
ATOM 2584 O O . SER B 1 71 ? 33.456 12.890 58.619 1.00 33.49 71 SER B O 1
ATOM 2587 N N . GLY B 1 72 ? 32.095 12.719 56.836 1.00 31.70 72 GLY B N 1
ATOM 2588 C CA . GLY B 1 72 ? 30.975 12.107 57.499 1.00 30.77 72 GLY B CA 1
ATOM 2589 C C . GLY B 1 72 ? 30.096 13.008 58.351 1.00 29.46 72 GLY B C 1
ATOM 2590 O O . GLY B 1 72 ? 29.272 12.496 59.107 1.00 29.86 72 GLY B O 1
ATOM 2591 N N . LEU B 1 73 ? 30.262 14.317 58.256 1.00 28.56 73 LEU B N 1
ATOM 2592 C CA . LEU B 1 73 ? 29.454 15.218 59.086 1.00 27.51 73 LEU B CA 1
ATOM 2593 C C . LEU B 1 73 ? 27.996 15.303 58.674 1.00 26.42 73 LEU B C 1
ATOM 2594 O O . LEU B 1 73 ? 27.625 15.314 57.500 1.00 27.22 73 LEU B O 1
ATOM 2599 N N . LYS B 1 74 ? 27.116 15.423 59.650 1.00 25.69 74 LYS B N 1
ATOM 2600 C CA . LYS B 1 74 ? 25.694 15.667 59.458 1.00 23.97 74 LYS B CA 1
ATOM 2601 C C . LYS B 1 74 ? 25.462 17.170 59.683 1.00 22.65 74 LYS B C 1
ATOM 2602 O O . LYS B 1 74 ? 25.893 17.631 60.750 1.00 23.37 74 LYS B O 1
ATOM 2608 N N . VAL B 1 75 ? 25.014 17.913 58.696 1.00 22.23 75 VAL B N 1
ATOM 2609 C CA . VAL B 1 75 ? 24.827 19.368 58.822 1.00 19.61 75 VAL B CA 1
ATOM 2610 C C . VAL B 1 75 ? 23.344 19.674 58.963 1.00 18.12 75 VAL B C 1
ATOM 2611 O O . VAL B 1 75 ? 22.580 19.483 58.028 1.00 19.26 75 VAL B O 1
ATOM 2615 N N . TYR B 1 76 ? 22.946 20.148 60.154 1.00 16.85 76 TYR B N 1
ATOM 2616 C CA . TYR B 1 76 ? 21.567 20.486 60.484 1.00 16.83 76 TYR B CA 1
ATOM 2617 C C . TYR B 1 76 ? 21.239 21.993 60.351 1.00 14.01 76 TYR B C 1
ATOM 2618 O O . TYR B 1 76 ? 22.113 22.850 60.566 1.00 15.23 76 TYR B O 1
ATOM 2627 N N . GLY B 1 77 ? 19.991 22.239 59.969 1.00 15.11 77 GLY B N 1
ATOM 2628 C CA . GLY B 1 77 ? 19.573 23.656 59.816 1.00 15.66 77 GLY B CA 1
ATOM 2629 C C . GLY B 1 77 ? 18.104 23.658 59.436 1.00 16.24 77 GLY B C 1
ATOM 2630 O O . GLY B 1 77 ? 17.541 22.632 59.010 1.00 17.18 77 GLY B O 1
ATOM 2631 N N . GLY B 1 78 ? 17.475 24.852 59.558 1.00 16.62 78 GLY B N 1
ATOM 2632 C CA . GLY B 1 78 ? 16.049 24.945 59.275 1.00 16.80 78 GLY B CA 1
ATOM 2633 C C . GLY B 1 78 ? 15.713 25.758 58.022 1.00 16.73 78 GLY B C 1
ATOM 2634 O O . GLY B 1 78 ? 14.549 26.161 57.920 1.00 19.64 78 GLY B O 1
ATOM 2635 N N . ASP B 1 79 ? 16.699 25.970 57.173 1.00 17.12 79 ASP B N 1
ATOM 2636 C CA . ASP B 1 79 ? 16.486 26.847 55.997 1.00 16.95 79 ASP B CA 1
ATOM 2637 C C . ASP B 1 79 ? 17.278 26.300 54.823 1.00 18.13 79 ASP B C 1
ATOM 2638 O O . ASP B 1 79 ? 18.489 26.065 54.918 1.00 17.70 79 ASP B O 1
ATOM 2643 N N . ASP B 1 80 ? 16.599 26.237 53.663 1.00 20.16 80 ASP B N 1
ATOM 2644 C CA . ASP B 1 80 ? 17.241 25.775 52.434 1.00 21.77 80 ASP B CA 1
ATOM 2645 C C . ASP B 1 80 ? 18.371 26.656 51.948 1.00 21.21 80 ASP B C 1
ATOM 2646 O O . ASP B 1 80 ? 19.217 26.205 51.145 1.00 22.33 80 ASP B O 1
ATOM 2651 N N . ARG B 1 81 ? 18.517 27.895 52.422 1.00 18.26 81 ARG B N 1
ATOM 2652 C CA . ARG B 1 81 ? 19.635 28.755 52.072 1.00 18.82 81 ARG B CA 1
ATOM 2653 C C . ARG B 1 81 ? 20.936 28.389 52.776 1.00 18.53 81 ARG B C 1
ATOM 2654 O O . ARG B 1 81 ? 21.978 28.991 52.478 1.00 19.50 81 ARG B O 1
ATOM 2662 N N . ILE B 1 82 ? 20.925 27.447 53.723 1.00 20.08 82 ILE B N 1
ATOM 2663 C CA . ILE B 1 82 ? 22.158 27.105 54.447 1.00 19.37 82 ILE B CA 1
ATOM 2664 C C . ILE B 1 82 ? 23.121 26.258 53.620 1.00 21.14 82 ILE B C 1
ATOM 2665 O O . ILE B 1 82 ? 22.708 25.216 53.132 1.00 21.29 82 ILE B O 1
ATOM 2670 N N . GLY B 1 83 ? 24.373 26.688 53.553 1.00 22.07 83 GLY B N 1
ATOM 2671 C CA . GLY B 1 83 ? 25.371 25.920 52.803 1.00 22.72 83 GLY B CA 1
ATOM 2672 C C . GLY B 1 83 ? 25.633 24.527 53.350 1.00 24.52 83 GLY B C 1
ATOM 2673 O O . GLY B 1 83 ? 25.685 24.276 54.550 1.00 24.12 83 GLY B O 1
ATOM 2674 N N . ALA B 1 84 ? 25.785 23.548 52.465 1.00 23.53 84 ALA B N 1
ATOM 2675 C CA . ALA B 1 84 ? 26.089 22.163 52.754 1.00 23.72 84 ALA B CA 1
ATOM 2676 C C . ALA B 1 84 ? 25.096 21.416 53.628 1.00 23.14 84 ALA B C 1
ATOM 2677 O O . ALA B 1 84 ? 25.424 20.375 54.201 1.00 22.90 84 ALA B O 1
ATOM 2679 N N . LEU B 1 85 ? 23.851 21.868 53.659 1.00 24.63 85 LEU B N 1
ATOM 2680 C CA . LEU B 1 85 ? 22.800 21.265 54.456 1.00 23.94 85 LEU B CA 1
ATOM 2681 C C . LEU B 1 85 ? 22.537 19.819 54.116 1.00 25.74 85 LEU B C 1
ATOM 2682 O O . LEU B 1 85 ? 22.408 19.500 52.917 1.00 26.92 85 LEU B O 1
ATOM 2687 N N . THR B 1 86 ? 22.479 18.928 55.093 1.00 25.35 86 THR B N 1
ATOM 2688 C CA . THR B 1 86 ? 22.181 17.520 54.878 1.00 25.25 86 THR B CA 1
ATOM 2689 C C . THR B 1 86 ? 20.903 17.064 55.551 1.00 25.19 86 THR B C 1
ATOM 2690 O O . THR B 1 86 ? 20.186 16.168 55.107 1.00 26.84 86 THR B O 1
ATOM 2694 N N . HIS B 1 87 ? 20.558 17.667 56.698 1.00 23.55 87 HIS B N 1
ATOM 2695 C CA . HIS B 1 87 ? 19.358 17.318 57.439 1.00 22.61 87 HIS B CA 1
ATOM 2696 C C . HIS B 1 87 ? 18.533 18.565 57.740 1.00 23.23 87 HIS B C 1
ATOM 2697 O O . HIS B 1 87 ? 18.879 19.295 58.680 1.00 23.87 87 HIS B O 1
ATOM 2704 N N . LYS B 1 88 ? 17.477 18.793 57.014 1.00 22.34 88 LYS B N 1
ATOM 2705 C CA . LYS B 1 88 ? 16.575 19.916 57.235 1.00 21.70 88 LYS B CA 1
ATOM 2706 C C . LYS B 1 88 ? 15.663 19.589 58.398 1.00 23.03 88 LYS B C 1
ATOM 2707 O O . LYS B 1 88 ? 14.938 18.587 58.379 1.00 25.04 88 LYS B O 1
ATOM 2713 N N . ILE B 1 89 ? 15.714 20.427 59.445 1.00 20.39 89 ILE B N 1
ATOM 2714 C CA . ILE B 1 89 ? 14.869 20.194 60.617 1.00 19.76 89 ILE B CA 1
ATOM 2715 C C . ILE B 1 89 ? 13.889 21.334 60.828 1.00 20.56 89 ILE B C 1
ATOM 2716 O O . ILE B 1 89 ? 13.965 22.352 60.119 1.00 20.47 89 ILE B O 1
ATOM 2721 N N . THR B 1 90 ? 12.902 21.128 61.693 1.00 20.15 90 THR B N 1
ATOM 2722 C CA . THR B 1 90 ? 11.827 22.047 62.003 1.00 20.56 90 THR B CA 1
ATOM 2723 C C . THR B 1 90 ? 11.566 22.140 63.513 1.00 19.19 90 THR B C 1
ATOM 2724 O O . THR B 1 90 ? 12.261 21.539 64.312 1.00 18.98 90 THR B O 1
ATOM 2728 N N . HIS B 1 91 ? 10.528 22.904 63.865 1.00 19.76 91 HIS B N 1
ATOM 2729 C CA . HIS B 1 91 ? 10.179 23.065 65.282 1.00 19.23 91 HIS B CA 1
ATOM 2730 C C . HIS B 1 91 ? 9.958 21.725 65.991 1.00 20.77 91 HIS B C 1
ATOM 2731 O O . HIS B 1 91 ? 9.178 20.883 65.515 1.00 22.38 91 HIS B O 1
ATOM 2738 N N . LEU B 1 92 ? 10.657 21.454 67.061 1.00 21.02 92 LEU B N 1
ATOM 2739 C CA . LEU B 1 92 ? 10.594 20.270 67.884 1.00 20.85 92 LEU B CA 1
ATOM 2740 C C . LEU B 1 92 ? 11.274 19.050 67.290 1.00 21.82 92 LEU B C 1
ATOM 2741 O O . LEU B 1 92 ? 11.300 17.988 67.966 1.00 23.13 92 LEU B O 1
ATOM 2746 N N . SER B 1 93 ? 11.975 19.148 66.161 1.00 20.78 93 SER B N 1
ATOM 2747 C CA . SER B 1 93 ? 12.825 18.055 65.677 1.00 21.11 93 SER B CA 1
ATOM 2748 C C . SER B 1 93 ? 13.848 17.704 66.746 1.00 22.52 93 SER B C 1
ATOM 2749 O O . SER B 1 93 ? 14.337 18.602 67.462 1.00 20.39 93 SER B O 1
ATOM 2752 N N . THR B 1 94 ? 14.269 16.455 66.917 1.00 21.07 94 THR B N 1
ATOM 2753 C CA . THR B 1 94 ? 15.248 16.012 67.879 1.00 21.71 94 THR B CA 1
ATOM 2754 C C . THR B 1 94 ? 16.364 15.167 67.255 1.00 22.36 94 THR B C 1
ATOM 2755 O O . THR B 1 94 ? 16.208 14.515 66.206 1.00 24.08 94 THR B O 1
ATOM 2759 N N . LEU B 1 95 ? 17.529 15.199 67.855 1.00 21.50 95 LEU B N 1
ATOM 2760 C CA . LEU B 1 95 ? 18.684 14.419 67.426 1.00 21.30 95 LEU B CA 1
ATOM 2761 C C . LEU B 1 95 ? 19.591 14.193 68.633 1.00 21.82 95 LEU B C 1
ATOM 2762 O O . LEU B 1 95 ? 19.425 14.877 69.668 1.00 22.04 95 LEU B O 1
ATOM 2767 N N . GLN B 1 96 ? 20.559 13.310 68.522 1.00 22.62 96 GLN B N 1
ATOM 2768 C CA . GLN B 1 96 ? 21.500 13.048 69.590 1.00 22.54 96 GLN B CA 1
ATOM 2769 C C . GLN B 1 96 ? 22.929 13.370 69.187 1.00 23.51 96 GLN B C 1
ATOM 2770 O O . GLN B 1 96 ? 23.337 13.273 68.021 1.00 23.99 96 GLN B O 1
ATOM 2776 N N . VAL B 1 97 ? 23.717 13.784 70.170 1.00 23.69 97 VAL B N 1
ATOM 2777 C CA . VAL B 1 97 ? 25.147 14.007 69.990 1.00 24.58 97 VAL B CA 1
ATOM 2778 C C . VAL B 1 97 ? 25.758 13.144 71.113 1.00 26.35 97 VAL B C 1
ATOM 2779 O O . VAL B 1 97 ? 25.810 13.576 72.267 1.00 25.23 97 VAL B O 1
ATOM 2783 N N . GLY B 1 98 ? 26.045 11.893 70.736 1.00 26.35 98 GLY B N 1
ATOM 2784 C CA . GLY B 1 98 ? 26.509 10.953 71.790 1.00 26.93 98 GLY B CA 1
ATOM 2785 C C . GLY B 1 98 ? 25.311 10.756 72.713 1.00 26.48 98 GLY B C 1
ATOM 2786 O O . GLY B 1 98 ? 24.183 10.485 72.286 1.00 26.54 98 GLY B O 1
ATOM 2787 N N . SER B 1 99 ? 25.526 10.921 74.016 1.00 25.09 99 SER B N 1
ATOM 2788 C CA . SER B 1 99 ? 24.457 10.804 74.977 1.00 26.19 99 SER B CA 1
ATOM 2789 C C . SER B 1 99 ? 23.617 12.080 75.131 1.00 26.79 99 SER B C 1
ATOM 2790 O O . SER B 1 99 ? 22.537 12.001 75.716 1.00 27.23 99 SER B O 1
ATOM 2793 N N . LEU B 1 100 ? 24.074 13.204 74.564 1.00 25.09 100 LEU B N 1
ATOM 2794 C CA . LEU B 1 100 ? 23.293 14.438 74.737 1.00 24.53 100 LEU B CA 1
ATOM 2795 C C . LEU B 1 100 ? 22.073 14.500 73.846 1.00 22.49 100 LEU B C 1
ATOM 2796 O O . LEU B 1 100 ? 22.184 14.085 72.681 1.00 23.00 100 LEU B O 1
ATOM 2801 N N . ASN B 1 101 ? 20.961 15.033 74.312 1.00 20.51 101 ASN B N 1
ATOM 2802 C CA . ASN B 1 101 ? 19.759 15.228 73.534 1.00 22.14 101 ASN B CA 1
ATOM 2803 C C . ASN B 1 101 ? 19.732 16.694 73.054 1.00 20.77 101 ASN B C 1
ATOM 2804 O O . ASN B 1 101 ? 20.081 17.607 73.819 1.00 21.78 101 ASN B O 1
ATOM 2809 N N . VAL B 1 102 ? 19.414 16.879 71.792 1.00 19.05 102 VAL B N 1
ATOM 2810 C CA . VAL B 1 102 ? 19.243 18.195 71.194 1.00 18.71 102 VAL B CA 1
ATOM 2811 C C . VAL B 1 102 ? 17.833 18.366 70.682 1.00 19.17 102 VAL B C 1
ATOM 2812 O O . VAL B 1 102 ? 17.278 17.551 69.904 1.00 20.79 102 VAL B O 1
ATOM 2816 N N . LYS B 1 103 ? 17.131 19.426 71.060 1.00 17.26 103 LYS B N 1
ATOM 2817 C CA . LYS B 1 103 ? 15.810 19.780 70.619 1.00 16.54 103 LYS B CA 1
ATOM 2818 C C . LYS B 1 103 ? 15.821 21.103 69.831 1.00 16.67 103 LYS B C 1
ATOM 2819 O O . LYS B 1 103 ? 16.375 22.085 70.340 1.00 16.68 103 LYS B O 1
ATOM 2825 N N . CYS B 1 104 ? 15.347 21.047 68.610 1.00 16.15 104 CYS B N 1
ATOM 2826 C CA . CYS B 1 104 ? 15.346 22.246 67.736 1.00 15.36 104 CYS B CA 1
ATOM 2827 C C . CYS B 1 104 ? 14.112 23.067 67.999 1.00 16.10 104 CYS B C 1
ATOM 2828 O O . CYS B 1 104 ? 12.961 22.627 68.117 1.00 17.10 104 CYS B O 1
ATOM 2831 N N . LEU B 1 105 ? 14.280 24.399 68.209 1.00 14.56 105 LEU B N 1
ATOM 2832 C CA . LEU B 1 105 ? 13.208 25.331 68.477 1.00 16.04 105 LEU B CA 1
ATOM 2833 C C . LEU B 1 105 ? 13.121 26.379 67.361 1.00 15.25 105 LEU B C 1
ATOM 2834 O O . LEU B 1 105 ? 14.089 27.133 67.155 1.00 16.34 105 LEU B O 1
ATOM 2839 N N . ALA B 1 106 ? 11.989 26.441 66.663 1.00 15.60 106 ALA B N 1
ATOM 2840 C CA . ALA B 1 106 ? 11.888 27.443 65.592 1.00 15.84 106 ALA B CA 1
ATOM 2841 C C . ALA B 1 106 ? 11.609 28.812 66.194 1.00 15.02 106 ALA B C 1
ATOM 2842 O O . ALA B 1 106 ? 10.633 29.013 66.931 1.00 15.92 106 ALA B O 1
ATOM 2844 N N . THR B 1 107 ? 12.504 29.767 65.855 1.00 14.60 107 THR B N 1
ATOM 2845 C CA . THR B 1 107 ? 12.347 31.139 66.361 1.00 14.30 107 THR B CA 1
ATOM 2846 C C . THR B 1 107 ? 12.411 32.138 65.219 1.00 15.84 107 THR B C 1
ATOM 2847 O O . THR B 1 107 ? 13.340 32.981 65.138 1.00 14.82 107 THR B O 1
ATOM 2851 N N . PRO B 1 108 ? 11.501 32.113 64.247 1.00 15.66 108 PRO B N 1
ATOM 2852 C CA . PRO B 1 108 ? 11.561 33.030 63.125 1.00 16.70 108 PRO B CA 1
ATOM 2853 C C . PRO B 1 108 ? 11.368 34.487 63.494 1.00 15.23 108 PRO B C 1
ATOM 2854 O O . PRO B 1 108 ? 10.468 34.819 64.274 1.00 17.92 108 PRO B O 1
ATOM 2858 N N . CYS B 1 109 ? 12.202 35.359 62.975 1.00 13.78 109 CYS B N 1
ATOM 2859 C CA . CYS B 1 109 ? 12.082 36.798 63.085 1.00 13.03 109 CYS B CA 1
ATOM 2860 C C . CYS B 1 109 ? 13.315 37.416 62.440 1.00 14.31 109 CYS B C 1
ATOM 2861 O O . CYS B 1 109 ? 13.244 37.975 61.322 1.00 15.48 109 CYS B O 1
ATOM 2864 N N . HIS B 1 110 ? 14.510 37.280 63.041 1.00 12.57 110 HIS B N 1
ATOM 2865 C CA . HIS B 1 110 ? 15.748 37.792 62.443 1.00 13.69 110 HIS B CA 1
ATOM 2866 C C . HIS B 1 110 ? 15.945 37.231 61.044 1.00 12.99 110 HIS B C 1
ATOM 2867 O O . HIS B 1 110 ? 16.247 37.972 60.106 1.00 14.45 110 HIS B O 1
ATOM 2874 N N . THR B 1 111 ? 15.756 35.919 60.926 1.00 13.50 111 THR B N 1
ATOM 2875 C CA . THR B 1 111 ? 15.530 35.277 59.622 1.00 13.74 111 THR B CA 1
ATOM 2876 C C . THR B 1 111 ? 14.317 34.375 59.810 1.00 14.33 111 THR B C 1
ATOM 2877 O O . THR B 1 111 ? 13.966 33.952 60.910 1.00 15.55 111 THR B O 1
ATOM 2881 N N . SER B 1 112 ? 13.635 34.029 58.688 1.00 15.44 112 SER B N 1
ATOM 2882 C CA . SER B 1 112 ? 12.467 33.161 58.769 1.00 14.42 112 SER B CA 1
ATOM 2883 C C . SER B 1 112 ? 12.794 31.702 59.055 1.00 16.33 112 SER B C 1
ATOM 2884 O O . SER B 1 112 ? 11.936 30.959 59.536 1.00 19.42 112 SER B O 1
ATOM 2887 N N . GLY B 1 113 ? 14.015 31.257 58.844 1.00 14.85 113 GLY B N 1
ATOM 2888 C CA . GLY B 1 113 ? 14.441 29.883 59.093 1.00 16.11 113 GLY B CA 1
ATOM 2889 C C . GLY B 1 113 ? 15.347 29.745 60.329 1.00 14.96 113 GLY B C 1
ATOM 2890 O O . GLY B 1 113 ? 16.055 28.732 60.402 1.00 15.76 113 GLY B O 1
ATOM 2891 N N . HIS B 1 114 ? 15.331 30.723 61.233 1.00 13.18 114 HIS B N 1
ATOM 2892 C CA . HIS B 1 114 ? 16.168 30.627 62.419 1.00 12.46 114 HIS B CA 1
ATOM 2893 C C . HIS B 1 114 ? 15.739 29.511 63.365 1.00 11.79 114 HIS B C 1
ATOM 2894 O O . HIS B 1 114 ? 14.546 29.347 63.653 1.00 12.70 114 HIS B O 1
ATOM 2901 N N . ILE B 1 115 ? 16.759 28.756 63.813 1.00 11.71 115 ILE B N 1
ATOM 2902 C CA . ILE B 1 115 ? 16.586 27.687 64.798 1.00 12.25 115 ILE B CA 1
ATOM 2903 C C . ILE B 1 115 ? 17.521 27.898 65.990 1.00 11.95 115 ILE B C 1
ATOM 2904 O O . ILE B 1 115 ? 18.680 28.195 65.813 1.00 12.97 115 ILE B O 1
ATOM 2909 N N . CYS B 1 116 ? 16.927 27.750 67.192 1.00 12.21 116 CYS B N 1
ATOM 2910 C CA . CYS B 1 116 ? 17.711 27.714 68.439 1.00 12.58 116 CYS B CA 1
ATOM 2911 C C . CYS B 1 116 ? 17.848 26.243 68.878 1.00 12.95 116 CYS B C 1
ATOM 2912 O O . CYS B 1 116 ? 16.880 25.488 68.670 1.00 14.89 116 CYS B O 1
ATOM 2915 N N . TYR B 1 117 ? 18.973 25.861 69.410 1.00 12.23 117 TYR B N 1
ATOM 2916 C CA . TYR B 1 117 ? 19.237 24.446 69.778 1.00 13.22 117 TYR B CA 1
ATOM 2917 C C . TYR B 1 117 ? 19.317 24.329 71.300 1.00 11.33 117 TYR B C 1
ATOM 2918 O O . TYR B 1 117 ? 20.244 24.846 71.913 1.00 13.16 117 TYR B O 1
ATOM 2927 N N . PHE B 1 118 ? 18.349 23.568 71.849 1.00 14.09 118 PHE B N 1
ATOM 2928 C CA . PHE B 1 118 ? 18.326 23.283 73.319 1.00 14.16 118 PHE B CA 1
ATOM 2929 C C . PHE B 1 118 ? 19.003 21.938 73.633 1.00 15.16 118 PHE B C 1
ATOM 2930 O O . PHE B 1 118 ? 18.493 20.904 73.154 1.00 18.08 118 PHE B O 1
ATOM 2938 N N . VAL B 1 119 ? 20.110 21.947 74.334 1.00 16.49 119 VAL B N 1
ATOM 2939 C CA . VAL B 1 119 ? 20.910 20.746 74.570 1.00 16.64 119 VAL B CA 1
ATOM 2940 C C . VAL B 1 119 ? 20.858 20.329 76.030 1.00 19.66 119 VAL B C 1
ATOM 2941 O O . VAL B 1 119 ? 21.085 21.161 76.893 1.00 18.39 119 VAL B O 1
ATOM 2945 N N . SER B 1 120 ? 20.561 19.051 76.299 1.00 21.02 120 SER B N 1
ATOM 2946 C CA . SER B 1 120 ? 20.481 18.600 77.697 1.00 24.65 120 SER B CA 1
ATOM 2947 C C . SER B 1 120 ? 20.996 17.170 77.826 1.00 25.94 120 SER B C 1
ATOM 2948 O O . SER B 1 120 ? 21.270 16.468 76.868 1.00 24.73 120 SER B O 1
ATOM 2951 N N . LYS B 1 121 ? 21.077 16.754 79.089 1.00 27.88 121 LYS B N 1
ATOM 2952 C CA . LYS B 1 121 ? 21.494 15.389 79.414 1.00 31.82 121 LYS B CA 1
ATOM 2953 C C . LYS B 1 121 ? 20.366 14.669 80.141 1.00 33.67 121 LYS B C 1
ATOM 2954 O O . LYS B 1 121 ? 20.114 14.918 81.319 1.00 33.54 121 LYS B O 1
ATOM 2960 N N . PRO B 1 122 ? 19.661 13.785 79.443 1.00 36.03 122 PRO B N 1
ATOM 2961 C CA . PRO B 1 122 ? 18.558 13.024 80.010 1.00 37.26 122 PRO B CA 1
ATOM 2962 C C . PRO B 1 122 ? 18.977 12.325 81.294 1.00 38.13 122 PRO B C 1
ATOM 2963 O O . PRO B 1 122 ? 20.009 11.651 81.322 1.00 39.01 122 PRO B O 1
ATOM 2967 N N . GLY B 1 123 ? 18.252 12.561 82.383 1.00 39.06 123 GLY B N 1
ATOM 2968 C CA . GLY B 1 123 ? 18.553 11.977 83.676 1.00 39.08 123 GLY B CA 1
ATOM 2969 C C . GLY B 1 123 ? 19.745 12.553 84.417 1.00 39.70 123 GLY B C 1
ATOM 2970 O O . GLY B 1 123 ? 20.090 12.104 85.518 1.00 41.03 123 GLY B O 1
ATOM 2971 N N . GLY B 1 124 ? 20.393 13.566 83.864 1.00 38.98 124 GLY B N 1
ATOM 2972 C CA . GLY B 1 124 ? 21.556 14.190 84.457 1.00 37.82 124 GLY B CA 1
ATOM 2973 C C . GLY B 1 124 ? 21.182 15.242 85.491 1.00 36.86 124 GLY B C 1
ATOM 2974 O O . GLY B 1 124 ? 20.005 15.540 85.687 1.00 37.45 124 GLY B O 1
ATOM 2975 N N . SER B 1 125 ? 22.200 15.817 86.130 1.00 36.02 125 SER B N 1
ATOM 2976 C CA . SER B 1 125 ? 21.943 16.834 87.142 1.00 35.71 125 SER B CA 1
ATOM 2977 C C . SER B 1 125 ? 22.468 18.208 86.758 1.00 35.05 125 SER B C 1
ATOM 2978 O O . SER B 1 125 ? 22.267 19.170 87.508 1.00 36.34 125 SER B O 1
ATOM 2981 N N . GLU B 1 126 ? 23.117 18.309 85.608 1.00 32.42 126 GLU B N 1
ATOM 2982 C CA . GLU B 1 126 ? 23.717 19.560 85.157 1.00 31.33 126 GLU B CA 1
ATOM 2983 C C . GLU B 1 126 ? 22.663 20.383 84.402 1.00 27.73 126 GLU B C 1
ATOM 2984 O O . GLU B 1 126 ? 21.798 19.832 83.732 1.00 28.98 126 GLU B O 1
ATOM 2990 N N . PRO B 1 127 ? 22.811 21.697 84.459 1.00 26.54 127 PRO B N 1
ATOM 2991 C CA . PRO B 1 127 ? 21.921 22.606 83.756 1.00 23.10 127 PRO B CA 1
ATOM 2992 C C . PRO B 1 127 ? 22.105 22.473 82.239 1.00 20.47 127 PRO B C 1
ATOM 2993 O O . PRO B 1 127 ? 23.174 22.168 81.743 1.00 22.39 127 PRO B O 1
ATOM 2997 N N . PRO B 1 128 ? 20.981 22.668 81.556 1.00 18.19 128 PRO B N 1
ATOM 2998 C CA . PRO B 1 128 ? 20.926 22.608 80.080 1.00 16.82 128 PRO B CA 1
ATOM 2999 C C . PRO B 1 128 ? 21.486 23.892 79.455 1.00 17.81 128 PRO B C 1
ATOM 3000 O O . PRO B 1 128 ? 21.809 24.856 80.151 1.00 17.44 128 PRO B O 1
ATOM 3004 N N . ALA B 1 129 ? 21.663 23.879 78.135 1.00 16.35 129 ALA B N 1
ATOM 3005 C CA . ALA B 1 129 ? 22.200 25.017 77.385 1.00 15.94 129 ALA B CA 1
ATOM 3006 C C . ALA B 1 129 ? 21.325 25.289 76.162 1.00 15.06 129 ALA B C 1
ATOM 3007 O O . ALA B 1 129 ? 20.679 24.393 75.594 1.00 15.54 129 ALA B O 1
ATOM 3009 N N . VAL B 1 130 ? 21.254 26.577 75.777 1.00 14.04 130 VAL B N 1
ATOM 3010 C CA . VAL B 1 130 ? 20.470 26.928 74.561 1.00 12.60 130 VAL B CA 1
ATOM 3011 C C . VAL B 1 130 ? 21.342 27.846 73.698 1.00 12.14 130 VAL B C 1
ATOM 3012 O O . VAL B 1 130 ? 21.899 28.832 74.183 1.00 12.97 130 VAL B O 1
ATOM 3016 N N . PHE B 1 131 ? 21.500 27.471 72.413 1.00 12.15 131 PHE B N 1
ATOM 3017 C CA . PHE B 1 131 ? 22.302 28.181 71.397 1.00 11.55 131 PHE B CA 1
ATOM 3018 C C . PHE B 1 131 ? 21.302 28.979 70.563 1.00 11.87 131 PHE B C 1
ATOM 3019 O O . PHE B 1 131 ? 20.463 28.440 69.845 1.00 12.26 131 PHE B O 1
ATOM 3027 N N . THR B 1 132 ? 21.343 30.314 70.823 1.00 11.44 132 THR B N 1
ATOM 3028 C CA . THR B 1 132 ? 20.318 31.232 70.339 1.00 10.79 132 THR B CA 1
ATOM 3029 C C . THR B 1 132 ? 20.677 32.063 69.125 1.00 9.76 132 THR B C 1
ATOM 3030 O O . THR B 1 132 ? 19.845 32.919 68.750 1.00 12.35 132 THR B O 1
ATOM 3034 N N . GLY B 1 133 ? 21.838 31.868 68.516 1.00 10.01 133 GLY B N 1
ATOM 3035 C CA . GLY B 1 133 ? 22.159 32.597 67.279 1.00 11.64 133 GLY B CA 1
ATOM 3036 C C . GLY B 1 133 ? 21.900 34.098 67.453 1.00 10.46 133 GLY B C 1
ATOM 3037 O O . GLY B 1 133 ? 22.419 34.717 68.364 1.00 11.25 133 GLY B O 1
ATOM 3038 N N . ASP B 1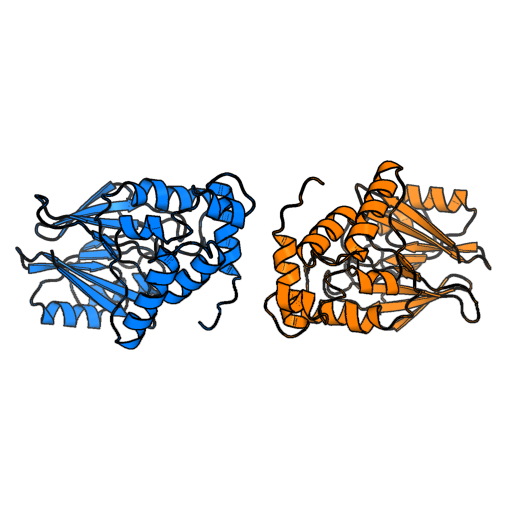 134 ? 21.166 34.648 66.453 1.00 11.19 134 ASP B N 1
ATOM 3039 C CA . ASP B 1 134 ? 20.887 36.098 66.443 1.00 11.53 134 ASP B CA 1
ATOM 3040 C C . ASP B 1 134 ? 19.452 36.374 66.835 1.00 12.67 134 ASP B C 1
ATOM 3041 O O . ASP B 1 134 ? 18.881 37.434 66.536 1.00 14.58 134 ASP B O 1
ATOM 3046 N N . THR B 1 135 ? 18.781 35.473 67.563 1.00 12.01 135 THR B N 1
ATOM 3047 C CA . THR B 1 135 ? 17.465 35.708 68.131 1.00 12.02 135 THR B CA 1
ATOM 3048 C C . THR B 1 135 ? 17.610 36.426 69.470 1.00 11.07 135 THR B C 1
ATOM 3049 O O . THR B 1 135 ? 17.115 37.567 69.635 1.00 12.86 135 THR B O 1
ATOM 3053 N N . LEU B 1 136 ? 18.289 35.849 70.446 1.00 11.60 136 LEU B N 1
ATOM 3054 C CA . LEU B 1 136 ? 18.496 36.358 71.797 1.00 10.65 136 LEU B CA 1
ATOM 3055 C C . LEU B 1 136 ? 19.989 36.600 71.991 1.00 11.64 136 LEU B C 1
ATOM 3056 O O . LEU B 1 136 ? 20.774 35.661 71.790 1.00 12.27 136 LEU B O 1
ATOM 3061 N N . PHE B 1 137 ? 20.389 37.836 72.294 1.00 10.49 137 PHE B N 1
ATOM 3062 C CA . PHE B 1 137 ? 21.775 38.104 72.695 1.00 10.67 137 PHE B CA 1
ATOM 3063 C C . PHE B 1 137 ? 21.795 38.392 74.186 1.00 12.11 137 PHE B C 1
ATOM 3064 O O . PHE B 1 137 ? 20.714 38.564 74.798 1.00 13.09 137 PHE B O 1
ATOM 3072 N N . VAL B 1 138 ? 22.950 38.509 74.837 1.00 11.71 138 VAL B N 1
ATOM 3073 C CA . VAL B 1 138 ? 23.032 38.901 76.259 1.00 11.24 138 VAL B CA 1
ATOM 3074 C C . VAL B 1 138 ? 22.580 40.361 76.326 1.00 12.53 138 VAL B C 1
ATOM 3075 O O . VAL B 1 138 ? 23.198 41.283 75.794 1.00 13.39 138 VAL B O 1
ATOM 3079 N N . ALA B 1 139 ? 21.401 40.589 76.957 1.00 11.43 139 ALA B N 1
ATOM 3080 C CA . ALA B 1 139 ? 20.783 41.889 77.083 1.00 11.67 139 ALA B CA 1
ATOM 3081 C C . ALA B 1 139 ? 20.268 42.526 75.808 1.00 11.18 139 ALA B C 1
ATOM 3082 O O . ALA B 1 139 ? 19.922 43.710 75.808 1.00 14.19 139 ALA B O 1
ATOM 3084 N N . GLY B 1 140 ? 20.103 41.773 74.713 1.00 10.35 140 GLY B N 1
ATOM 3085 C CA . GLY B 1 140 ? 19.592 42.300 73.459 1.00 11.73 140 GLY B CA 1
ATOM 3086 C C . GLY B 1 140 ? 18.871 41.277 72.580 1.00 9.57 140 GLY B C 1
ATOM 3087 O O . GLY B 1 140 ? 18.520 40.179 73.081 1.00 11.46 140 GLY B O 1
ATOM 3088 N N . CYS B 1 141 ? 18.665 41.578 71.309 1.00 9.97 141 CYS B N 1
ATOM 3089 C CA . CYS B 1 141 ? 18.012 40.682 70.366 1.00 11.33 141 CYS B CA 1
ATOM 3090 C C . CYS B 1 141 ? 18.414 41.060 68.946 1.00 11.69 141 CYS B C 1
ATOM 3091 O O . CYS B 1 141 ? 18.989 42.139 68.710 1.00 12.78 141 CYS B O 1
ATOM 3094 N N . GLY B 1 142 ? 18.146 40.163 67.998 1.00 12.48 142 GLY B N 1
ATOM 3095 C CA . GLY B 1 142 ? 18.501 40.457 66.604 1.00 13.58 142 GLY B CA 1
ATOM 3096 C C . GLY B 1 142 ? 17.613 41.516 65.954 1.00 12.67 142 GLY B C 1
ATOM 3097 O O . GLY B 1 142 ? 16.459 41.645 66.351 1.00 13.06 142 GLY B O 1
ATOM 3098 N N . LYS B 1 143 ? 18.192 42.142 64.935 1.00 13.29 143 LYS B N 1
ATOM 3099 C CA . LYS B 1 143 ? 17.395 43.084 64.121 1.00 13.19 143 LYS B CA 1
ATOM 3100 C C . LYS B 1 143 ? 16.343 42.231 63.411 1.00 14.30 143 LYS B C 1
ATOM 3101 O O . LYS B 1 143 ? 16.606 41.046 63.051 1.00 14.18 143 LYS B O 1
ATOM 3107 N N . PHE B 1 144 ? 15.166 42.821 63.120 1.00 15.00 144 PHE B N 1
ATOM 3108 C CA . PHE B 1 144 ? 14.061 42.094 62.515 1.00 16.47 144 PHE B CA 1
ATOM 3109 C C . PHE B 1 144 ? 14.104 42.049 60.990 1.00 16.85 144 PHE B C 1
ATOM 3110 O O . PHE B 1 144 ? 13.155 42.481 60.290 1.00 19.02 144 PHE B O 1
ATOM 3118 N N . TYR B 1 145 ? 15.170 41.460 60.427 1.00 15.16 145 TYR B N 1
ATOM 3119 C CA . TYR B 1 145 ? 15.351 41.476 58.972 1.00 16.74 145 TYR B CA 1
ATOM 3120 C C . TYR B 1 145 ? 14.274 40.768 58.192 1.00 16.86 145 TYR B C 1
ATOM 3121 O O . TYR B 1 145 ? 13.932 41.234 57.069 1.00 19.80 145 TYR B O 1
ATOM 3130 N N . GLU B 1 146 ? 13.688 39.664 58.639 1.00 16.79 146 GLU B N 1
ATOM 3131 C CA . GLU B 1 146 ? 12.683 38.895 57.924 1.00 15.96 146 GLU B CA 1
ATOM 3132 C C . GLU B 1 146 ? 11.444 38.672 58.773 1.00 18.29 146 GLU B C 1
ATOM 3133 O O . GLU B 1 146 ? 10.799 37.609 58.668 1.00 18.45 146 GLU B O 1
ATOM 3139 N N . GLY B 1 147 ? 11.151 39.575 59.705 1.00 17.41 147 GLY B N 1
ATOM 3140 C CA . GLY B 1 147 ? 10.049 39.309 60.641 1.00 17.71 147 GLY B CA 1
ATOM 3141 C C . GLY B 1 147 ? 9.470 40.527 61.332 1.00 16.12 147 GLY B C 1
ATOM 3142 O O . GLY B 1 147 ? 9.896 41.633 61.120 1.00 17.76 147 GLY B O 1
ATOM 3143 N N . THR B 1 148 ? 8.459 40.242 62.160 1.00 18.14 148 THR B N 1
ATOM 3144 C CA . THR B 1 148 ? 7.691 41.267 62.868 1.00 17.51 148 THR B CA 1
ATOM 3145 C C . THR B 1 148 ? 7.922 41.251 64.371 1.00 17.57 148 THR B C 1
ATOM 3146 O O . THR B 1 148 ? 8.473 40.336 64.974 1.00 17.20 148 THR B O 1
ATOM 3150 N N . ALA B 1 149 ? 7.363 42.289 65.027 1.00 17.06 149 ALA B N 1
ATOM 3151 C CA . ALA B 1 149 ? 7.435 42.376 66.479 1.00 17.38 149 ALA B CA 1
ATOM 3152 C C . ALA B 1 149 ? 6.703 41.239 67.165 1.00 16.65 149 ALA B C 1
ATOM 3153 O O . ALA B 1 149 ? 7.082 40.695 68.200 1.00 17.01 149 ALA B O 1
ATOM 3155 N N . ASP B 1 150 ? 5.535 40.832 66.592 1.00 18.03 150 ASP B N 1
ATOM 3156 C CA . ASP B 1 150 ? 4.808 39.710 67.153 1.00 17.82 150 ASP B CA 1
ATOM 3157 C C . ASP B 1 150 ? 5.629 38.415 67.160 1.00 16.14 150 ASP B C 1
ATOM 3158 O O . ASP B 1 150 ? 5.643 37.646 68.116 1.00 17.25 150 ASP B O 1
ATOM 3163 N N . GLU B 1 151 ? 6.375 38.203 66.062 1.00 16.69 151 GLU B N 1
ATOM 3164 C CA . GLU B 1 151 ? 7.245 37.031 65.969 1.00 16.38 151 GLU B CA 1
ATOM 3165 C C . GLU B 1 151 ? 8.396 37.041 66.991 1.00 15.34 151 GLU B C 1
ATOM 3166 O O . GLU B 1 151 ? 8.646 36.019 67.623 1.00 14.38 151 GLU B O 1
ATOM 3172 N N . MET B 1 152 ? 8.991 38.235 67.217 1.00 14.09 152 MET B N 1
ATOM 3173 C CA . MET B 1 152 ? 10.038 38.286 68.267 1.00 14.27 152 MET B CA 1
ATOM 3174 C C . MET B 1 152 ? 9.467 38.085 69.662 1.00 14.61 152 MET B C 1
ATOM 3175 O O . MET B 1 152 ? 10.058 37.444 70.520 1.00 14.76 152 MET B O 1
ATOM 3180 N N . CYS B 1 153 ? 8.249 38.600 69.936 1.00 15.28 153 CYS B N 1
ATOM 3181 C CA . CYS B 1 153 ? 7.603 38.347 71.228 1.00 15.50 153 CYS B CA 1
ATOM 3182 C C . CYS B 1 153 ? 7.384 36.853 71.453 1.00 14.47 153 CYS B C 1
ATOM 3183 O O . CYS B 1 153 ? 7.594 36.317 72.517 1.00 15.15 153 CYS B O 1
ATOM 3186 N N . LYS B 1 154 ? 6.890 36.176 70.387 1.00 16.06 154 LYS B N 1
ATOM 3187 C CA . LYS B 1 154 ? 6.697 34.725 70.508 1.00 15.53 154 LYS B CA 1
ATOM 3188 C C . LYS B 1 154 ? 8.001 33.962 70.762 1.00 15.68 154 LYS B C 1
ATOM 3189 O O . LYS B 1 154 ? 8.140 33.112 71.635 1.00 15.87 154 LYS B O 1
ATOM 3195 N N . ALA B 1 155 ? 9.027 34.349 69.962 1.00 14.60 155 ALA B N 1
ATOM 3196 C CA . ALA B 1 155 ? 10.325 33.663 70.129 1.00 14.06 155 ALA B CA 1
ATOM 3197 C C . ALA B 1 155 ? 10.912 33.850 71.531 1.00 14.95 155 ALA B C 1
ATOM 3198 O O . ALA B 1 155 ? 11.434 32.915 72.146 1.00 15.56 155 ALA B O 1
ATOM 3200 N N . LEU B 1 156 ? 10.893 35.114 72.009 1.00 14.71 156 LEU B N 1
ATOM 3201 C CA . LEU B 1 156 ? 11.509 35.376 73.308 1.00 14.23 156 LEU B CA 1
ATOM 3202 C C . LEU B 1 156 ? 10.683 34.966 74.523 1.00 14.11 156 LEU B C 1
ATOM 3203 O O . LEU B 1 156 ? 11.232 34.398 75.486 1.00 14.55 156 LEU B O 1
ATOM 3208 N N . LEU B 1 157 ? 9.374 35.275 74.465 1.00 14.91 157 LEU B N 1
ATOM 3209 C CA . LEU B 1 157 ? 8.558 35.057 75.669 1.00 17.54 157 LEU B CA 1
ATOM 3210 C C . LEU B 1 157 ? 7.912 33.684 75.741 1.00 18.60 157 LEU B C 1
ATOM 3211 O O . LEU B 1 157 ? 7.761 33.195 76.871 1.00 20.38 157 LEU B O 1
ATOM 3216 N N . GLU B 1 158 ? 7.597 33.076 74.615 1.00 19.90 158 GLU B N 1
ATOM 3217 C CA . GLU B 1 158 ? 6.883 31.793 74.597 1.00 21.74 158 GLU B CA 1
ATOM 3218 C C . GLU B 1 158 ? 7.757 30.604 74.284 1.00 22.24 158 GLU B C 1
ATOM 3219 O O . GLU B 1 158 ? 7.594 29.539 74.895 1.00 26.14 158 GLU B O 1
ATOM 3225 N N . VAL B 1 159 ? 8.685 30.720 73.342 1.00 17.73 159 VAL B N 1
ATOM 3226 C CA . VAL B 1 159 ? 9.563 29.598 72.999 1.00 18.58 159 VAL B CA 1
ATOM 3227 C C . VAL B 1 159 ? 10.784 29.548 73.901 1.00 18.40 159 VAL B C 1
ATOM 3228 O O . VAL B 1 159 ? 10.956 28.604 74.696 1.00 21.43 159 VAL B O 1
ATOM 3232 N N . LEU B 1 160 ? 11.669 30.564 73.851 1.00 15.54 160 LEU B N 1
ATOM 3233 C CA . LEU B 1 160 ? 12.795 30.543 74.756 1.00 14.33 160 LEU B CA 1
ATOM 3234 C C . LEU B 1 160 ? 12.403 30.825 76.212 1.00 14.55 160 LEU B C 1
ATOM 3235 O O . LEU B 1 160 ? 12.997 30.200 77.106 1.00 15.39 160 LEU B O 1
ATOM 3240 N N . GLY B 1 161 ? 11.482 31.755 76.420 1.00 14.59 161 GLY B N 1
ATOM 3241 C CA . GLY B 1 161 ? 11.080 32.151 77.765 1.00 16.48 161 GLY B CA 1
ATOM 3242 C C . GLY B 1 161 ? 10.495 31.068 78.639 1.00 18.29 161 GLY B C 1
ATOM 3243 O O . GLY B 1 161 ? 10.516 31.200 79.875 1.00 20.53 161 GLY B O 1
ATOM 3244 N N . ARG B 1 162 ? 9.951 30.004 78.063 1.00 19.06 162 ARG B N 1
ATOM 3245 C CA . ARG B 1 162 ? 9.362 28.914 78.866 1.00 20.34 162 ARG B CA 1
ATOM 3246 C C . ARG B 1 162 ? 10.348 27.808 79.137 1.00 19.88 162 ARG B C 1
ATOM 3247 O O . ARG B 1 162 ? 10.074 26.802 79.835 1.00 22.18 162 ARG B O 1
ATOM 3255 N N . LEU B 1 163 ? 11.626 27.905 78.747 1.00 17.05 163 LEU B N 1
ATOM 3256 C CA . LEU B 1 163 ? 12.677 26.958 79.080 1.00 16.95 163 LEU B CA 1
ATOM 3257 C C . LEU B 1 163 ? 13.042 27.143 80.563 1.00 16.54 163 LEU B C 1
ATOM 3258 O O . LEU B 1 163 ? 12.725 28.166 81.179 1.00 17.99 163 LEU B O 1
ATOM 3263 N N . PRO B 1 164 ? 13.765 26.209 81.172 1.00 18.10 164 PRO B N 1
ATOM 3264 C CA . PRO B 1 164 ? 14.111 26.346 82.597 1.00 18.45 164 PRO B CA 1
ATOM 3265 C C . PRO B 1 164 ? 14.876 27.640 82.789 1.00 19.20 164 PRO B C 1
ATOM 3266 O O . PRO B 1 164 ? 15.831 27.961 82.030 1.00 17.43 164 PRO B O 1
ATOM 3270 N N . PRO B 1 165 ? 14.708 28.308 83.925 1.00 19.45 165 PRO B N 1
ATOM 3271 C CA . PRO B 1 165 ? 15.427 29.523 84.261 1.00 19.84 165 PRO B CA 1
ATOM 3272 C C . PRO B 1 165 ? 16.913 29.400 84.314 1.00 18.35 165 PRO B C 1
ATOM 3273 O O . PRO B 1 165 ? 17.662 30.354 84.028 1.00 19.59 165 PRO B O 1
ATOM 3277 N N . ASP B 1 166 ? 17.487 28.252 84.687 1.00 16.52 166 ASP B N 1
ATOM 3278 C CA . ASP B 1 166 ? 18.897 28.016 84.810 1.00 17.57 166 ASP B CA 1
ATOM 3279 C C . ASP B 1 166 ? 19.599 27.660 83.487 1.00 15.61 166 ASP B C 1
ATOM 3280 O O . ASP B 1 166 ? 20.749 27.353 83.469 1.00 16.92 166 ASP B O 1
ATOM 3285 N N . THR B 1 167 ? 18.783 27.617 82.407 1.00 16.33 167 THR B N 1
ATOM 3286 C CA . THR B 1 167 ? 19.386 27.317 81.096 1.00 15.81 167 THR B CA 1
ATOM 3287 C C . THR B 1 167 ? 20.485 28.323 80.729 1.00 14.21 167 THR B C 1
ATOM 3288 O O . THR B 1 167 ? 20.223 29.542 80.811 1.00 14.90 167 THR B O 1
ATOM 3292 N N . ARG B 1 168 ? 21.638 27.866 80.350 1.00 14.09 168 ARG B N 1
ATOM 3293 C CA . ARG B 1 168 ? 22.759 28.749 79.969 1.00 14.12 168 ARG B CA 1
ATOM 3294 C C . ARG B 1 168 ? 22.539 29.237 78.527 1.00 14.95 168 ARG B C 1
ATOM 3295 O O . ARG B 1 168 ? 22.235 28.427 77.642 1.00 16.17 168 ARG B O 1
ATOM 3303 N N . VAL B 1 169 ? 22.670 30.516 78.272 1.00 12.67 169 VAL B N 1
ATOM 3304 C CA . VAL B 1 169 ? 22.409 31.133 76.961 1.00 11.77 169 VAL B CA 1
ATOM 3305 C C . VAL B 1 169 ? 23.721 31.450 76.268 1.00 11.08 169 VAL B C 1
ATOM 3306 O O . VAL B 1 169 ? 24.564 32.259 76.748 1.00 12.55 169 VAL B O 1
ATOM 3310 N N . TYR B 1 170 ? 23.883 30.851 75.072 1.00 10.55 170 TYR B N 1
ATOM 3311 C CA . TYR B 1 170 ? 25.112 30.998 74.258 1.00 11.35 170 TYR B CA 1
ATOM 3312 C C . TYR B 1 170 ? 24.718 31.593 72.897 1.00 11.03 170 TYR B C 1
ATOM 3313 O O . TYR B 1 170 ? 24.183 30.908 72.046 1.00 11.37 170 TYR B O 1
ATOM 3322 N N . CYS B 1 171 ? 24.941 32.918 72.744 1.00 11.42 171 CYS B N 1
ATOM 3323 C CA . CYS B 1 171 ? 24.449 33.666 71.569 1.00 11.20 171 CYS B CA 1
ATOM 3324 C C . CYS B 1 171 ? 25.467 33.869 70.456 1.00 10.54 171 CYS B C 1
ATOM 3325 O O . CYS B 1 171 ? 26.683 33.621 70.598 1.00 11.75 171 CYS B O 1
ATOM 3328 N N . GLY B 1 172 ? 24.994 34.439 69.342 1.00 10.27 172 GLY B N 1
ATOM 3329 C CA . GLY B 1 172 ? 25.824 34.546 68.143 1.00 12.42 172 GLY B CA 1
ATOM 3330 C C . GLY B 1 172 ? 26.907 35.585 68.179 1.00 11.73 172 GLY B C 1
ATOM 3331 O O . GLY B 1 172 ? 27.916 35.398 67.443 1.00 13.37 172 GLY B O 1
ATOM 3332 N N . HIS B 1 173 ? 26.736 36.713 68.864 1.00 11.53 173 HIS B N 1
ATOM 3333 C CA . HIS B 1 173 ? 27.706 37.820 68.840 1.00 12.72 173 HIS B CA 1
ATOM 3334 C C . HIS B 1 173 ? 28.039 38.377 70.221 1.00 13.15 173 HIS B C 1
ATOM 3335 O O . HIS B 1 173 ? 27.236 38.276 71.156 1.00 14.23 173 HIS B O 1
ATOM 3342 N N . GLU B 1 174 ? 29.215 39.017 70.316 1.00 13.66 174 GLU B N 1
ATOM 3343 C CA . GLU B 1 174 ? 29.687 39.735 71.464 1.00 13.55 174 GLU B CA 1
ATOM 3344 C C . GLU B 1 174 ? 29.229 41.190 71.358 1.00 14.30 174 GLU B C 1
ATOM 3345 O O . GLU B 1 174 ? 29.923 42.103 70.943 1.00 16.05 174 GLU B O 1
ATOM 3351 N N . TYR B 1 175 ? 27.931 41.433 71.672 1.00 13.30 175 TYR B N 1
ATOM 3352 C CA . TYR B 1 175 ? 27.327 42.755 71.652 1.00 13.11 175 TYR B CA 1
ATOM 3353 C C . TYR B 1 175 ? 26.888 43.198 73.039 1.00 12.35 175 TYR B C 1
ATOM 3354 O O . TYR B 1 175 ? 26.133 44.203 73.179 1.00 14.00 175 TYR B O 1
ATOM 3363 N N . THR B 1 176 ? 27.322 42.578 74.091 1.00 12.43 176 THR B N 1
ATOM 3364 C CA . THR B 1 176 ? 26.833 42.765 75.439 1.00 12.38 176 THR B CA 1
ATOM 3365 C C . THR B 1 176 ? 26.946 44.162 76.004 1.00 13.57 176 THR B C 1
ATOM 3366 O O . THR B 1 176 ? 25.950 44.697 76.517 1.00 13.52 176 THR B O 1
ATOM 3370 N N . ILE B 1 177 ? 28.096 44.825 75.815 1.00 14.68 177 ILE B N 1
ATOM 3371 C CA . ILE B 1 177 ? 28.256 46.157 76.398 1.00 13.71 177 ILE B CA 1
ATOM 3372 C C . ILE B 1 177 ? 27.298 47.146 75.753 1.00 13.52 177 ILE B C 1
ATOM 3373 O O . ILE B 1 177 ? 26.585 47.853 76.512 1.00 14.56 177 ILE B O 1
ATOM 3378 N N . ASN B 1 178 ? 27.215 47.171 74.431 1.00 13.68 178 ASN B N 1
ATOM 3379 C CA . ASN B 1 178 ? 26.341 48.113 73.742 1.00 13.61 178 ASN B CA 1
ATOM 3380 C C . ASN B 1 178 ? 24.895 47.780 74.031 1.00 13.41 178 ASN B C 1
ATOM 3381 O O . ASN B 1 178 ? 24.048 48.661 74.213 1.00 14.92 178 ASN B O 1
ATOM 3386 N N . ASN B 1 179 ? 24.550 46.463 74.130 1.00 12.70 179 ASN B N 1
ATOM 3387 C CA . ASN B 1 179 ? 23.165 46.113 74.476 1.00 11.89 179 ASN B CA 1
ATOM 3388 C C . ASN B 1 179 ? 22.832 46.675 75.832 1.00 12.27 179 ASN B C 1
ATOM 3389 O O . ASN B 1 179 ? 21.667 47.152 76.050 1.00 12.78 179 ASN B O 1
ATOM 3394 N N . LEU B 1 180 ? 23.677 46.612 76.852 1.00 12.85 180 LEU B N 1
ATOM 3395 C CA . LEU B 1 180 ? 23.414 47.089 78.201 1.00 12.21 180 LEU B CA 1
ATOM 3396 C C . LEU B 1 180 ? 23.413 48.630 78.244 1.00 14.02 180 LEU B C 1
ATOM 3397 O O . LEU B 1 180 ? 22.646 49.146 79.090 1.00 14.16 180 LEU B O 1
ATOM 3402 N N . LYS B 1 181 ? 24.192 49.313 77.418 1.00 13.39 181 LYS B N 1
ATOM 3403 C CA . LYS B 1 181 ? 24.083 50.786 77.369 1.00 14.86 181 LYS B CA 1
ATOM 3404 C C . LYS B 1 181 ? 22.690 51.130 76.879 1.00 15.29 181 LYS B C 1
ATOM 3405 O O . LYS B 1 181 ? 22.071 52.091 77.385 1.00 16.67 181 LYS B O 1
ATOM 3411 N N . PHE B 1 182 ? 22.099 50.427 75.906 1.00 14.01 182 PHE B N 1
ATOM 3412 C CA . PHE B 1 182 ? 20.735 50.715 75.469 1.00 14.10 182 PHE B CA 1
ATOM 3413 C C . PHE B 1 182 ? 19.774 50.358 76.588 1.00 15.23 182 PHE B C 1
ATOM 3414 O O . PHE B 1 182 ? 18.805 51.122 76.841 1.00 15.57 182 PHE B O 1
ATOM 3422 N N . ALA B 1 183 ? 19.924 49.221 77.262 1.00 14.81 183 ALA B N 1
ATOM 3423 C CA . ALA B 1 183 ? 19.042 48.814 78.349 1.00 14.32 183 ALA B CA 1
ATOM 3424 C C . ALA B 1 183 ? 19.016 49.873 79.463 1.00 15.45 183 ALA B C 1
ATOM 3425 O O . ALA B 1 183 ? 17.938 50.161 80.027 1.00 16.43 183 ALA B O 1
ATOM 3427 N N . ARG B 1 184 ? 20.172 50.467 79.777 1.00 15.58 184 ARG B N 1
ATOM 3428 C CA . ARG B 1 184 ? 20.313 51.505 80.819 1.00 15.35 184 ARG B CA 1
ATOM 3429 C C . ARG B 1 184 ? 19.532 52.750 80.431 1.00 17.75 184 ARG B C 1
ATOM 3430 O O . ARG B 1 184 ? 19.011 53.443 81.350 1.00 19.60 184 ARG B O 1
ATOM 3438 N N . HIS B 1 185 ? 19.415 53.092 79.172 1.00 17.36 185 HIS B N 1
ATOM 3439 C CA . HIS B 1 185 ? 18.593 54.185 78.659 1.00 18.41 185 HIS B CA 1
ATOM 3440 C C . HIS B 1 185 ? 17.126 53.865 78.847 1.00 18.69 185 HIS B C 1
ATOM 3441 O O . HIS B 1 185 ? 16.344 54.741 79.254 1.00 21.58 185 HIS B O 1
ATOM 3448 N N . VAL B 1 186 ? 16.640 52.659 78.518 1.00 17.26 186 VAL B N 1
ATOM 3449 C CA . VAL B 1 186 ? 15.257 52.258 78.685 1.00 17.26 186 VAL B CA 1
ATOM 3450 C C . VAL B 1 186 ? 14.865 52.255 80.138 1.00 18.40 186 VAL B C 1
ATOM 3451 O O . VAL B 1 186 ? 13.720 52.673 80.431 1.00 19.24 186 VAL B O 1
ATOM 3455 N N . GLU B 1 187 ? 15.672 51.738 81.025 1.00 17.63 187 GLU B N 1
ATOM 3456 C CA . GLU B 1 187 ? 15.392 51.641 82.441 1.00 16.40 187 GLU B CA 1
ATOM 3457 C C . GLU B 1 187 ? 16.522 52.210 83.298 1.00 19.13 187 GLU B C 1
ATOM 3458 O O . GLU B 1 187 ? 17.275 51.459 83.926 1.00 18.54 187 GLU B O 1
ATOM 3464 N N . PRO B 1 188 ? 16.609 53.527 83.425 1.00 19.99 188 PRO B N 1
ATOM 3465 C CA . PRO B 1 188 ? 17.589 54.179 84.270 1.00 21.16 188 PRO B CA 1
ATOM 3466 C C . PRO B 1 188 ? 17.571 53.770 85.728 1.00 22.05 188 PRO B C 1
ATOM 3467 O O . PRO B 1 188 ? 18.646 53.862 86.352 1.00 23.25 188 PRO B O 1
ATOM 3471 N N . GLY B 1 189 ? 16.500 53.283 86.346 1.00 22.24 189 GLY B N 1
ATOM 3472 C CA . GLY B 1 189 ? 16.485 52.882 87.737 1.00 24.67 189 GLY B CA 1
ATOM 3473 C C . GLY B 1 189 ? 16.695 51.411 88.003 1.00 25.40 189 GLY B C 1
ATOM 3474 O O . GLY B 1 189 ? 16.486 50.933 89.126 1.00 28.52 189 GLY B O 1
ATOM 3475 N N . ASN B 1 190 ? 17.109 50.625 87.001 1.00 24.04 190 ASN B N 1
ATOM 3476 C CA . ASN B 1 190 ? 17.346 49.179 87.181 1.00 21.55 190 ASN B CA 1
ATOM 3477 C C . ASN B 1 190 ? 18.800 48.870 87.511 1.00 18.73 190 ASN B C 1
ATOM 3478 O O . ASN B 1 190 ? 19.729 48.981 86.677 1.00 20.21 190 ASN B O 1
ATOM 3483 N N . ALA B 1 191 ? 19.078 48.428 88.741 1.00 19.07 191 ALA B N 1
ATOM 3484 C CA . ALA B 1 191 ? 20.403 48.136 89.238 1.00 19.53 191 ALA B CA 1
ATOM 3485 C C . ALA B 1 191 ? 21.042 46.890 88.660 1.00 19.07 191 ALA B C 1
ATOM 3486 O O . ALA B 1 191 ? 22.279 46.762 88.507 1.00 20.46 191 ALA B O 1
ATOM 3488 N N . ALA B 1 192 ? 20.223 45.912 88.242 1.00 18.96 192 ALA B N 1
ATOM 3489 C CA . ALA B 1 192 ? 20.768 44.706 87.614 1.00 17.07 192 ALA B CA 1
ATOM 3490 C C . ALA B 1 192 ? 21.463 45.091 86.298 1.00 16.05 192 ALA B C 1
ATOM 3491 O O . ALA B 1 192 ? 22.497 44.503 85.968 1.00 16.28 192 ALA B O 1
ATOM 3493 N N . ILE B 1 193 ? 20.939 46.027 85.530 1.00 15.17 193 ILE B N 1
ATOM 3494 C CA . ILE B 1 193 ? 21.533 46.500 84.305 1.00 15.58 193 ILE B CA 1
ATOM 3495 C C . ILE B 1 193 ? 22.932 47.094 84.600 1.00 16.07 193 ILE B C 1
ATOM 3496 O O . ILE B 1 193 ? 23.935 46.787 83.958 1.00 15.71 193 ILE B O 1
ATOM 3501 N N . ARG B 1 194 ? 22.961 47.963 85.614 1.00 16.38 194 ARG B N 1
ATOM 3502 C CA . ARG B 1 194 ? 24.206 48.668 85.970 1.00 17.72 194 ARG B CA 1
ATOM 3503 C C . ARG B 1 194 ? 25.267 47.709 86.408 1.00 15.90 194 ARG B C 1
ATOM 3504 O O . ARG B 1 194 ? 26.464 47.850 85.964 1.00 17.02 194 ARG B O 1
ATOM 3512 N N . GLU B 1 195 ? 24.960 46.727 87.217 1.00 15.75 195 GLU B N 1
ATOM 3513 C CA . GLU B 1 195 ? 25.951 45.772 87.699 1.00 15.66 195 GLU B CA 1
ATOM 3514 C C . GLU B 1 195 ? 26.391 44.833 86.584 1.00 17.06 195 GLU B C 1
ATOM 3515 O O . GLU B 1 195 ? 27.606 44.574 86.469 1.00 17.46 195 GLU B O 1
ATOM 3521 N N . LYS B 1 196 ? 25.489 44.394 85.698 1.00 16.07 196 LYS B N 1
ATOM 3522 C CA . LYS B 1 196 ? 25.903 43.570 84.555 1.00 14.96 196 LYS B CA 1
ATOM 3523 C C . LYS B 1 196 ? 26.784 44.350 83.593 1.00 14.26 196 LYS B C 1
ATOM 3524 O O . LYS B 1 196 ? 27.764 43.824 83.032 1.00 14.34 196 LYS B O 1
ATOM 3530 N N . LEU B 1 197 ? 26.555 45.648 83.403 1.00 14.05 197 LEU B N 1
ATOM 3531 C CA . LEU B 1 197 ? 27.414 46.481 82.553 1.00 14.12 197 LEU B CA 1
ATOM 3532 C C . LEU B 1 197 ? 28.842 46.631 83.120 1.00 14.42 197 LEU B C 1
ATOM 3533 O O . LEU B 1 197 ? 29.827 46.579 82.355 1.00 15.25 197 LEU B O 1
ATOM 3538 N N . ALA B 1 198 ? 28.952 46.795 84.443 1.00 14.49 198 ALA B N 1
ATOM 3539 C CA . ALA B 1 198 ? 30.309 46.875 85.054 1.00 16.59 198 ALA B CA 1
ATOM 3540 C C . ALA B 1 198 ? 30.972 45.542 84.839 1.00 16.45 198 ALA B C 1
ATOM 3541 O O . ALA B 1 198 ? 32.238 45.524 84.595 1.00 17.29 198 ALA B O 1
ATOM 3543 N N . TRP B 1 199 ? 30.374 44.408 85.045 1.00 15.50 199 TRP B N 1
ATOM 3544 C CA . TRP B 1 199 ? 30.886 43.079 84.843 1.00 14.76 199 TRP B CA 1
ATOM 3545 C C . TRP B 1 199 ? 31.310 42.861 83.394 1.00 15.35 199 TRP B C 1
ATOM 3546 O O . TRP B 1 199 ? 32.497 42.455 83.157 1.00 15.45 199 TRP B O 1
ATOM 3557 N N . ALA B 1 200 ? 30.543 43.300 82.420 1.00 13.98 200 ALA B N 1
ATOM 3558 C CA . ALA B 1 200 ? 30.867 43.129 80.999 1.00 13.80 200 ALA B CA 1
ATOM 3559 C C . ALA B 1 200 ? 32.075 43.966 80.603 1.00 15.11 200 ALA B C 1
ATOM 3560 O O . ALA B 1 200 ? 32.879 43.465 79.807 1.00 14.99 200 ALA B O 1
ATOM 3562 N N . LYS B 1 201 ? 32.199 45.187 81.117 1.00 16.13 201 LYS B N 1
ATOM 3563 C CA . LYS B 1 201 ? 33.385 46.013 80.777 1.00 16.78 201 LYS B CA 1
ATOM 3564 C C . LYS B 1 201 ? 34.622 45.348 81.375 1.00 17.49 201 LYS B C 1
ATOM 3565 O O . LYS B 1 201 ? 35.682 45.366 80.666 1.00 18.15 201 LYS B O 1
ATOM 3571 N N . GLU B 1 202 ? 34.569 44.742 82.528 1.00 17.06 202 GLU B N 1
ATOM 3572 C CA . GLU B 1 202 ? 35.738 44.031 83.066 1.00 17.68 202 GLU B CA 1
ATOM 3573 C C . GLU B 1 202 ? 36.085 42.820 82.209 1.00 18.43 202 GLU B C 1
ATOM 3574 O O . GLU B 1 202 ? 37.273 42.563 81.885 1.00 17.63 202 GLU B O 1
ATOM 3580 N N . LYS B 1 203 ? 35.123 42.013 81.770 1.00 18.08 203 LYS B N 1
ATOM 3581 C CA . LYS B 1 203 ? 35.387 40.867 80.906 1.00 16.86 203 LYS B CA 1
ATOM 3582 C C . LYS B 1 203 ? 35.977 41.335 79.582 1.00 16.89 203 LYS B C 1
ATOM 3583 O O . LYS B 1 203 ? 37.013 40.735 79.127 1.00 16.11 203 LYS B O 1
ATOM 3589 N N . TYR B 1 204 ? 35.554 42.423 78.962 1.00 16.39 204 TYR B N 1
ATOM 3590 C CA . TYR B 1 204 ? 36.104 42.934 77.715 1.00 17.10 204 TYR B CA 1
ATOM 3591 C C . TYR B 1 204 ? 37.554 43.349 77.962 1.00 17.20 204 TYR B C 1
ATOM 3592 O O . TYR B 1 204 ? 38.439 43.081 77.129 1.00 17.14 204 TYR B O 1
ATOM 3601 N N . SER B 1 205 ? 37.823 43.949 79.124 1.00 17.69 205 SER B N 1
ATOM 3602 C CA . SER B 1 205 ? 39.209 44.374 79.418 1.00 18.44 205 SER B CA 1
ATOM 3603 C C . SER B 1 205 ? 40.137 43.193 79.488 1.00 19.14 205 SER B C 1
ATOM 3604 O O . SER B 1 205 ? 41.334 43.343 79.100 1.00 19.68 205 SER B O 1
ATOM 3607 N N . ILE B 1 206 ? 39.775 42.052 80.025 1.00 18.70 206 ILE B N 1
ATOM 3608 C CA . ILE B 1 206 ? 40.697 40.929 80.157 1.00 19.89 206 ILE B CA 1
ATOM 3609 C C . ILE B 1 206 ? 40.614 39.972 78.974 1.00 19.63 206 ILE B C 1
ATOM 3610 O O . ILE B 1 206 ? 41.306 38.953 78.998 1.00 20.52 206 ILE B O 1
ATOM 3615 N N . GLY B 1 207 ? 39.795 40.237 77.971 1.00 18.27 207 GLY B N 1
ATOM 3616 C CA . GLY B 1 207 ? 39.660 39.395 76.792 1.00 19.31 207 GLY B CA 1
ATOM 3617 C C . GLY B 1 207 ? 38.805 38.153 76.981 1.00 20.65 207 GLY B C 1
ATOM 3618 O O . GLY B 1 207 ? 39.052 37.161 76.272 1.00 22.77 207 GLY B O 1
ATOM 3619 N N . GLU B 1 208 ? 37.879 38.114 77.926 1.00 18.39 208 GLU B N 1
ATOM 3620 C CA . GLU B 1 208 ? 37.060 36.924 78.144 1.00 18.68 208 GLU B CA 1
ATOM 3621 C C . GLU B 1 208 ? 35.632 37.196 77.634 1.00 17.49 208 GLU B C 1
ATOM 3622 O O . GLU B 1 208 ? 35.174 38.319 77.671 1.00 17.66 208 GLU B O 1
ATOM 3628 N N . PRO B 1 209 ? 35.009 36.170 77.093 1.00 18.15 209 PRO B N 1
ATOM 3629 C CA . PRO B 1 209 ? 33.641 36.309 76.572 1.00 16.67 209 PRO B CA 1
ATOM 3630 C C . PRO B 1 209 ? 32.670 36.623 77.707 1.00 15.98 209 PRO B C 1
ATOM 3631 O O . PRO B 1 209 ? 32.832 36.311 78.884 1.00 17.49 209 PRO B O 1
ATOM 3635 N N . THR B 1 210 ? 31.529 37.218 77.287 1.00 14.17 210 THR B N 1
ATOM 3636 C CA . THR B 1 210 ? 30.431 37.522 78.218 1.00 15.51 210 THR B CA 1
ATOM 3637 C C . THR B 1 210 ? 29.370 36.442 78.209 1.00 15.68 210 THR B C 1
ATOM 3638 O O . THR B 1 210 ? 28.335 36.571 78.885 1.00 18.06 210 THR B O 1
ATOM 3642 N N . VAL B 1 211 ? 29.584 35.373 77.453 1.00 15.01 211 VAL B N 1
ATOM 3643 C CA . VAL B 1 211 ? 28.667 34.214 77.411 1.00 14.46 211 VAL B CA 1
ATOM 3644 C C . VAL B 1 211 ? 29.259 33.098 78.246 1.00 15.66 211 VAL B C 1
ATOM 3645 O O . VAL B 1 211 ? 30.521 32.991 78.345 1.00 16.26 211 VAL B O 1
ATOM 3649 N N . PRO B 1 212 ? 28.464 32.208 78.786 1.00 15.23 212 PRO B N 1
ATOM 3650 C CA . PRO B 1 212 ? 27.019 32.299 78.751 1.00 15.47 212 PRO B CA 1
ATOM 3651 C C . PRO B 1 212 ? 26.390 33.195 79.805 1.00 15.80 212 PRO B C 1
ATOM 3652 O O . PRO B 1 212 ? 26.955 33.468 80.861 1.00 16.85 212 PRO B O 1
ATOM 3656 N N . SER B 1 213 ? 25.124 33.587 79.554 1.00 14.57 213 SER B N 1
ATOM 3657 C CA . SER B 1 213 ? 24.288 34.181 80.581 1.00 14.97 213 SER B CA 1
ATOM 3658 C C . SER B 1 213 ? 23.286 33.077 80.945 1.00 14.10 213 SER B C 1
ATOM 3659 O O . SER B 1 213 ? 23.496 31.913 80.610 1.00 15.74 213 SER B O 1
ATOM 3662 N N . THR B 1 214 ? 22.230 33.417 81.646 1.00 15.49 214 THR B N 1
ATOM 3663 C CA . THR B 1 214 ? 21.175 32.437 81.984 1.00 15.13 214 THR B CA 1
ATOM 3664 C C . THR B 1 214 ? 19.852 33.096 81.630 1.00 14.01 214 THR B C 1
ATOM 3665 O O . THR B 1 214 ? 19.746 34.330 81.601 1.00 14.15 214 THR B O 1
ATOM 3669 N N . LEU B 1 215 ? 18.792 32.336 81.351 1.00 13.59 215 LEU B N 1
ATOM 3670 C CA . LEU B 1 215 ? 17.471 32.893 81.101 1.00 13.86 215 LEU B CA 1
ATOM 3671 C C . LEU B 1 215 ? 16.974 33.726 82.286 1.00 13.88 215 LEU B C 1
ATOM 3672 O O . LEU B 1 215 ? 16.453 34.845 82.044 1.00 14.04 215 LEU B O 1
ATOM 3677 N N . ALA B 1 216 ? 17.161 33.291 83.523 1.00 14.18 216 ALA B N 1
ATOM 3678 C CA . ALA B 1 216 ? 16.750 34.086 84.673 1.00 14.81 216 ALA B CA 1
ATOM 3679 C C . ALA B 1 216 ? 17.444 35.454 84.656 1.00 13.63 216 ALA B C 1
ATOM 3680 O O . ALA B 1 216 ? 16.778 36.458 84.925 1.00 15.25 216 ALA B O 1
ATOM 3682 N N . GLU B 1 217 ? 18.746 35.513 84.328 1.00 13.56 217 GLU B N 1
ATOM 3683 C CA . GLU B 1 217 ? 19.413 36.802 84.243 1.00 13.68 217 GLU B CA 1
ATOM 3684 C C . GLU B 1 217 ? 18.857 37.680 83.134 1.00 13.89 217 GLU B C 1
ATOM 3685 O O . GLU B 1 217 ? 18.602 38.876 83.337 1.00 13.44 217 GLU B O 1
ATOM 3691 N N . GLU B 1 218 ? 18.578 37.080 81.958 1.00 12.95 218 GLU B N 1
ATOM 3692 C CA . GLU B 1 218 ? 17.986 37.887 80.883 1.00 13.12 218 GLU B CA 1
ATOM 3693 C C . GLU B 1 218 ? 16.676 38.565 81.272 1.00 13.67 218 GLU B C 1
ATOM 3694 O O . GLU B 1 218 ? 16.406 39.701 80.876 1.00 12.67 218 GLU B O 1
ATOM 3700 N N . PHE B 1 219 ? 15.867 37.855 82.068 1.00 12.99 219 PHE B N 1
ATOM 3701 C CA . PHE B 1 219 ? 14.625 38.470 82.497 1.00 14.33 219 PHE B CA 1
ATOM 3702 C C . PHE B 1 219 ? 14.805 39.655 83.438 1.00 13.95 219 PHE B C 1
ATOM 3703 O O . PHE B 1 219 ? 13.868 40.445 83.593 1.00 14.89 219 PHE B O 1
ATOM 3711 N N . THR B 1 220 ? 15.965 39.829 84.065 1.00 14.17 220 THR B N 1
ATOM 3712 C CA . THR B 1 220 ? 16.235 40.947 84.943 1.00 14.53 220 THR B CA 1
ATOM 3713 C C . THR B 1 220 ? 16.748 42.190 84.221 1.00 14.74 220 THR B C 1
ATOM 3714 O O . THR B 1 220 ? 16.635 43.297 84.763 1.00 15.06 220 THR B O 1
ATOM 3718 N N . TYR B 1 221 ? 17.449 42.059 83.091 1.00 13.71 221 TYR B N 1
ATOM 3719 C CA . TYR B 1 221 ? 18.105 43.196 82.445 1.00 14.12 221 TYR B CA 1
ATOM 3720 C C . TYR B 1 221 ? 17.921 43.372 80.951 1.00 14.81 221 TYR B C 1
ATOM 3721 O O . TYR B 1 221 ? 18.340 44.418 80.401 1.00 15.59 221 TYR B O 1
ATOM 3730 N N . ASN B 1 222 ? 17.267 42.482 80.216 1.00 12.25 222 ASN B N 1
ATOM 3731 C CA . ASN B 1 222 ? 17.146 42.576 78.755 1.00 11.61 222 ASN B CA 1
ATOM 3732 C C . ASN B 1 222 ? 15.843 43.275 78.398 1.00 12.93 222 ASN B C 1
ATOM 3733 O O . ASN B 1 222 ? 14.754 42.701 78.674 1.00 11.98 222 ASN B O 1
ATOM 3738 N N . PRO B 1 223 ? 15.845 44.467 77.815 1.00 12.50 223 PRO B N 1
ATOM 3739 C CA . PRO B 1 223 ? 14.598 45.197 77.530 1.00 13.50 223 PRO B CA 1
ATOM 3740 C C . PRO B 1 223 ? 13.669 44.419 76.655 1.00 13.38 223 PRO B C 1
ATOM 3741 O O . PRO B 1 223 ? 12.426 44.535 76.791 1.00 15.12 223 PRO B O 1
ATOM 3745 N N . PHE B 1 224 ? 14.188 43.630 75.711 1.00 12.10 224 PHE B N 1
ATOM 3746 C CA . PHE B 1 224 ? 13.312 42.875 74.812 1.00 11.99 224 PHE B CA 1
ATOM 3747 C C . PHE B 1 224 ? 12.666 41.709 75.526 1.00 13.11 224 PHE B C 1
ATOM 3748 O O . PHE B 1 224 ? 11.495 41.355 75.211 1.00 13.71 224 PHE B O 1
ATOM 3756 N N . MET B 1 225 ? 13.281 41.071 76.506 1.00 12.26 225 MET B N 1
ATOM 3757 C CA . MET B 1 225 ? 12.655 40.045 77.321 1.00 11.88 225 MET B CA 1
ATOM 3758 C C . MET B 1 225 ? 11.670 40.664 78.335 1.00 13.78 225 MET B C 1
ATOM 3759 O O . MET B 1 225 ? 10.842 39.910 78.882 1.00 14.82 225 MET B O 1
ATOM 3764 N N . ARG B 1 226 ? 11.786 41.952 78.596 1.00 13.77 226 ARG B N 1
ATOM 3765 C CA . ARG B 1 226 ? 11.007 42.653 79.624 1.00 13.56 226 ARG B CA 1
ATOM 3766 C C . ARG B 1 226 ? 9.911 43.503 79.041 1.00 14.28 226 ARG B C 1
ATOM 3767 O O . ARG B 1 226 ? 9.427 44.438 79.718 1.00 14.57 226 ARG B O 1
ATOM 3775 N N . VAL B 1 227 ? 9.402 43.192 77.833 1.00 14.25 227 VAL B N 1
ATOM 3776 C CA . VAL B 1 227 ? 8.312 43.978 77.206 1.00 14.88 227 VAL B CA 1
ATOM 3777 C C . VAL B 1 227 ? 6.988 43.823 77.975 1.00 14.42 227 VAL B C 1
ATOM 3778 O O . VAL B 1 227 ? 6.105 44.612 77.571 1.00 16.15 227 VAL B O 1
ATOM 3782 N N . ARG B 1 228 ? 6.838 42.939 78.933 1.00 15.70 228 ARG B N 1
ATOM 3783 C CA . ARG B 1 228 ? 5.597 42.846 79.742 1.00 15.90 228 ARG B CA 1
ATOM 3784 C C . ARG B 1 228 ? 5.780 43.699 81.002 1.00 17.96 228 ARG B C 1
ATOM 3785 O O . ARG B 1 228 ? 4.804 43.800 81.798 1.00 19.47 228 ARG B O 1
ATOM 3793 N N . GLU B 1 229 ? 6.936 44.294 81.284 1.00 16.87 229 GLU B N 1
ATOM 3794 C CA . GLU B 1 229 ? 7.178 45.090 82.487 1.00 16.96 229 GLU B CA 1
ATOM 3795 C C . GLU B 1 229 ? 6.665 46.504 82.304 1.00 17.32 229 GLU B C 1
ATOM 3796 O O . GLU B 1 229 ? 6.828 47.160 81.289 1.00 17.25 229 GLU B O 1
ATOM 3802 N N . LYS B 1 230 ? 5.861 47.016 83.266 1.00 18.89 230 LYS B N 1
ATOM 3803 C CA . LYS B 1 230 ? 5.350 48.378 83.197 1.00 19.51 230 LYS B CA 1
ATOM 3804 C C . LYS B 1 230 ? 6.357 49.480 82.989 1.00 19.42 230 LYS B C 1
ATOM 3805 O O . LYS B 1 230 ? 6.105 50.455 82.263 1.00 20.24 230 LYS B O 1
ATOM 3811 N N . THR B 1 231 ? 7.589 49.361 83.500 1.00 20.08 231 THR B N 1
ATOM 3812 C CA . THR B 1 231 ? 8.623 50.367 83.279 1.00 19.19 231 THR B CA 1
ATOM 3813 C C . THR B 1 231 ? 8.967 50.470 81.806 1.00 19.66 231 THR B C 1
ATOM 3814 O O . THR B 1 231 ? 9.111 51.527 81.203 1.00 20.15 231 THR B O 1
ATOM 3818 N N . VAL B 1 232 ? 9.115 49.282 81.145 1.00 18.59 232 VAL B N 1
ATOM 3819 C CA . VAL B 1 232 ? 9.458 49.276 79.734 1.00 17.16 232 VAL B CA 1
ATOM 3820 C C . VAL B 1 232 ? 8.318 49.803 78.864 1.00 16.62 232 VAL B C 1
ATOM 3821 O O . VAL B 1 232 ? 8.545 50.566 77.927 1.00 17.31 232 VAL B O 1
ATOM 3825 N N . GLN B 1 233 ? 7.088 49.409 79.206 1.00 17.33 233 GLN B N 1
ATOM 3826 C CA . GLN B 1 233 ? 5.904 49.897 78.493 1.00 17.25 233 GLN B CA 1
ATOM 3827 C C . GLN B 1 233 ? 5.757 51.418 78.618 1.00 18.85 233 GLN B C 1
ATOM 3828 O O . GLN B 1 233 ? 5.520 52.120 77.639 1.00 18.72 233 GLN B O 1
ATOM 3834 N N . GLN B 1 234 ? 5.939 51.875 79.864 1.00 19.31 234 GLN B N 1
ATOM 3835 C CA . GLN B 1 234 ? 5.830 53.328 80.077 1.00 20.58 234 GLN B CA 1
ATOM 3836 C C . GLN B 1 234 ? 6.909 54.071 79.324 1.00 21.19 234 GLN B C 1
ATOM 3837 O O . GLN B 1 234 ? 6.686 55.137 78.755 1.00 21.82 234 GLN B O 1
ATOM 3843 N N . HIS B 1 235 ? 8.139 53.511 79.218 1.00 21.29 235 HIS B N 1
ATOM 3844 C CA . HIS B 1 235 ? 9.191 54.129 78.434 1.00 20.58 235 HIS B CA 1
ATOM 3845 C C . HIS B 1 235 ? 8.820 54.224 76.961 1.00 22.03 235 HIS B C 1
ATOM 3846 O O . HIS B 1 235 ? 9.067 55.200 76.252 1.00 23.00 235 HIS B O 1
ATOM 3853 N N . ALA B 1 236 ? 8.248 53.143 76.425 1.00 20.97 236 ALA B N 1
ATOM 3854 C CA . ALA B 1 236 ? 7.835 53.082 75.029 1.00 22.59 236 ALA B CA 1
ATOM 3855 C C . ALA B 1 236 ? 6.552 53.855 74.756 1.00 22.46 236 ALA B C 1
ATOM 3856 O O . ALA B 1 236 ? 6.302 54.187 73.597 1.00 25.32 236 ALA B O 1
ATOM 3858 N N . GLY B 1 237 ? 5.748 54.108 75.787 1.00 22.67 237 GLY B N 1
ATOM 3859 C CA . GLY B 1 237 ? 4.470 54.808 75.564 1.00 23.56 237 GLY B CA 1
ATOM 3860 C C . GLY B 1 237 ? 3.436 53.830 75.028 1.00 22.94 237 GLY B C 1
ATOM 3861 O O . GLY B 1 237 ? 2.552 54.201 74.243 1.00 25.69 237 GLY B O 1
ATOM 3862 N N . GLU B 1 238 ? 3.511 52.563 75.456 1.00 23.03 238 GLU B N 1
ATOM 3863 C CA . GLU B 1 238 ? 2.563 51.544 75.008 1.00 21.88 238 GLU B CA 1
ATOM 3864 C C . GLU B 1 238 ? 2.016 50.743 76.184 1.00 22.14 238 GLU B C 1
ATOM 3865 O O . GLU B 1 238 ? 2.474 50.952 77.313 1.00 21.08 238 GLU B O 1
ATOM 3871 N N . THR B 1 239 ? 0.954 49.948 75.955 1.00 22.57 239 THR B N 1
ATOM 3872 C CA . THR B 1 239 ? 0.338 49.191 77.027 1.00 22.72 239 THR B CA 1
ATOM 3873 C C . THR B 1 239 ? 0.146 47.706 76.764 1.00 21.87 239 THR B C 1
ATOM 3874 O O . THR B 1 239 ? -0.574 47.005 77.474 1.00 22.61 239 THR B O 1
ATOM 3878 N N . ASP B 1 240 ? 0.900 47.134 75.802 1.00 21.62 240 ASP B N 1
ATOM 3879 C CA . ASP B 1 240 ? 0.899 45.704 75.525 1.00 19.40 240 ASP B CA 1
ATOM 3880 C C . ASP B 1 240 ? 2.308 45.323 74.990 1.00 18.78 240 ASP B C 1
ATOM 3881 O O . ASP B 1 240 ? 3.001 46.182 74.469 1.00 19.58 240 ASP B O 1
ATOM 3886 N N . PRO B 1 241 ? 2.662 44.062 75.110 1.00 18.55 241 PRO B N 1
ATOM 3887 C CA . PRO B 1 241 ? 4.000 43.609 74.714 1.00 18.58 241 PRO B CA 1
ATOM 3888 C C . PRO B 1 241 ? 4.318 43.750 73.254 1.00 19.12 241 PRO B C 1
ATOM 3889 O O . PRO B 1 241 ? 5.523 43.964 72.987 1.00 18.20 241 PRO B O 1
ATOM 3893 N N . VAL B 1 242 ? 3.412 43.574 72.312 1.00 18.24 242 VAL B N 1
ATOM 3894 C CA . VAL B 1 242 ? 3.755 43.662 70.892 1.00 17.59 242 VAL B CA 1
ATOM 3895 C C . VAL B 1 242 ? 4.088 45.046 70.426 1.00 18.60 242 VAL B C 1
ATOM 3896 O O . VAL B 1 242 ? 5.101 45.306 69.745 1.00 18.81 242 VAL B O 1
ATOM 3900 N N . THR B 1 243 ? 3.228 46.049 70.750 1.00 18.34 243 THR B N 1
ATOM 3901 C CA . THR B 1 243 ? 3.550 47.423 70.392 1.00 18.05 243 THR B CA 1
ATOM 3902 C C . THR B 1 243 ? 4.814 47.920 71.110 1.00 16.87 243 THR B C 1
ATOM 3903 O O . THR B 1 243 ? 5.583 48.710 70.554 1.00 18.88 243 THR B O 1
ATOM 3907 N N . THR B 1 244 ? 5.024 47.525 72.368 1.00 17.88 244 THR B N 1
ATOM 3908 C CA . THR B 1 244 ? 6.228 47.839 73.139 1.00 17.72 244 THR B CA 1
ATOM 3909 C C . THR B 1 244 ? 7.462 47.262 72.406 1.00 16.08 244 THR B C 1
ATOM 3910 O O . THR B 1 244 ? 8.395 47.997 72.186 1.00 17.35 244 THR B O 1
ATOM 3914 N N . MET B 1 245 ? 7.401 45.970 72.039 1.00 15.77 245 MET B N 1
ATOM 3915 C CA . MET B 1 245 ? 8.527 45.384 71.285 1.00 14.93 245 MET B CA 1
ATOM 3916 C C . MET B 1 245 ? 8.850 46.140 70.009 1.00 15.95 245 MET B C 1
ATOM 3917 O O . MET B 1 245 ? 10.015 46.475 69.708 1.00 16.78 245 MET B O 1
ATOM 3922 N N . ARG B 1 246 ? 7.810 46.504 69.235 1.00 17.75 246 ARG B N 1
ATOM 3923 C CA . ARG B 1 246 ? 8.008 47.243 68.001 1.00 17.07 246 ARG B CA 1
ATOM 3924 C C . ARG B 1 246 ? 8.694 48.589 68.237 1.00 17.65 246 ARG B C 1
ATOM 3925 O O . ARG B 1 246 ? 9.636 48.966 67.547 1.00 18.70 246 ARG B O 1
ATOM 3933 N N . ALA B 1 247 ? 8.231 49.296 69.296 1.00 17.10 247 ALA B N 1
ATOM 3934 C CA . ALA B 1 247 ? 8.792 50.595 69.621 1.00 19.10 247 ALA B CA 1
ATOM 3935 C C . ALA B 1 247 ? 10.224 50.520 70.139 1.00 18.45 247 ALA B C 1
ATOM 3936 O O . ALA B 1 247 ? 11.071 51.332 69.744 1.00 20.07 247 ALA B O 1
ATOM 3938 N N . VAL B 1 248 ? 10.481 49.529 71.011 1.00 16.99 248 VAL B N 1
ATOM 3939 C CA . VAL B 1 248 ? 11.844 49.426 71.568 1.00 17.19 248 VAL B CA 1
ATOM 3940 C C . VAL B 1 248 ? 12.839 49.006 70.481 1.00 14.63 248 VAL B C 1
ATOM 3941 O O . VAL B 1 248 ? 13.962 49.522 70.453 1.00 16.85 248 VAL B O 1
ATOM 3945 N N . ARG B 1 249 ? 12.420 48.157 69.546 1.00 15.19 249 ARG B N 1
ATOM 3946 C CA . ARG B 1 249 ? 13.380 47.762 68.499 1.00 15.33 249 ARG B CA 1
ATOM 3947 C C . ARG B 1 249 ? 13.666 48.922 67.544 1.00 16.53 249 ARG B C 1
ATOM 3948 O O . ARG B 1 249 ? 14.815 49.099 67.121 1.00 16.64 249 ARG B O 1
ATOM 3956 N N . ARG B 1 250 ? 12.628 49.702 67.219 1.00 18.92 250 ARG B N 1
ATOM 3957 C CA . ARG B 1 250 ? 12.856 50.871 66.375 1.00 20.97 250 ARG B CA 1
ATOM 3958 C C . ARG B 1 250 ? 13.766 51.899 67.048 1.00 20.64 250 ARG B C 1
ATOM 3959 O O . ARG B 1 250 ? 14.665 52.459 66.403 1.00 22.96 250 ARG B O 1
ATOM 3967 N N . GLU B 1 251 ? 13.595 52.113 68.348 1.00 20.42 251 GLU B N 1
ATOM 3968 C CA . GLU B 1 251 ? 14.465 53.020 69.101 1.00 20.71 251 GLU B CA 1
ATOM 3969 C C . GLU B 1 251 ? 15.898 52.529 69.106 1.00 19.58 251 GLU B C 1
ATOM 3970 O O . GLU B 1 251 ? 16.843 53.272 68.818 1.00 20.80 251 GLU B O 1
ATOM 3976 N N . LYS B 1 252 ? 16.165 51.239 69.419 1.00 18.51 252 LYS B N 1
ATOM 3977 C CA . LYS B 1 252 ? 17.550 50.762 69.423 1.00 18.33 252 LYS B CA 1
ATOM 3978 C C . LYS B 1 252 ? 18.220 50.893 68.055 1.00 17.99 252 LYS B C 1
ATOM 3979 O O . LYS B 1 252 ? 19.408 51.261 67.986 1.00 19.79 252 LYS B O 1
ATOM 3985 N N . ASP B 1 253 ? 17.487 50.662 66.981 1.00 19.64 253 ASP B N 1
ATOM 3986 C CA . ASP B 1 253 ? 18.035 50.776 65.624 1.00 22.54 253 ASP B CA 1
ATOM 3987 C C . ASP B 1 253 ? 18.576 52.187 65.368 1.00 25.27 253 ASP B C 1
ATOM 3988 O O . ASP B 1 253 ? 19.479 52.326 64.549 1.00 27.62 253 ASP B O 1
ATOM 3993 N N . GLN B 1 254 ? 18.029 53.225 65.981 1.00 26.35 254 GLN B N 1
ATOM 3994 C CA . GLN B 1 254 ? 18.490 54.599 65.800 1.00 28.42 254 GLN B CA 1
ATOM 3995 C C . GLN B 1 254 ? 19.327 55.160 66.938 1.00 29.45 254 GLN B C 1
ATOM 3996 O O . GLN B 1 254 ? 19.798 56.316 66.889 1.00 30.26 254 GLN B O 1
ATOM 4002 N N . PHE B 1 255 ? 19.590 54.415 68.003 1.00 27.17 255 PHE B N 1
ATOM 4003 C CA . PHE B 1 255 ? 20.291 54.863 69.190 1.00 27.37 255 PHE B CA 1
ATOM 4004 C C . PHE B 1 255 ? 21.778 55.154 69.050 1.00 29.18 255 PHE B C 1
ATOM 4005 O O . PHE B 1 255 ? 22.514 54.286 68.594 1.00 29.21 255 PHE B O 1
ATOM 4013 N N . LYS B 1 256 ? 22.251 56.315 69.534 1.00 29.81 256 LYS B N 1
ATOM 4014 C CA . LYS B 1 256 ? 23.693 56.574 69.466 1.00 31.27 256 LYS B CA 1
ATOM 4015 C C . LYS B 1 256 ? 24.338 56.105 70.768 1.00 30.21 256 LYS B C 1
ATOM 4016 O O . LYS B 1 256 ? 23.952 56.571 71.843 1.00 30.18 256 LYS B O 1
ATOM 4022 N N . MET B 1 257 ? 25.261 55.171 70.697 1.00 31.48 257 MET B N 1
ATOM 4023 C CA . MET B 1 257 ? 25.936 54.635 71.862 1.00 32.75 257 MET B CA 1
ATOM 4024 C C . MET B 1 257 ? 26.837 55.639 72.572 1.00 33.79 257 MET B C 1
ATOM 4025 O O . MET B 1 257 ? 27.752 56.205 71.971 1.00 34.76 257 MET B O 1
ATOM 4030 N N . PRO B 1 258 ? 26.613 55.819 73.867 1.00 33.59 258 PRO B N 1
ATOM 4031 C CA . PRO B 1 258 ? 27.445 56.683 74.696 1.00 33.68 258 PRO B CA 1
ATOM 4032 C C . PRO B 1 258 ? 28.844 56.094 74.783 1.00 34.63 258 PRO B C 1
ATOM 4033 O O . PRO B 1 258 ? 29.030 54.895 74.545 1.00 33.38 258 PRO B O 1
ATOM 4037 N N . ARG B 1 259 ? 29.866 56.895 75.131 1.00 35.53 259 ARG B N 1
ATOM 4038 C CA . ARG B 1 259 ? 31.222 56.331 75.166 1.00 37.79 259 ARG B CA 1
ATOM 4039 C C . ARG B 1 259 ? 31.654 55.733 76.485 1.00 37.92 259 ARG B C 1
ATOM 4040 O O . ARG B 1 259 ? 32.833 55.386 76.663 1.00 38.95 259 ARG B O 1
ATOM 4048 N N . ASP B 1 260 ? 30.776 55.603 77.465 1.00 37.68 260 ASP B N 1
ATOM 4049 C CA . ASP B 1 260 ? 31.005 55.031 78.777 1.00 37.99 260 ASP B CA 1
ATOM 4050 C C . ASP B 1 260 ? 29.661 54.494 79.308 1.00 36.20 260 ASP B C 1
ATOM 4051 O O . ASP B 1 260 ? 29.521 53.501 80.054 1.00 34.94 260 ASP B O 1
#

Foldseek 3Di:
DDWDWDDDDPWWTKIWAADPPQLEIEIFQCLPQVSVVVVSVVSVGHYAEYEFQDQDCSRQVCVVVNCVVDPNHAYEWQDPNRPPHPDHDDAQDWDDGVQKIWGWHQQDFLHRGGIKIWIDHPDPPDAIEIEREQADDQQEHHARPPHALVSSCCRQCPGVVPPDQAYWYHYTTQCNLQSLQLLCVLPVPQPLSVVLNVVSVVCVVVVHGPGTDTSNSNCRGRLLNVLCPPSLCVSQVHHHSSSSSRSSSVCSVPDDGDPD/DDWDWDDDDPWWTKIWAADPVQLFIEIFQCLPQVSVVVVSVVSVGHYAEYEFFDQPCSRQVCVVVNCVVDPNHAYEFQDPNHPPHDDHDDQQDWDDRVQKIWGWHQQDFLHNGGIKIWIDHVPDDDAIEIEREQADDQQEHHQRPPHALVSSCCRQCPGVVVPDQAYWYHYTTQCNLQSLLLLCVLPVPQVLSVVLNVVSVVCVVVVHGPGTDTNNSCCRGRLLNVLCPPSLCVSQVHHDSSSSSRSSSVCSVPDDGDPD